Protein AF-A0A836EXY9-F1 (afdb_monomer_lite)

Sequence (499 aa):
MGTTDIKQSLKMKQRQDRSKSLQIPEETEPGALLTLGLREMRFGDVNVAVNCINKALELNPNDKNALIARSKCYLLLGNPQKALDDAEAALRLNPKNSSKSKAVYCKAEALYHLGDFEMSLVYYYRGMRIRPEFGEFRLGVQKAKNAIQNVLLEAAGGKALPCIVDVRDEKQVIDAVENAVAKFGGIDVVVNNASAISLTGTLATEMKRYDLMNNINARGTFLVSRVCIPYLKKSTNPHIINISPPLNMKPIWFQNHVAYTMAKYGMSMCVLGMAEEFKPDGIAVNAVWPKTAIYTAAMDMLLSSDSSNVSRKPEIMADAVYALLCKDSKSITGQFLIDEEILKNEGITDFTDYACNPANKDNLMLDFFLDGAHTNVHSADKTNNEETGQLVHLFNVINANLSSELVDKTGAIYQFNVKGKESGVWFLDLKNGKGATGKGEPSQPADATLTMDSENFFAMFSGKLKPVSAFMTGKLNISGNMQKAMKLEKLMTSLKSKL

Radius of gyration: 29.13 Å; chains: 1; bounding box: 73×57×79 Å

Secondary structure (DSSP, 8-state):
--THHHHHHHHHHHHHHHHHH----TT--HHHHHHHHHHHHHHT-HHHHHHHHHHHHHH-TT-HHHHHHHHHHHHHTT-HHHHHHHHHHHHHT---HHHHHHHHHHHHHHHHHTT-HHHHHHHHHHHHHH-TT-HHHHHHHHHHHHHHHHHHHHHHS---------TT-HHHHHHHHHHHHHHHS---EEEE---------GGG--HHHHHHHHHHTHHHHHHHHHHHHHHHTT-SS-EEEE--------THHHHTTHHHHHHHHHHHHHHHHHHHHTTTTT-EEEEEE-SB-B--HHHHHHH-TTGGGG-B-THHHHHHHHHHHTS-TTT--S-EEEHHHHHHHTT----GGGBSSGGGTTSPPBPTTSTT----S-------SS---HHHHHHHHHHHT--HHHHHHH-EEEEEEEESTT-EEEEEEESSTT-EEEES--SS--SEEEEEEHHHHHHHHTTSS-HHHHHHTTSEEEEE-HHHHHHHHHHHHHHTTT-

pLDDT: mean 87.32, std 14.91, range [26.88, 98.94]

InterPro domains:
  IPR002347 Short-chain dehydrogenase/reductase SDR [PF13561] (153-337)
  IPR003033 SCP2 sterol-binding domain [PF02036] (402-492)
  IPR011990 Tetratricopeptide-like helical domain superfamily [G3DSA:1.25.40.10] (26-132)
  IPR011990 Tetratricopeptide-like helical domain superfamily [SSF48452] (30-147)
  IPR019734 Tetratricopeptide repeat [PS50005] (30-63)
  IPR019734 Tetratricopeptide repeat [PS50005] (64-97)
  IPR019734 Tetratricopeptide repeat [SM00028] (30-63)
  IPR019734 Tetratricopeptide repeat [SM00028] (64-97)
  IPR019734 Tetratricopeptide repeat [SM00028] (101-134)
  IPR036291 NAD(P)-binding domain superfamily [SSF51735] (149-337)
  IPR036527 SCP2 sterol-binding domain superfamily [G3DSA:3.30.1050.10] (392-496)
  IPR036527 SCP2 sterol-binding domain superfamily [SSF55718] (394-494)
  IPR051935 Hydroxysteroid dehydrogenase-like protein 2 [PTHR42808] (153-498)

Organism: NCBI:txid621737

Foldseek 3Di:
DDDVVVVVVVLVVVVVVVVVVDDDDPPDALVRLQVVLVVCVVSVVLVSSLVSLVVSCVVPVQPLSSLLSNLVSCLVVLNLVSSLVSLVSSVVSVDDLVSVLSSLQSNLSSCVSVLVLLVSLVSLVVSCVSPVPPVVSVVSNVSSQVSVQVCCCPPPVDGDDDADDDLLDLVSLLVVLVVCCVVPVFDQEAELPWADDDQADDVPQDVVSLCRGQSNQQVSLVSNCVSRVVRNLVHQAHEYEYQAAPPQPPCVQCGGRVSNSVSRVSNLVCQQVVLVVCLVSLYAYEYEYEQFAEDDPVQCVQPPPPLLLQHFYCVLVVVLVVLVSPDRSNVHGSYRYYSVRSVVVVVDDDCLNRRSHSVNPVRHQGDPPDPPRDPPSDDDDDDDDDDDDPVNVVQVLVAVPFALVQLVVQQFKEWEQEDDPDGFIKIWHSNDDSTDIDTDDDPDDGQKYKYAYPVQVVCCLLVVDPPVNCCVVVRIDMDHDVVSVNVVSVVSVVVVVVD

Structure (mmCIF, N/CA/C/O backbone):
data_AF-A0A836EXY9-F1
#
_entry.id   AF-A0A836EXY9-F1
#
loop_
_atom_site.group_PDB
_atom_site.id
_atom_site.type_symbol
_atom_site.label_atom_id
_atom_site.label_alt_id
_atom_site.label_comp_id
_atom_site.label_asym_id
_atom_site.label_entity_id
_atom_site.label_seq_id
_atom_site.pdbx_PDB_ins_code
_atom_site.Cartn_x
_atom_site.Cartn_y
_atom_site.Cartn_z
_atom_site.occupancy
_atom_site.B_iso_or_equiv
_atom_site.auth_seq_id
_atom_site.auth_comp_id
_atom_site.auth_asym_id
_atom_site.auth_atom_id
_atom_site.pdbx_PDB_model_num
ATOM 1 N N . MET A 1 1 ? -20.049 -4.640 -52.889 1.00 48.56 1 MET A N 1
ATOM 2 C CA . MET A 1 1 ? -18.740 -5.223 -52.519 1.00 48.56 1 MET A CA 1
ATOM 3 C C . MET A 1 1 ? -17.662 -4.341 -53.134 1.00 48.56 1 MET A C 1
ATOM 5 O O . MET A 1 1 ? -17.325 -4.513 -54.294 1.00 48.56 1 MET A O 1
ATOM 9 N N . GLY A 1 2 ? -17.282 -3.261 -52.447 1.00 47.94 2 GLY A N 1
ATOM 10 C CA . GLY A 1 2 ? -16.564 -2.128 -53.046 1.00 47.94 2 GLY A CA 1
ATOM 11 C C . GLY A 1 2 ? -15.229 -1.865 -52.359 1.00 47.94 2 GLY A C 1
ATOM 12 O O . GLY A 1 2 ? -15.164 -1.994 -51.144 1.00 47.94 2 GLY A O 1
ATOM 13 N N . THR A 1 3 ? -14.207 -1.540 -53.166 1.00 49.84 3 THR A N 1
ATOM 14 C CA . THR A 1 3 ? -12.915 -0.833 -52.932 1.00 49.84 3 THR A CA 1
ATOM 15 C C . THR A 1 3 ? -12.143 -0.991 -51.607 1.00 49.84 3 THR A C 1
ATOM 17 O O . THR A 1 3 ? -10.913 -1.063 -51.636 1.00 49.84 3 THR A O 1
ATOM 20 N N . THR A 1 4 ? -12.801 -1.061 -50.456 1.00 53.06 4 THR A N 1
ATOM 21 C CA . THR A 1 4 ? -12.236 -1.315 -49.122 1.00 53.06 4 THR A CA 1
ATOM 22 C C . THR A 1 4 ? -11.590 -2.702 -49.029 1.00 53.06 4 THR A C 1
ATOM 24 O O . THR A 1 4 ? -10.494 -2.835 -48.484 1.00 53.06 4 THR A O 1
ATOM 27 N N . ASP A 1 5 ? -12.212 -3.701 -49.658 1.00 59.41 5 ASP A N 1
ATOM 28 C CA . ASP A 1 5 ? -11.780 -5.109 -49.654 1.00 59.41 5 ASP A CA 1
ATOM 29 C C . ASP A 1 5 ? -10.497 -5.331 -50.488 1.00 59.41 5 ASP A C 1
ATOM 31 O O . ASP A 1 5 ? -9.556 -6.028 -50.104 1.00 59.41 5 ASP A O 1
ATOM 35 N N . ILE A 1 6 ? -10.381 -4.602 -51.604 1.00 67.38 6 ILE A N 1
ATOM 36 C CA . ILE A 1 6 ? -9.201 -4.614 -52.485 1.00 67.38 6 ILE A CA 1
ATOM 37 C C . ILE A 1 6 ? -8.002 -3.929 -51.803 1.00 67.38 6 ILE A C 1
ATOM 39 O O . ILE A 1 6 ? -6.868 -4.396 -51.891 1.00 67.38 6 ILE A O 1
ATOM 43 N N . LYS A 1 7 ? -8.232 -2.835 -51.062 1.00 64.38 7 LYS A N 1
ATOM 44 C CA . LYS A 1 7 ? -7.166 -2.161 -50.297 1.00 64.38 7 LYS A CA 1
ATOM 45 C C . LYS A 1 7 ? -6.663 -3.008 -49.125 1.00 64.38 7 LYS A C 1
ATOM 47 O O . LYS A 1 7 ? -5.467 -2.977 -48.836 1.00 64.38 7 LYS A O 1
ATOM 52 N N . GLN A 1 8 ? -7.543 -3.741 -48.441 1.00 63.66 8 GLN A N 1
ATOM 53 C CA . GLN A 1 8 ? -7.147 -4.645 -47.356 1.00 63.66 8 GLN A CA 1
ATOM 54 C C . GLN A 1 8 ? -6.366 -5.852 -47.876 1.00 63.66 8 GLN A C 1
ATOM 56 O O . GLN A 1 8 ? -5.299 -6.155 -47.341 1.00 63.66 8 GLN A O 1
ATOM 61 N N . SER A 1 9 ? -6.830 -6.482 -48.953 1.00 68.00 9 SER A N 1
ATOM 62 C CA . SER A 1 9 ? -6.137 -7.613 -49.583 1.00 68.00 9 SER A CA 1
ATOM 63 C C . SER A 1 9 ? -4.766 -7.227 -50.158 1.00 68.00 9 SER A C 1
ATOM 65 O O . SER A 1 9 ? -3.794 -7.949 -49.937 1.00 68.00 9 SER A O 1
ATOM 67 N N . LEU A 1 10 ? -4.626 -6.049 -50.782 1.00 66.31 10 LEU A N 1
ATOM 68 C CA . LEU A 1 10 ? -3.324 -5.514 -51.213 1.00 66.31 10 LEU A CA 1
ATOM 69 C C . LEU A 1 10 ? -2.372 -5.256 -50.037 1.00 66.31 10 LEU A C 1
ATOM 71 O O . LEU A 1 10 ? -1.195 -5.604 -50.121 1.00 66.31 10 LEU A O 1
ATOM 75 N N . LYS A 1 11 ? -2.868 -4.696 -48.923 1.00 65.75 11 LYS A N 1
ATOM 76 C CA . LYS A 1 11 ? -2.068 -4.512 -47.699 1.00 65.75 11 LYS A CA 1
ATOM 77 C C . LYS A 1 11 ? -1.623 -5.846 -47.098 1.00 65.75 11 LYS A C 1
ATOM 79 O O . LYS A 1 11 ? -0.485 -5.952 -46.654 1.00 65.75 11 LYS A O 1
ATOM 84 N N . MET A 1 12 ? -2.490 -6.860 -47.098 1.00 64.62 12 MET A N 1
ATOM 85 C CA . MET A 1 12 ? -2.155 -8.203 -46.609 1.00 64.62 12 MET A CA 1
ATOM 86 C C . MET A 1 12 ? -1.102 -8.885 -47.486 1.00 64.62 12 MET A C 1
ATOM 88 O O . MET A 1 12 ? -0.146 -9.449 -46.958 1.00 64.62 12 MET A O 1
ATOM 92 N N . LYS A 1 13 ? -1.224 -8.767 -48.812 1.00 65.75 13 LYS A N 1
ATOM 93 C CA . LYS A 1 13 ? -0.244 -9.303 -49.762 1.00 65.75 13 LYS A CA 1
ATOM 94 C C . LYS A 1 13 ? 1.113 -8.601 -49.639 1.00 65.75 13 LYS A C 1
ATOM 96 O O . LYS A 1 13 ? 2.130 -9.269 -49.514 1.00 65.75 13 LYS A O 1
ATOM 101 N N . GLN A 1 14 ? 1.127 -7.267 -49.547 1.00 63.81 14 GLN A N 1
ATOM 102 C CA . GLN A 1 14 ? 2.355 -6.497 -49.301 1.00 63.81 14 GLN A CA 1
ATOM 103 C C . GLN A 1 14 ? 3.022 -6.856 -47.964 1.00 63.81 14 GLN A C 1
ATOM 105 O O . GLN A 1 14 ? 4.247 -6.911 -47.904 1.00 63.81 14 GLN A O 1
ATOM 110 N N . ARG A 1 15 ? 2.247 -7.133 -46.904 1.00 62.69 15 ARG A N 1
ATOM 111 C CA . ARG A 1 15 ? 2.780 -7.637 -45.625 1.00 62.69 15 ARG A CA 1
ATOM 112 C C . ARG A 1 15 ? 3.402 -9.026 -45.767 1.00 62.69 15 ARG A C 1
ATOM 114 O O . ARG A 1 15 ? 4.512 -9.244 -45.292 1.00 62.69 15 ARG A O 1
ATOM 121 N N . GLN A 1 16 ? 2.722 -9.951 -46.445 1.00 59.06 16 GLN A N 1
ATOM 122 C CA . GLN A 1 16 ? 3.222 -11.315 -46.654 1.00 59.06 16 GLN A CA 1
ATOM 123 C C . GLN A 1 16 ? 4.491 -11.355 -47.511 1.00 59.06 16 GLN A C 1
ATOM 125 O O . GLN A 1 16 ? 5.449 -12.034 -47.142 1.00 59.06 16 GLN A O 1
ATOM 130 N N . ASP A 1 17 ? 4.530 -10.608 -48.614 1.00 59.12 17 ASP A N 1
ATOM 131 C CA . ASP A 1 17 ? 5.694 -10.561 -49.504 1.00 59.12 17 ASP A CA 1
ATOM 132 C C . ASP A 1 17 ? 6.898 -9.913 -48.802 1.00 59.12 17 ASP A C 1
ATOM 134 O O . ASP A 1 17 ? 8.030 -10.382 -48.926 1.00 59.12 17 ASP A O 1
ATOM 138 N N . ARG A 1 18 ? 6.650 -8.899 -47.964 1.00 62.03 18 ARG A N 1
ATOM 139 C CA . ARG A 1 18 ? 7.688 -8.204 -47.197 1.00 62.03 18 ARG A CA 1
ATOM 140 C C . ARG A 1 18 ? 8.219 -9.011 -46.013 1.00 62.03 18 ARG A C 1
ATOM 142 O O . ARG A 1 18 ? 9.417 -8.982 -45.748 1.00 62.03 18 ARG A O 1
ATOM 149 N N . SER A 1 19 ? 7.353 -9.758 -45.327 1.00 56.03 19 SER A N 1
ATOM 150 C CA . SER A 1 19 ? 7.763 -10.692 -44.271 1.00 56.03 19 SER A CA 1
ATOM 151 C C . SER A 1 19 ? 8.634 -11.823 -44.822 1.00 56.03 19 SER A C 1
ATOM 153 O O . SER A 1 19 ? 9.500 -12.311 -44.103 1.00 56.03 19 SER A O 1
ATOM 155 N N . LYS A 1 20 ? 8.422 -12.234 -46.080 1.00 55.16 20 LYS A N 1
ATOM 156 C CA . LYS A 1 20 ? 9.258 -13.230 -46.769 1.00 55.16 20 LYS A CA 1
ATOM 157 C C . LYS A 1 20 ? 10.592 -12.657 -47.256 1.00 55.16 20 LYS A C 1
ATOM 159 O O . LYS A 1 20 ? 11.564 -13.399 -47.335 1.00 55.16 20 LYS A O 1
ATOM 164 N N . SER A 1 21 ? 10.658 -11.359 -47.563 1.00 52.75 21 SER A N 1
ATOM 165 C CA . SER A 1 21 ? 11.867 -10.699 -48.079 1.00 52.75 21 SER A CA 1
ATOM 166 C C . SER A 1 21 ? 12.787 -10.115 -47.000 1.00 52.75 21 SER A C 1
ATOM 168 O O . SER A 1 21 ? 13.837 -9.569 -47.333 1.00 52.75 21 SER A O 1
ATOM 170 N N . LEU A 1 22 ? 12.397 -10.147 -45.721 1.00 58.00 22 LEU A N 1
ATOM 171 C CA . LEU A 1 22 ? 13.162 -9.523 -44.641 1.00 58.00 22 LEU A CA 1
ATOM 172 C C . LEU A 1 22 ? 14.343 -10.413 -44.213 1.00 58.00 22 LEU A C 1
ATOM 174 O O . LEU A 1 22 ? 14.312 -11.078 -43.180 1.00 58.00 22 LEU A O 1
ATOM 178 N N . GLN A 1 23 ? 15.404 -10.429 -45.018 1.00 57.06 23 GLN A N 1
ATOM 179 C CA . GLN A 1 23 ? 16.703 -10.935 -44.582 1.00 57.06 23 GLN A CA 1
ATOM 180 C C . GLN A 1 23 ? 17.343 -9.876 -43.683 1.00 57.06 23 GLN A C 1
ATOM 182 O O . GLN A 1 23 ? 17.628 -8.767 -44.127 1.00 57.06 23 GLN A O 1
ATOM 187 N N . ILE A 1 24 ? 17.501 -10.191 -42.398 1.00 57.19 24 ILE A N 1
ATOM 188 C CA . ILE A 1 24 ? 18.227 -9.346 -41.445 1.00 57.19 24 ILE A CA 1
ATOM 189 C C . ILE A 1 24 ? 19.722 -9.604 -41.691 1.00 57.19 24 ILE A C 1
ATOM 191 O O . ILE A 1 24 ? 20.143 -10.732 -41.432 1.00 57.19 24 ILE A O 1
ATOM 195 N N . PRO A 1 25 ? 20.512 -8.634 -42.192 1.00 56.66 25 PRO A N 1
ATOM 196 C CA . PRO A 1 25 ? 21.941 -8.840 -42.429 1.00 56.66 25 PRO A CA 1
ATOM 197 C C . PRO A 1 25 ? 22.663 -9.207 -41.123 1.00 56.66 25 PRO A C 1
ATOM 199 O O . PRO A 1 25 ? 22.396 -8.591 -40.088 1.00 56.66 25 PRO A O 1
ATOM 202 N N . GLU A 1 26 ? 23.568 -10.188 -41.154 1.00 55.22 26 GLU A N 1
ATOM 203 C CA . GLU A 1 26 ? 24.288 -10.680 -39.962 1.00 55.22 26 GLU A CA 1
ATOM 204 C C . GLU A 1 26 ? 25.157 -9.606 -39.280 1.00 55.22 26 GLU A C 1
ATOM 206 O O . GLU A 1 26 ? 25.339 -9.654 -38.068 1.00 55.22 26 GLU A O 1
ATOM 211 N N . GLU A 1 27 ? 25.600 -8.580 -40.013 1.00 57.06 27 GLU A N 1
ATOM 212 C CA . GLU A 1 27 ? 26.455 -7.488 -39.512 1.00 57.06 27 GLU A CA 1
ATOM 213 C C . GLU A 1 27 ? 25.677 -6.212 -39.125 1.00 57.06 27 GLU A C 1
ATOM 215 O O . GLU A 1 27 ? 26.200 -5.099 -39.163 1.00 57.06 27 GLU A O 1
ATOM 220 N N . THR A 1 28 ? 24.391 -6.328 -38.785 1.00 68.38 28 THR A N 1
ATOM 221 C CA . THR A 1 28 ? 23.571 -5.141 -38.493 1.00 68.38 28 THR A CA 1
ATOM 222 C C . THR A 1 28 ? 23.830 -4.613 -37.080 1.00 68.38 28 THR A C 1
ATOM 224 O O . THR A 1 28 ? 23.570 -5.304 -36.095 1.00 68.38 28 THR A O 1
ATOM 227 N N . GLU A 1 29 ? 24.258 -3.351 -36.963 1.00 82.69 29 GLU A N 1
ATOM 228 C CA . GLU A 1 29 ? 24.418 -2.681 -35.667 1.00 82.69 29 GLU A CA 1
ATOM 229 C C . GLU A 1 29 ? 23.121 -2.718 -34.821 1.00 82.69 29 GLU A C 1
ATOM 231 O O . GLU A 1 29 ? 22.016 -2.576 -35.368 1.00 82.69 29 GLU A O 1
ATOM 236 N N . PRO A 1 30 ? 23.209 -2.802 -33.476 1.00 83.06 30 PRO A N 1
ATOM 237 C CA . PRO A 1 30 ? 22.036 -2.892 -32.595 1.00 83.06 30 PRO A CA 1
ATOM 238 C C . PRO A 1 30 ? 21.004 -1.771 -32.813 1.00 83.06 30 PRO A C 1
ATOM 240 O O . PRO A 1 30 ? 19.794 -2.002 -32.775 1.00 83.06 30 PRO A O 1
ATOM 243 N N . GLY A 1 31 ? 21.471 -0.551 -33.105 1.00 85.12 31 GLY A N 1
ATOM 244 C CA . GLY A 1 31 ? 20.605 0.598 -33.383 1.00 85.12 31 GLY A CA 1
ATOM 245 C C . GLY A 1 31 ? 19.815 0.474 -34.692 1.00 85.12 31 GLY A C 1
ATOM 246 O O . GLY A 1 31 ? 18.659 0.908 -34.765 1.00 85.12 31 GLY A O 1
ATOM 247 N N . ALA A 1 32 ? 20.392 -0.158 -35.716 1.00 86.44 32 ALA A N 1
ATOM 248 C CA . ALA A 1 32 ? 19.716 -0.412 -36.984 1.00 86.44 32 ALA A CA 1
ATOM 249 C C . ALA A 1 32 ? 18.650 -1.512 -36.834 1.00 86.44 32 ALA A C 1
ATOM 251 O O . ALA A 1 32 ? 17.533 -1.346 -37.332 1.00 86.44 32 ALA A O 1
ATOM 252 N N . LEU A 1 33 ? 18.931 -2.561 -36.049 1.00 88.31 33 LEU A N 1
ATOM 253 C CA . LEU A 1 33 ? 17.948 -3.589 -35.682 1.00 88.31 33 LEU A CA 1
ATOM 254 C C . LEU A 1 33 ? 16.758 -3.002 -34.912 1.00 88.31 33 LEU A C 1
ATOM 256 O O . LEU A 1 33 ? 15.604 -3.290 -35.236 1.00 88.31 33 LEU A O 1
ATOM 260 N N . LEU A 1 34 ? 17.016 -2.122 -33.939 1.00 89.88 34 LEU A N 1
ATOM 261 C CA . LEU A 1 34 ? 15.959 -1.423 -33.208 1.00 89.88 34 LEU A CA 1
ATOM 262 C C . LEU A 1 34 ? 15.122 -0.530 -34.136 1.00 89.88 34 LEU A C 1
ATOM 264 O O . LEU A 1 34 ? 13.893 -0.523 -34.058 1.00 89.88 34 LEU A O 1
ATOM 268 N N . THR A 1 35 ? 15.770 0.207 -35.040 1.00 90.50 35 THR A N 1
ATOM 269 C CA . THR A 1 35 ? 15.082 1.079 -36.005 1.00 90.50 35 THR A CA 1
ATOM 270 C C . THR A 1 35 ? 14.186 0.275 -36.946 1.00 90.50 35 THR A C 1
ATOM 272 O O . THR A 1 35 ? 13.046 0.679 -37.204 1.00 90.50 35 THR A O 1
ATOM 275 N N . LEU A 1 36 ? 14.662 -0.883 -37.410 1.00 88.19 36 LEU A N 1
ATOM 276 C CA . LEU A 1 36 ? 13.879 -1.831 -38.197 1.00 88.19 36 LEU A CA 1
ATOM 277 C C . LEU A 1 36 ? 12.689 -2.361 -37.390 1.00 88.19 36 LEU A C 1
ATOM 279 O O . LEU A 1 36 ? 11.557 -2.278 -37.859 1.00 88.19 36 LEU A O 1
ATOM 283 N N . GLY A 1 37 ? 12.903 -2.788 -36.144 1.00 90.12 37 GLY A N 1
ATOM 284 C CA . GLY A 1 37 ? 11.823 -3.253 -35.273 1.00 90.12 37 GLY A CA 1
ATOM 285 C C . GLY A 1 37 ? 10.737 -2.193 -35.050 1.00 90.12 37 GLY A C 1
ATOM 286 O O . GLY A 1 37 ? 9.547 -2.456 -35.220 1.00 90.12 37 GLY A O 1
ATOM 287 N N . LEU A 1 38 ? 11.126 -0.946 -34.772 1.00 90.38 38 LEU A N 1
ATOM 288 C CA . LEU A 1 38 ? 10.194 0.181 -34.631 1.00 90.38 38 LEU A CA 1
ATOM 289 C C . LEU A 1 38 ? 9.455 0.520 -35.935 1.00 90.38 38 LEU A C 1
ATOM 291 O O . LEU A 1 38 ? 8.340 1.051 -35.903 1.00 90.38 38 LEU A O 1
ATOM 295 N N . ARG A 1 39 ? 10.075 0.274 -37.092 1.00 89.88 39 ARG A N 1
ATOM 296 C CA . ARG A 1 39 ? 9.439 0.417 -38.404 1.00 89.88 39 ARG A CA 1
ATOM 297 C C . ARG A 1 39 ? 8.383 -0.669 -38.603 1.00 89.88 39 ARG A C 1
ATOM 299 O O . ARG A 1 39 ? 7.244 -0.319 -38.891 1.00 89.88 39 ARG A O 1
ATOM 306 N N . GLU A 1 40 ? 8.722 -1.937 -38.395 1.00 87.94 40 GLU A N 1
ATOM 307 C CA . GLU A 1 40 ? 7.783 -3.057 -38.560 1.00 87.94 40 GLU A CA 1
ATOM 308 C C . GLU A 1 40 ? 6.604 -2.971 -37.581 1.00 87.94 40 GLU A C 1
ATOM 310 O O . GLU A 1 40 ? 5.452 -3.142 -37.979 1.00 87.94 40 GLU A O 1
ATOM 315 N N . MET A 1 41 ? 6.847 -2.536 -36.340 1.00 90.19 41 MET A N 1
ATOM 316 C CA . MET A 1 41 ? 5.778 -2.266 -35.373 1.00 90.19 41 MET A CA 1
ATOM 317 C C . MET A 1 41 ? 4.786 -1.205 -35.888 1.00 90.19 41 MET A C 1
ATOM 319 O O . MET A 1 41 ? 3.582 -1.343 -35.686 1.00 90.19 41 MET A O 1
ATOM 323 N N . ARG A 1 42 ? 5.256 -0.162 -36.593 1.00 88.50 42 ARG A N 1
ATOM 324 C CA . ARG A 1 42 ? 4.383 0.856 -37.219 1.00 88.50 42 ARG A CA 1
ATOM 325 C C . ARG A 1 42 ? 3.589 0.313 -38.407 1.00 88.50 42 ARG A C 1
ATOM 327 O O . ARG A 1 42 ? 2.492 0.799 -38.663 1.00 88.50 42 ARG A O 1
ATOM 334 N N . PHE A 1 43 ? 4.120 -0.680 -39.119 1.00 86.88 43 PHE A N 1
ATOM 335 C CA . PHE A 1 43 ? 3.406 -1.363 -40.203 1.00 86.88 43 PHE A CA 1
ATOM 336 C C . PHE A 1 43 ? 2.419 -2.426 -39.706 1.00 86.88 43 PHE A C 1
ATOM 338 O O . PHE A 1 43 ? 1.564 -2.870 -40.478 1.00 86.88 43 PHE A O 1
ATOM 345 N N . GLY A 1 44 ? 2.461 -2.756 -38.413 1.00 86.06 44 GLY A N 1
ATOM 346 C CA . GLY A 1 44 ? 1.586 -3.725 -37.758 1.00 86.06 44 GLY A CA 1
ATOM 347 C C . GLY A 1 44 ? 2.145 -5.148 -37.729 1.00 86.06 44 GLY A C 1
ATOM 348 O O . GLY A 1 44 ? 1.449 -6.049 -37.273 1.00 86.06 44 GLY A O 1
ATOM 349 N N . ASP A 1 45 ? 3.388 -5.354 -38.167 1.00 89.88 45 ASP A N 1
ATOM 350 C CA . ASP A 1 45 ? 4.049 -6.661 -38.191 1.00 89.88 45 ASP A CA 1
ATOM 351 C C . ASP A 1 45 ? 4.794 -6.896 -36.863 1.00 89.88 45 ASP A C 1
ATOM 353 O O . ASP A 1 45 ? 6.023 -6.928 -36.781 1.00 89.88 45 ASP A O 1
ATOM 357 N N . VAL A 1 46 ? 4.022 -7.015 -35.776 1.00 91.56 46 VAL A N 1
ATOM 358 C CA . VAL A 1 46 ? 4.538 -7.008 -34.391 1.00 91.56 46 VAL A CA 1
ATOM 359 C C . VAL A 1 46 ? 5.471 -8.190 -34.095 1.00 91.56 46 VAL A C 1
ATOM 361 O O . VAL A 1 46 ? 6.461 -8.022 -33.388 1.00 91.56 46 VAL A O 1
ATOM 364 N N . ASN A 1 47 ? 5.218 -9.367 -34.676 1.00 90.12 47 ASN A N 1
ATOM 365 C CA . ASN A 1 47 ? 6.093 -10.537 -34.515 1.00 90.12 47 ASN A CA 1
ATOM 366 C C . ASN A 1 47 ? 7.489 -10.298 -35.110 1.00 90.12 47 ASN A C 1
ATOM 368 O O . ASN A 1 47 ? 8.502 -10.620 -34.494 1.00 90.12 47 ASN A O 1
ATOM 372 N N . VAL A 1 48 ? 7.550 -9.677 -36.290 1.00 89.00 48 VAL A N 1
ATOM 373 C CA . VAL A 1 48 ? 8.821 -9.315 -36.929 1.00 89.00 48 VAL A CA 1
ATOM 374 C C . VAL A 1 48 ? 9.532 -8.249 -36.099 1.00 89.00 48 VAL A C 1
ATOM 376 O O . VAL A 1 48 ? 10.729 -8.365 -35.839 1.00 89.00 48 VAL A O 1
ATOM 379 N N . ALA A 1 49 ? 8.783 -7.258 -35.608 1.00 92.19 49 ALA A N 1
ATOM 380 C CA . ALA A 1 49 ? 9.319 -6.221 -34.739 1.00 92.19 49 ALA A CA 1
ATOM 381 C C . ALA A 1 49 ? 9.978 -6.797 -33.479 1.00 92.19 49 ALA A C 1
ATOM 383 O O . ALA A 1 49 ? 11.117 -6.440 -33.175 1.00 92.19 49 ALA A O 1
ATOM 384 N N . VAL A 1 50 ? 9.301 -7.713 -32.777 1.00 93.06 50 VAL A N 1
ATOM 385 C CA . VAL A 1 50 ? 9.835 -8.323 -31.551 1.00 93.06 50 VAL A CA 1
ATOM 386 C C . VAL A 1 50 ? 11.098 -9.136 -31.835 1.00 93.06 50 VAL A C 1
ATOM 388 O O . VAL A 1 50 ? 12.047 -9.055 -31.062 1.00 93.06 50 VAL A O 1
ATOM 391 N N . ASN A 1 51 ? 11.163 -9.837 -32.972 1.00 91.50 51 ASN A N 1
ATOM 392 C CA . ASN A 1 51 ? 12.347 -10.597 -33.376 1.00 91.50 51 ASN A CA 1
ATOM 393 C C . ASN A 1 51 ? 13.546 -9.682 -33.656 1.00 91.50 51 ASN A C 1
ATOM 395 O O . ASN A 1 51 ? 14.650 -9.956 -33.186 1.00 91.50 51 ASN A O 1
ATOM 399 N N . CYS A 1 52 ? 13.340 -8.571 -34.371 1.00 91.19 52 CYS A N 1
ATOM 400 C CA . CYS A 1 52 ? 14.391 -7.575 -34.592 1.00 91.19 52 CYS A CA 1
ATOM 401 C C . CYS A 1 52 ? 14.885 -6.968 -33.271 1.00 91.19 52 CYS A C 1
ATOM 403 O O . CYS A 1 52 ? 16.087 -6.798 -33.081 1.00 91.19 52 CYS A O 1
ATOM 405 N N . ILE A 1 53 ? 13.969 -6.663 -32.348 1.00 93.94 53 ILE A N 1
ATOM 406 C CA . ILE A 1 53 ? 14.315 -6.067 -31.053 1.00 93.94 53 ILE A CA 1
ATOM 407 C C . ILE A 1 53 ? 15.012 -7.084 -30.136 1.00 93.94 53 ILE A C 1
ATOM 409 O O . ILE A 1 53 ? 15.940 -6.709 -29.427 1.00 93.94 53 ILE A O 1
ATOM 413 N N . ASN A 1 54 ? 14.628 -8.364 -30.172 1.00 94.00 54 ASN A N 1
ATOM 414 C CA . ASN A 1 54 ? 15.327 -9.428 -29.447 1.00 94.00 54 ASN A CA 1
ATOM 415 C C . ASN A 1 54 ? 16.782 -9.536 -29.897 1.00 94.00 54 ASN A C 1
ATOM 417 O O . ASN A 1 54 ? 17.663 -9.464 -29.050 1.00 94.00 54 ASN A O 1
ATOM 421 N N . LYS A 1 55 ? 17.038 -9.571 -31.211 1.00 91.50 55 LYS A N 1
ATOM 422 C CA . LYS A 1 55 ? 18.408 -9.539 -31.745 1.00 91.50 55 LYS A CA 1
ATOM 423 C C . LYS A 1 55 ? 19.171 -8.283 -31.307 1.00 91.50 55 LYS A C 1
ATOM 425 O O . LYS A 1 55 ? 20.338 -8.361 -30.943 1.00 91.50 55 LYS A O 1
ATOM 430 N N . ALA A 1 56 ? 18.515 -7.118 -31.285 1.00 92.19 56 ALA A N 1
ATOM 431 C CA . ALA A 1 56 ? 19.136 -5.890 -30.782 1.00 92.19 56 ALA A CA 1
ATOM 432 C C . ALA A 1 56 ? 19.530 -6.001 -29.295 1.00 92.19 56 ALA A C 1
ATOM 434 O O . ALA A 1 56 ? 20.598 -5.532 -28.907 1.00 92.19 56 ALA A O 1
ATOM 435 N N . LEU A 1 57 ? 18.690 -6.639 -28.473 1.00 93.69 57 LEU A N 1
ATOM 436 C CA . LEU A 1 57 ? 18.936 -6.862 -27.045 1.00 93.69 57 LEU A CA 1
ATOM 437 C C . LEU A 1 57 ? 19.932 -7.995 -26.770 1.00 93.69 57 LEU A C 1
ATOM 439 O O . LEU A 1 57 ? 20.611 -7.946 -25.753 1.00 93.69 57 LEU A O 1
ATOM 443 N N . GLU A 1 58 ? 20.069 -8.980 -27.656 1.00 93.62 58 GLU A N 1
ATOM 444 C CA . GLU A 1 58 ? 21.148 -9.978 -27.588 1.00 93.62 58 GLU A CA 1
ATOM 445 C C . GLU A 1 58 ? 22.520 -9.307 -27.736 1.00 93.62 58 GLU A C 1
ATOM 447 O O . GLU A 1 58 ? 23.450 -9.623 -26.997 1.00 93.62 58 GLU A O 1
ATOM 452 N N . LEU A 1 59 ? 22.627 -8.328 -28.641 1.00 91.94 59 LEU A N 1
ATOM 453 C CA . LEU A 1 59 ? 23.855 -7.561 -28.857 1.00 91.94 59 LEU A CA 1
ATOM 454 C C . LEU A 1 59 ? 24.071 -6.461 -27.804 1.00 91.94 59 LEU A C 1
ATOM 456 O O . LEU A 1 59 ? 25.209 -6.151 -27.455 1.00 91.94 59 LEU A O 1
ATOM 460 N N . ASN A 1 60 ? 22.996 -5.848 -27.298 1.00 93.00 60 ASN A N 1
ATOM 461 C CA . ASN A 1 60 ? 23.052 -4.832 -26.247 1.00 93.00 60 ASN A CA 1
ATOM 462 C C . ASN A 1 60 ? 21.914 -5.007 -25.218 1.00 93.00 60 ASN A C 1
ATOM 464 O O . ASN A 1 60 ? 20.884 -4.330 -25.312 1.00 93.00 60 ASN A O 1
ATOM 468 N N . PRO A 1 61 ? 22.108 -5.853 -24.187 1.00 92.81 61 PRO A N 1
ATOM 469 C CA . PRO A 1 61 ? 21.060 -6.187 -23.214 1.00 92.81 61 PRO A CA 1
ATOM 470 C C . PRO A 1 61 ? 20.535 -5.004 -22.394 1.00 92.81 61 PRO A C 1
ATOM 472 O O . PRO A 1 61 ? 19.418 -5.044 -21.883 1.00 92.81 61 PRO A O 1
ATOM 475 N N . ASN A 1 62 ? 21.329 -3.937 -22.273 1.00 92.38 62 ASN A N 1
ATOM 476 C CA . ASN A 1 62 ? 21.014 -2.761 -21.462 1.00 92.38 62 ASN A CA 1
ATOM 477 C C . ASN A 1 62 ? 20.527 -1.568 -22.304 1.00 92.38 62 ASN A C 1
ATOM 479 O O . ASN A 1 62 ? 20.554 -0.420 -21.844 1.00 92.38 62 ASN A O 1
ATOM 483 N N . ASP A 1 63 ? 20.065 -1.795 -23.537 1.00 93.75 63 ASP A N 1
ATOM 484 C CA . ASP A 1 63 ? 19.401 -0.745 -24.305 1.00 93.75 63 ASP A CA 1
ATOM 485 C C . ASP A 1 63 ? 17.965 -0.521 -23.803 1.00 93.75 63 ASP A C 1
ATOM 487 O O . ASP A 1 63 ? 17.006 -1.191 -24.188 1.00 93.75 63 ASP A O 1
ATOM 491 N N . LYS A 1 64 ? 17.800 0.507 -22.967 1.00 94.38 64 LYS A N 1
ATOM 492 C CA . LYS A 1 64 ? 16.492 0.940 -22.452 1.00 94.38 64 LYS A CA 1
ATOM 493 C C . LYS A 1 64 ? 15.461 1.253 -23.539 1.00 94.38 64 LYS A C 1
ATOM 495 O O . LYS A 1 64 ? 14.276 1.051 -23.302 1.00 94.38 64 LYS A O 1
ATOM 500 N N . ASN A 1 65 ? 15.860 1.762 -24.708 1.00 94.88 65 ASN A N 1
ATOM 501 C CA . ASN A 1 65 ? 14.907 2.049 -25.782 1.00 94.88 65 ASN A CA 1
ATOM 502 C C . ASN A 1 65 ? 14.443 0.758 -26.462 1.00 94.88 65 ASN A C 1
ATOM 504 O O . ASN A 1 65 ? 13.268 0.663 -26.817 1.00 94.88 65 ASN A O 1
ATOM 508 N N . ALA A 1 66 ? 15.331 -0.230 -26.592 1.00 95.88 66 ALA A N 1
ATOM 509 C CA . ALA A 1 66 ? 14.975 -1.557 -27.073 1.00 95.88 66 ALA A CA 1
ATOM 510 C C . ALA A 1 66 ? 14.057 -2.291 -26.081 1.00 95.88 66 ALA A C 1
ATOM 512 O O . ALA A 1 66 ? 13.023 -2.804 -26.499 1.00 95.88 66 ALA A O 1
ATOM 513 N N . LEU A 1 67 ? 14.335 -2.228 -24.772 1.00 97.69 67 LEU A N 1
ATOM 514 C CA . LEU A 1 67 ? 13.442 -2.760 -23.729 1.00 97.69 67 LEU A CA 1
ATOM 515 C C . LEU A 1 67 ? 12.046 -2.111 -23.775 1.00 97.69 67 LEU A C 1
ATOM 517 O O . LEU A 1 67 ? 11.037 -2.808 -23.786 1.00 97.69 67 LEU A O 1
ATOM 521 N N . ILE A 1 68 ? 11.961 -0.779 -23.892 1.00 97.31 68 ILE A N 1
ATOM 522 C CA . ILE A 1 68 ? 10.674 -0.068 -24.040 1.00 97.31 68 ILE A CA 1
ATOM 523 C C . ILE A 1 68 ? 9.937 -0.508 -25.315 1.00 97.31 68 ILE A C 1
ATOM 525 O O . ILE A 1 68 ? 8.723 -0.711 -25.297 1.00 97.31 68 ILE A O 1
ATOM 529 N N . ALA A 1 69 ? 10.651 -0.638 -26.436 1.00 96.56 69 ALA A N 1
ATOM 530 C CA . ALA A 1 69 ? 10.061 -1.063 -27.702 1.00 96.56 69 ALA A CA 1
ATOM 531 C C . ALA A 1 69 ? 9.541 -2.506 -27.630 1.00 96.56 69 ALA A C 1
ATOM 533 O O . ALA A 1 69 ? 8.446 -2.785 -28.126 1.00 96.56 69 ALA A O 1
ATOM 534 N N . ARG A 1 70 ? 10.287 -3.404 -26.976 1.00 97.69 70 ARG A N 1
ATOM 535 C CA . ARG A 1 70 ? 9.883 -4.796 -26.772 1.00 97.69 70 ARG A CA 1
ATOM 536 C C . ARG A 1 70 ? 8.698 -4.911 -25.822 1.00 97.69 70 ARG A C 1
ATOM 538 O O . ARG A 1 70 ? 7.738 -5.592 -26.165 1.00 97.69 70 ARG A O 1
ATOM 545 N N . SER A 1 71 ? 8.697 -4.150 -24.727 1.00 97.88 71 SER A N 1
ATOM 546 C CA . SER A 1 71 ? 7.552 -4.028 -23.819 1.00 97.88 71 SER A CA 1
ATOM 547 C C . SER A 1 71 ? 6.276 -3.643 -24.578 1.00 97.88 71 SER A C 1
ATOM 549 O O . SER A 1 71 ? 5.251 -4.316 -24.471 1.00 97.88 71 SER A O 1
ATOM 551 N N . LYS A 1 72 ? 6.357 -2.638 -25.460 1.00 96.88 72 LYS A N 1
ATOM 552 C CA . LYS A 1 72 ? 5.231 -2.246 -26.320 1.00 96.88 72 LYS A CA 1
ATOM 553 C C . LYS A 1 72 ? 4.793 -3.356 -27.283 1.00 96.88 72 LYS A C 1
ATOM 555 O O . LYS A 1 72 ? 3.595 -3.530 -27.494 1.00 96.88 72 LYS A O 1
ATOM 560 N N . CYS A 1 73 ? 5.728 -4.111 -27.861 1.00 96.94 73 CYS A N 1
ATOM 561 C CA . CYS A 1 73 ? 5.389 -5.266 -28.696 1.00 96.94 73 CYS A CA 1
ATOM 562 C C . CYS A 1 73 ? 4.677 -6.352 -27.882 1.00 96.94 73 CYS A C 1
ATOM 564 O O . CYS A 1 73 ? 3.671 -6.882 -28.338 1.00 96.94 73 CYS A O 1
ATOM 566 N N . TYR A 1 74 ? 5.142 -6.646 -26.666 1.00 98.06 74 TYR A N 1
ATOM 567 C CA . TYR A 1 74 ? 4.497 -7.621 -25.791 1.00 98.06 74 TYR A CA 1
ATOM 568 C C . TYR A 1 74 ? 3.073 -7.220 -25.401 1.00 98.06 74 TYR A C 1
ATOM 570 O O . TYR A 1 74 ? 2.202 -8.085 -25.424 1.00 98.06 74 TYR A O 1
ATOM 578 N N . LEU A 1 75 ? 2.799 -5.933 -25.158 1.00 96.88 75 LEU A N 1
ATOM 579 C CA . LEU A 1 75 ? 1.426 -5.439 -24.968 1.00 96.88 75 LEU A CA 1
ATOM 580 C C . LEU A 1 75 ? 0.542 -5.725 -26.190 1.00 96.88 75 LEU A C 1
ATOM 582 O O . LEU A 1 75 ? -0.548 -6.271 -26.051 1.00 96.88 75 LEU A O 1
ATOM 586 N N . LEU A 1 76 ? 1.033 -5.417 -27.395 1.00 95.00 76 LEU A N 1
ATOM 587 C CA . LEU A 1 76 ? 0.304 -5.666 -28.647 1.00 95.00 76 LEU A CA 1
ATOM 588 C C . LEU A 1 76 ? 0.097 -7.161 -28.940 1.00 95.00 76 LEU A C 1
ATOM 590 O O . LEU A 1 76 ? -0.856 -7.520 -29.625 1.00 95.00 76 LEU A O 1
ATOM 594 N N . LEU A 1 77 ? 0.980 -8.022 -28.430 1.00 95.06 77 LEU A N 1
ATOM 595 C CA . LEU A 1 77 ? 0.890 -9.480 -28.541 1.00 95.06 77 LEU A CA 1
ATOM 596 C C . LEU A 1 77 ? 0.078 -10.127 -27.406 1.00 95.06 77 LEU A C 1
ATOM 598 O O . LEU A 1 77 ? 0.008 -11.351 -27.356 1.00 95.06 77 LEU A O 1
ATOM 602 N N . GLY A 1 78 ? -0.491 -9.349 -26.478 1.00 95.31 78 GLY A N 1
ATOM 603 C CA . GLY A 1 78 ? -1.264 -9.884 -25.352 1.00 95.31 78 GLY A CA 1
ATOM 604 C C . GLY A 1 78 ? -0.420 -10.570 -24.271 1.00 95.31 78 GLY A C 1
ATOM 605 O O . GLY A 1 78 ? -0.918 -11.438 -23.565 1.00 95.31 78 GLY A O 1
ATOM 606 N N . ASN A 1 79 ? 0.854 -10.192 -24.126 1.00 97.19 79 ASN A N 1
ATOM 607 C CA . ASN A 1 79 ? 1.785 -10.730 -23.127 1.00 97.19 79 ASN A CA 1
ATOM 608 C C . ASN A 1 79 ? 2.134 -9.673 -22.057 1.00 97.19 79 ASN A C 1
ATOM 610 O O . ASN A 1 79 ? 3.272 -9.193 -22.015 1.00 97.19 79 ASN A O 1
ATOM 614 N N . PRO A 1 80 ? 1.190 -9.271 -21.188 1.00 97.38 80 PRO A N 1
ATOM 615 C CA . PRO A 1 80 ? 1.384 -8.119 -20.312 1.00 97.38 80 PRO A CA 1
ATOM 616 C C . PRO A 1 80 ? 2.437 -8.346 -19.216 1.00 97.38 80 PRO A C 1
ATOM 618 O O . PRO A 1 80 ? 3.144 -7.403 -18.878 1.00 97.38 80 PRO A O 1
ATOM 621 N N . GLN A 1 81 ? 2.644 -9.581 -18.736 1.00 97.62 81 GLN A N 1
ATOM 622 C CA . GLN A 1 81 ? 3.705 -9.871 -17.758 1.00 97.62 81 GLN A CA 1
ATOM 623 C C . GLN A 1 81 ? 5.102 -9.584 -18.328 1.00 97.62 81 GLN A C 1
ATOM 625 O O . GLN A 1 81 ? 5.863 -8.812 -17.758 1.00 97.62 81 GLN A O 1
ATOM 630 N N . LYS A 1 82 ? 5.410 -10.106 -19.524 1.00 97.56 82 LYS A N 1
ATOM 631 C CA . LYS A 1 82 ? 6.691 -9.827 -20.197 1.00 97.56 82 LYS A CA 1
ATOM 632 C C . LYS A 1 82 ? 6.860 -8.336 -20.500 1.00 97.56 82 LYS A C 1
ATOM 634 O O . LYS A 1 82 ? 7.970 -7.808 -20.459 1.00 97.56 82 LYS A O 1
ATOM 639 N N . ALA A 1 83 ? 5.758 -7.650 -20.813 1.00 98.12 83 ALA A N 1
ATOM 640 C CA . ALA A 1 83 ? 5.776 -6.207 -21.007 1.00 98.12 83 ALA A CA 1
ATOM 641 C C . ALA A 1 83 ? 6.135 -5.454 -19.720 1.00 98.12 83 ALA A C 1
ATOM 643 O O . ALA A 1 83 ? 6.917 -4.500 -19.783 1.00 98.12 83 ALA A O 1
ATOM 644 N N . LEU A 1 84 ? 5.585 -5.878 -18.579 1.00 97.69 84 LEU A N 1
ATOM 645 C CA . LEU A 1 84 ? 5.895 -5.326 -17.265 1.00 97.69 84 LEU A CA 1
ATOM 646 C C . LEU A 1 84 ? 7.380 -5.514 -16.937 1.00 97.69 84 LEU A C 1
ATOM 648 O O . LEU A 1 84 ? 8.050 -4.528 -16.630 1.00 97.69 84 LEU A O 1
ATOM 652 N N . ASP A 1 85 ? 7.904 -6.730 -17.105 1.00 96.62 85 ASP A N 1
ATOM 653 C CA . ASP A 1 85 ? 9.303 -7.067 -16.815 1.00 96.62 85 ASP A CA 1
ATOM 654 C C . ASP A 1 85 ? 10.282 -6.166 -17.594 1.00 96.62 85 ASP A C 1
ATOM 656 O O . ASP A 1 85 ? 11.213 -5.586 -17.023 1.00 96.62 85 ASP A O 1
ATOM 660 N N . ASP A 1 86 ? 10.035 -5.975 -18.896 1.00 97.81 86 ASP A N 1
ATOM 661 C CA . ASP A 1 86 ? 10.843 -5.102 -19.755 1.00 97.81 86 ASP A CA 1
ATOM 662 C C . ASP A 1 86 ? 10.709 -3.618 -19.380 1.00 97.81 86 ASP A C 1
ATOM 664 O O . ASP A 1 86 ? 11.696 -2.874 -19.397 1.00 97.81 86 ASP A O 1
ATOM 668 N N . ALA A 1 87 ? 9.502 -3.160 -19.032 1.00 97.50 87 ALA A N 1
ATOM 669 C CA . ALA A 1 87 ? 9.281 -1.779 -18.611 1.00 97.50 87 ALA A CA 1
ATOM 670 C C . ALA A 1 87 ? 10.009 -1.476 -17.292 1.00 97.50 87 ALA A C 1
ATOM 672 O O . ALA A 1 87 ? 10.610 -0.409 -17.136 1.00 97.50 87 ALA A O 1
ATOM 673 N N . GLU A 1 88 ? 10.011 -2.421 -16.353 1.00 96.00 88 GLU A N 1
ATOM 674 C CA . GLU A 1 88 ? 10.758 -2.321 -15.102 1.00 96.00 88 GLU A CA 1
ATOM 675 C C . GLU A 1 88 ? 12.267 -2.377 -15.317 1.00 96.00 88 GLU A C 1
ATOM 677 O O . GLU A 1 88 ? 12.994 -1.551 -14.759 1.00 96.00 88 GLU A O 1
ATOM 682 N N . ALA A 1 89 ? 12.743 -3.287 -16.169 1.00 95.69 89 ALA A N 1
ATOM 683 C CA . ALA A 1 89 ? 14.142 -3.335 -16.576 1.00 95.69 89 ALA A CA 1
ATOM 684 C C . ALA A 1 89 ? 14.588 -1.996 -17.183 1.00 95.69 89 ALA A C 1
ATOM 686 O O . ALA A 1 89 ? 15.604 -1.439 -16.765 1.00 95.69 89 ALA A O 1
ATOM 687 N N . ALA A 1 90 ? 13.789 -1.407 -18.077 1.00 96.56 90 ALA A N 1
ATOM 688 C CA . ALA A 1 90 ? 14.085 -0.104 -18.663 1.00 96.56 90 ALA A CA 1
ATOM 689 C C . ALA A 1 90 ? 14.138 1.023 -17.618 1.00 96.56 90 ALA A C 1
ATOM 691 O O . ALA A 1 90 ? 14.987 1.910 -17.721 1.00 96.56 90 ALA A O 1
ATOM 692 N N . LEU A 1 91 ? 13.257 1.006 -16.610 1.00 95.38 91 LEU A N 1
ATOM 693 C CA . LEU A 1 91 ? 13.245 1.998 -15.527 1.00 95.38 91 LEU A CA 1
ATOM 694 C C . LEU A 1 91 ? 14.448 1.860 -14.584 1.00 95.38 91 LEU A C 1
ATOM 696 O O . LEU A 1 91 ? 14.972 2.886 -14.145 1.00 95.38 91 LEU A O 1
ATOM 700 N N . ARG A 1 92 ? 14.924 0.631 -14.326 1.00 95.06 92 ARG A N 1
ATOM 701 C CA . ARG A 1 92 ? 16.140 0.364 -13.530 1.00 95.06 92 ARG A CA 1
ATOM 702 C C . ARG A 1 92 ? 17.399 0.981 -14.146 1.00 95.06 92 ARG A C 1
ATOM 704 O O . ARG A 1 92 ? 18.318 1.348 -13.423 1.00 95.06 92 ARG A O 1
ATOM 711 N N . LEU A 1 93 ? 17.415 1.183 -15.464 1.00 93.06 93 LEU A N 1
ATOM 712 C CA . LEU A 1 93 ? 18.524 1.804 -16.200 1.00 93.06 93 LEU A CA 1
ATOM 713 C C . LEU A 1 93 ? 18.525 3.346 -16.156 1.00 93.06 93 LEU A C 1
ATOM 715 O O . LEU A 1 93 ? 19.214 3.986 -16.954 1.00 93.06 93 LEU A O 1
ATOM 719 N N . ASN A 1 94 ? 17.742 3.960 -15.259 1.00 89.81 94 ASN A N 1
ATOM 720 C CA . ASN A 1 94 ? 17.658 5.411 -15.045 1.00 89.81 94 ASN A CA 1
ATOM 721 C C . ASN A 1 94 ? 17.517 6.227 -16.353 1.00 89.81 94 ASN A C 1
ATOM 723 O O . ASN A 1 94 ? 18.374 7.050 -16.698 1.00 89.81 94 ASN A O 1
ATOM 727 N N . PRO A 1 95 ? 16.442 6.008 -17.135 1.00 90.50 95 PRO A N 1
ATOM 728 C CA . PRO A 1 95 ? 16.236 6.699 -18.401 1.00 90.50 95 PRO A CA 1
ATOM 729 C C . PRO A 1 95 ? 16.038 8.212 -18.213 1.00 90.50 95 PRO A C 1
ATOM 731 O O . PRO A 1 95 ? 15.449 8.669 -17.233 1.00 90.50 95 PRO A O 1
ATOM 734 N N . LYS A 1 96 ? 16.460 9.000 -19.215 1.00 91.75 96 LYS A N 1
ATOM 735 C CA . LYS A 1 96 ? 16.119 10.433 -19.319 1.00 91.75 96 LYS A CA 1
ATOM 736 C C . LYS A 1 96 ? 14.599 10.608 -19.430 1.00 91.75 96 LYS A C 1
ATOM 738 O O . LYS A 1 96 ? 13.927 9.707 -19.925 1.00 91.75 96 LYS A O 1
ATOM 743 N N . ASN A 1 97 ? 14.072 11.784 -19.075 1.00 87.44 97 ASN A N 1
ATOM 744 C CA . ASN A 1 97 ? 12.626 12.061 -18.990 1.00 87.44 97 ASN A CA 1
ATOM 745 C C . ASN A 1 97 ? 11.797 11.556 -20.186 1.00 87.44 97 ASN A C 1
ATOM 747 O O . ASN A 1 97 ? 10.759 10.935 -19.975 1.00 87.44 97 ASN A O 1
ATOM 751 N N . SER A 1 98 ? 12.272 11.732 -21.426 1.00 88.06 98 SER A N 1
ATOM 752 C CA . SER A 1 98 ? 11.570 11.233 -22.621 1.00 88.06 98 SER A CA 1
ATOM 753 C C . SER A 1 98 ? 11.408 9.705 -22.612 1.00 88.06 98 SER A C 1
ATOM 755 O O . SER A 1 98 ? 10.281 9.208 -22.615 1.00 88.06 98 SER A O 1
ATOM 757 N N . SER A 1 99 ? 12.498 8.937 -22.509 1.00 91.25 99 SER A N 1
ATOM 758 C CA . SER A 1 99 ? 12.428 7.469 -22.419 1.00 91.25 99 SER A CA 1
ATOM 759 C C . SER A 1 99 ? 11.769 7.000 -21.116 1.00 91.25 99 SER A C 1
ATOM 761 O O . SER A 1 99 ? 11.036 6.019 -21.126 1.00 91.25 99 SER A O 1
ATOM 763 N N . LYS A 1 100 ? 11.951 7.732 -20.009 1.00 94.25 100 LYS A N 1
ATOM 764 C CA . LYS A 1 100 ? 11.315 7.442 -18.718 1.00 94.25 100 LYS A CA 1
ATOM 765 C C . LYS A 1 100 ? 9.799 7.519 -18.823 1.00 94.25 100 LYS A C 1
ATOM 767 O O . LYS A 1 100 ? 9.128 6.607 -18.362 1.00 94.25 100 LYS A O 1
ATOM 772 N N . SER A 1 101 ? 9.265 8.557 -19.471 1.00 94.56 101 SER A N 1
ATOM 773 C CA . SER A 1 101 ? 7.822 8.693 -19.694 1.00 94.56 101 SER A CA 1
ATOM 774 C C . SER A 1 101 ? 7.265 7.512 -20.495 1.00 94.56 101 SER A C 1
ATOM 776 O O . SER A 1 101 ? 6.261 6.931 -20.102 1.00 94.56 101 SER A O 1
ATOM 778 N N . LYS A 1 102 ? 7.967 7.066 -21.545 1.00 95.00 102 LYS A N 1
ATOM 779 C CA . LYS A 1 102 ? 7.560 5.900 -22.344 1.00 95.00 102 LYS A CA 1
ATOM 780 C C . LYS A 1 102 ? 7.609 4.594 -21.548 1.00 95.00 102 LYS A C 1
ATOM 782 O O . LYS A 1 102 ? 6.687 3.796 -21.659 1.00 95.00 102 LYS A O 1
ATOM 787 N N . ALA A 1 103 ? 8.647 4.387 -20.735 1.00 96.50 103 ALA A N 1
ATOM 788 C CA . ALA A 1 103 ? 8.756 3.211 -19.873 1.00 96.50 103 ALA A CA 1
ATOM 789 C C . ALA A 1 103 ? 7.663 3.191 -18.791 1.00 96.50 103 ALA A C 1
ATOM 791 O O . ALA A 1 103 ? 7.019 2.168 -18.591 1.00 96.50 103 ALA A O 1
ATOM 792 N N . VAL A 1 104 ? 7.395 4.338 -18.150 1.00 96.94 104 VAL A N 1
ATOM 793 C CA . VAL A 1 104 ? 6.291 4.497 -17.186 1.00 96.94 104 VAL A CA 1
ATOM 794 C C . VAL A 1 104 ? 4.943 4.215 -17.846 1.00 96.94 104 VAL A C 1
ATOM 796 O O . VAL A 1 104 ? 4.114 3.538 -17.249 1.00 96.94 104 VAL A O 1
ATOM 799 N N . TYR A 1 105 ? 4.737 4.689 -19.075 1.00 97.12 105 TYR A N 1
ATOM 800 C CA . TYR A 1 105 ? 3.521 4.405 -19.830 1.00 97.12 105 TYR A CA 1
ATOM 801 C C . TYR A 1 105 ? 3.360 2.908 -20.122 1.00 97.12 105 TYR A C 1
ATOM 803 O O . TYR A 1 105 ? 2.312 2.347 -19.825 1.00 97.12 105 TYR A O 1
ATOM 811 N N . CYS A 1 106 ? 4.405 2.238 -20.622 1.00 97.31 106 CYS A N 1
ATOM 812 C CA . CYS A 1 106 ? 4.341 0.796 -20.888 1.00 97.31 106 CYS A CA 1
ATOM 813 C C . CYS A 1 106 ? 4.092 -0.006 -19.604 1.00 97.31 106 CYS A C 1
ATOM 815 O O . CYS A 1 106 ? 3.306 -0.946 -19.622 1.00 97.31 106 CYS A O 1
ATOM 817 N N . LYS A 1 107 ? 4.692 0.405 -18.479 1.00 98.12 107 LYS A N 1
ATOM 818 C CA . LYS A 1 107 ? 4.414 -0.181 -17.164 1.00 98.12 107 LYS A CA 1
ATOM 819 C C . LYS A 1 107 ? 2.949 -0.000 -16.753 1.00 98.12 107 LYS A C 1
ATOM 821 O O . LYS A 1 107 ? 2.334 -0.958 -16.302 1.00 98.12 107 LYS A O 1
ATOM 826 N N . ALA A 1 108 ? 2.390 1.200 -16.918 1.00 97.56 108 ALA A N 1
ATOM 827 C CA . ALA A 1 108 ? 0.993 1.480 -16.582 1.00 97.56 108 ALA A CA 1
ATOM 828 C C . ALA A 1 108 ? 0.015 0.641 -17.423 1.00 97.56 108 ALA A C 1
ATOM 830 O O . ALA A 1 108 ? -0.918 0.064 -16.870 1.00 97.56 108 ALA A O 1
ATOM 831 N N . GLU A 1 109 ? 0.254 0.526 -18.733 1.00 98.06 109 GLU A N 1
ATOM 832 C CA . GLU A 1 109 ? -0.550 -0.318 -19.629 1.00 98.06 109 GLU A CA 1
ATOM 833 C C . GLU A 1 109 ? -0.399 -1.808 -19.292 1.00 98.06 109 GLU A C 1
ATOM 835 O O . GLU A 1 109 ? -1.386 -2.535 -19.272 1.00 98.06 109 GLU A O 1
ATOM 840 N N . ALA A 1 110 ? 0.815 -2.276 -18.982 1.00 98.00 110 ALA A N 1
ATOM 841 C CA . ALA A 1 110 ? 1.040 -3.667 -18.592 1.00 98.00 110 ALA A CA 1
ATOM 842 C C . ALA A 1 110 ? 0.260 -4.029 -17.324 1.00 98.00 110 ALA A C 1
ATOM 844 O O . ALA A 1 110 ? -0.454 -5.026 -17.318 1.00 98.00 110 ALA A O 1
ATOM 845 N N . LEU A 1 111 ? 0.323 -3.177 -16.295 1.00 97.50 111 LEU A N 1
ATOM 846 C CA . LEU A 1 111 ? -0.454 -3.342 -15.064 1.00 97.50 111 LEU A CA 1
ATOM 847 C C . LEU A 1 111 ? -1.963 -3.306 -15.334 1.00 97.50 111 LEU A C 1
ATOM 849 O O . LEU A 1 111 ? -2.690 -4.146 -14.817 1.00 97.50 111 LEU A O 1
ATOM 853 N N . TYR A 1 112 ? -2.425 -2.408 -16.213 1.00 97.00 112 TYR A N 1
ATOM 854 C CA . TYR A 1 112 ? -3.832 -2.353 -16.621 1.00 97.00 112 TYR A CA 1
ATOM 855 C C . TYR A 1 112 ? -4.294 -3.683 -17.230 1.00 97.00 112 TYR A C 1
ATOM 857 O O . TYR A 1 112 ? -5.343 -4.207 -16.870 1.00 97.00 112 TYR A O 1
ATOM 865 N N . HIS A 1 113 ? -3.500 -4.251 -18.139 1.00 96.38 113 HIS A N 1
ATOM 866 C CA . HIS A 1 113 ? -3.812 -5.524 -18.788 1.00 96.38 113 HIS A CA 1
ATOM 867 C C . HIS A 1 113 ? -3.651 -6.746 -17.871 1.00 96.38 113 HIS A C 1
ATOM 869 O O . HIS A 1 113 ? -4.234 -7.786 -18.164 1.00 96.38 113 HIS A O 1
ATOM 875 N N . LEU A 1 114 ? -2.897 -6.627 -16.774 1.00 95.62 114 LEU A N 1
ATOM 876 C CA . LEU A 1 114 ? -2.837 -7.627 -15.701 1.00 95.62 114 LEU A CA 1
ATOM 877 C C . LEU A 1 114 ? -4.016 -7.519 -14.719 1.00 95.62 114 LEU A C 1
ATOM 879 O O . LEU A 1 114 ? -4.154 -8.378 -13.858 1.00 95.62 114 LEU A O 1
ATOM 883 N N . GLY A 1 115 ? -4.859 -6.487 -14.839 1.00 93.50 115 GLY A N 1
ATOM 884 C CA . GLY A 1 115 ? -5.969 -6.227 -13.918 1.00 93.50 115 GLY A CA 1
ATOM 885 C C . GLY A 1 115 ? -5.579 -5.446 -12.658 1.00 93.50 115 GLY A C 1
ATOM 886 O O . GLY A 1 115 ? -6.444 -5.141 -11.843 1.00 93.50 115 GLY A O 1
ATOM 887 N N . ASP A 1 116 ? -4.309 -5.055 -12.510 1.00 93.62 116 ASP A N 1
ATOM 888 C CA . ASP A 1 116 ? -3.841 -4.189 -11.422 1.00 93.62 116 ASP A CA 1
ATOM 889 C C . ASP A 1 116 ? -4.137 -2.717 -11.761 1.00 93.62 116 ASP A C 1
ATOM 891 O O . ASP A 1 116 ? -3.268 -1.906 -12.116 1.00 93.62 116 ASP A O 1
ATOM 895 N N . PHE A 1 117 ? -5.429 -2.384 -11.736 1.00 94.38 117 PHE A N 1
ATOM 896 C CA . PHE A 1 117 ? -5.931 -1.070 -12.130 1.00 94.38 117 PHE A CA 1
ATOM 897 C C . PHE A 1 117 ? -5.476 0.043 -11.179 1.00 94.38 117 PHE A C 1
ATOM 899 O O . PHE A 1 117 ? -5.272 1.177 -11.620 1.00 94.38 117 PHE A O 1
ATOM 906 N N . GLU A 1 118 ? -5.274 -0.268 -9.898 1.00 91.56 118 GLU A N 1
ATOM 907 C CA . GLU A 1 118 ? -4.819 0.685 -8.885 1.00 91.56 118 GLU A CA 1
ATOM 908 C C . GLU A 1 118 ? -3.380 1.126 -9.150 1.00 91.56 118 GLU A C 1
ATOM 910 O O . GLU A 1 118 ? -3.106 2.325 -9.295 1.00 91.56 118 GLU A O 1
ATOM 915 N N . MET A 1 119 ? -2.451 0.176 -9.307 1.00 92.81 119 MET A N 1
ATOM 916 C CA . MET A 1 119 ? -1.069 0.526 -9.621 1.00 92.81 119 MET A CA 1
ATOM 917 C C . MET A 1 119 ? -0.949 1.110 -11.023 1.00 92.81 119 MET A C 1
ATOM 919 O O . MET A 1 119 ? -0.167 2.044 -11.230 1.00 92.81 119 MET A O 1
ATOM 923 N N . SER A 1 120 ? -1.750 0.634 -11.979 1.00 96.38 120 SER A N 1
ATOM 924 C CA . SER A 1 120 ? -1.847 1.249 -13.302 1.00 96.38 120 SER A CA 1
ATOM 925 C C . SER A 1 120 ? -2.186 2.743 -13.207 1.00 96.38 120 SER A C 1
ATOM 927 O O . SER A 1 120 ? -1.453 3.584 -13.744 1.00 96.38 120 SER A O 1
ATOM 929 N N . LEU A 1 121 ? -3.220 3.098 -12.433 1.00 95.56 121 LEU A N 1
ATOM 930 C CA . LEU A 1 121 ? -3.621 4.481 -12.185 1.00 95.56 121 LEU A CA 1
ATOM 931 C C . LEU A 1 121 ? -2.462 5.304 -11.601 1.00 95.56 121 LEU A C 1
ATOM 933 O O . LEU A 1 121 ? -2.155 6.389 -12.108 1.00 95.56 121 LEU A O 1
ATOM 937 N N . VAL A 1 122 ? -1.763 4.774 -10.592 1.00 93.81 122 VAL A N 1
ATOM 938 C CA . VAL A 1 122 ? -0.589 5.425 -9.988 1.00 93.81 122 VAL A CA 1
ATOM 939 C C . VAL A 1 122 ? 0.484 5.729 -11.038 1.00 93.81 122 VAL A C 1
ATOM 941 O O . VAL A 1 122 ? 1.019 6.845 -11.075 1.00 93.81 122 VAL A O 1
ATOM 944 N N . TYR A 1 123 ? 0.817 4.773 -11.910 1.00 95.56 123 TYR A N 1
ATOM 945 C CA . TYR A 1 123 ? 1.845 4.981 -12.931 1.00 95.56 123 TYR A CA 1
ATOM 946 C C . TYR A 1 123 ? 1.400 5.938 -14.040 1.00 95.56 123 TYR A C 1
ATOM 948 O O . TYR A 1 123 ? 2.229 6.741 -14.479 1.00 95.56 123 TYR A O 1
ATOM 956 N N . TYR A 1 124 ? 0.121 5.964 -14.428 1.00 96.50 124 TYR A N 1
ATOM 957 C CA . TYR A 1 124 ? -0.370 6.990 -15.351 1.00 96.50 124 TYR A CA 1
ATOM 958 C C . TYR A 1 124 ? -0.198 8.402 -14.769 1.00 96.50 124 TYR A C 1
ATOM 960 O O . TYR A 1 124 ? 0.334 9.283 -15.447 1.00 96.50 124 TYR A O 1
ATOM 968 N N . TYR A 1 125 ? -0.534 8.617 -13.492 1.00 93.31 125 TYR A N 1
ATOM 969 C CA . TYR A 1 125 ? -0.331 9.912 -12.829 1.00 93.31 125 TYR A CA 1
ATOM 970 C C . TYR A 1 125 ? 1.146 10.287 -12.671 1.00 93.31 125 TYR A C 1
ATOM 972 O O . TYR A 1 125 ? 1.525 11.440 -12.898 1.00 93.31 125 TYR A O 1
ATOM 980 N N . ARG A 1 126 ? 2.016 9.326 -12.332 1.00 93.25 126 ARG A N 1
ATOM 981 C CA . ARG A 1 126 ? 3.475 9.548 -12.336 1.00 93.25 126 ARG A CA 1
ATOM 982 C C . ARG A 1 126 ? 3.961 9.969 -13.721 1.00 93.25 126 ARG A C 1
ATOM 984 O O . ARG A 1 126 ? 4.793 10.865 -13.829 1.00 93.25 126 ARG A O 1
ATOM 991 N N . GLY A 1 127 ? 3.412 9.360 -14.767 1.00 93.31 127 GLY A N 1
ATOM 992 C CA . GLY A 1 127 ? 3.644 9.732 -16.154 1.00 93.31 127 GLY A CA 1
ATOM 993 C C . GLY A 1 127 ? 3.228 11.167 -16.472 1.00 93.31 127 GLY A C 1
ATOM 994 O O . GLY A 1 127 ? 4.041 11.920 -17.009 1.00 93.31 127 GLY A O 1
ATOM 995 N N . MET A 1 128 ? 2.027 11.585 -16.052 1.00 92.44 128 MET A N 1
ATOM 996 C CA . MET A 1 128 ? 1.542 12.965 -16.219 1.00 92.44 128 MET A CA 1
ATOM 997 C C . MET A 1 128 ? 2.457 13.997 -15.559 1.00 92.44 128 MET A C 1
ATOM 999 O O . MET A 1 128 ? 2.635 15.075 -16.109 1.00 92.44 128 MET A O 1
ATOM 1003 N N . ARG A 1 129 ? 3.068 13.677 -14.410 1.00 90.50 129 ARG A N 1
ATOM 1004 C CA . ARG A 1 129 ? 4.040 14.568 -13.747 1.00 90.50 129 ARG A CA 1
ATOM 1005 C C . ARG A 1 129 ? 5.353 14.701 -14.525 1.00 90.50 129 ARG A C 1
ATOM 1007 O O . ARG A 1 129 ? 6.011 15.729 -14.429 1.00 90.50 129 ARG A O 1
ATOM 1014 N N . ILE A 1 130 ? 5.749 13.666 -15.269 1.00 90.75 130 ILE A N 1
ATOM 1015 C CA . ILE A 1 130 ? 6.962 13.686 -16.102 1.00 90.75 130 ILE A CA 1
ATOM 1016 C C . ILE A 1 130 ? 6.691 14.399 -17.430 1.00 90.75 130 ILE A C 1
ATOM 1018 O O . ILE A 1 130 ? 7.563 15.112 -17.924 1.00 90.75 130 ILE A O 1
ATOM 1022 N N . ARG A 1 131 ? 5.516 14.162 -18.029 1.00 91.12 131 ARG A N 1
ATOM 1023 C CA . ARG A 1 131 ? 5.163 14.633 -19.371 1.00 91.12 131 ARG A CA 1
ATOM 1024 C C . ARG A 1 131 ? 3.658 14.962 -19.497 1.00 91.12 131 ARG A C 1
ATOM 1026 O O . ARG A 1 131 ? 2.904 14.142 -20.029 1.00 91.12 131 ARG A O 1
ATOM 1033 N N . PRO A 1 132 ? 3.199 16.130 -19.007 1.00 88.38 132 PRO A N 1
ATOM 1034 C CA . PRO A 1 132 ? 1.774 16.498 -18.957 1.00 88.38 132 PRO A CA 1
ATOM 1035 C C . PRO A 1 132 ? 1.087 16.631 -20.328 1.00 88.38 132 PRO A C 1
ATOM 1037 O O . PRO A 1 132 ? -0.138 16.498 -20.450 1.00 88.38 132 PRO A O 1
ATOM 1040 N N . GLU A 1 133 ? 1.867 16.919 -21.371 1.00 88.88 133 GLU A N 1
ATOM 1041 C CA . GLU A 1 133 ? 1.397 17.081 -22.746 1.00 88.88 133 GLU A CA 1
ATOM 1042 C C . GLU A 1 133 ? 1.138 15.745 -23.458 1.00 88.88 133 GLU A C 1
ATOM 1044 O O . GLU A 1 133 ? 0.501 15.722 -24.509 1.00 88.88 133 GLU A O 1
ATOM 1049 N N . PHE A 1 134 ? 1.595 14.623 -22.890 1.00 86.12 134 PHE A N 1
ATOM 1050 C CA . PHE A 1 134 ? 1.368 13.295 -23.456 1.00 86.12 134 PHE A CA 1
ATOM 1051 C C . PHE A 1 134 ? -0.054 12.815 -23.140 1.00 86.12 134 PHE A C 1
ATOM 1053 O O . PHE A 1 134 ? -0.353 12.355 -22.034 1.00 86.12 134 PHE A O 1
ATOM 1060 N N . GLY A 1 135 ? -0.945 12.974 -24.122 1.00 87.88 135 GLY A N 1
ATOM 1061 C CA . GLY A 1 135 ? -2.382 12.739 -23.981 1.00 87.88 135 GLY A CA 1
ATOM 1062 C C . GLY A 1 135 ? -2.753 11.316 -23.559 1.00 87.88 135 GLY A C 1
ATOM 1063 O O . GLY A 1 135 ? -3.743 11.153 -22.843 1.00 87.88 135 GLY A O 1
ATOM 1064 N N . GLU A 1 136 ? -1.952 10.301 -23.915 1.00 92.12 136 GLU A N 1
ATOM 1065 C CA . GLU A 1 136 ? -2.240 8.913 -23.537 1.00 92.12 136 GLU A CA 1
ATOM 1066 C C . GLU A 1 136 ? -2.311 8.708 -22.019 1.00 92.12 136 GLU A C 1
ATOM 1068 O O . GLU A 1 136 ? -3.101 7.883 -21.565 1.00 92.12 136 GLU A O 1
ATOM 1073 N N . PHE A 1 137 ? -1.573 9.484 -21.212 1.00 94.69 137 PHE A N 1
ATOM 1074 C CA . PHE A 1 137 ? -1.671 9.365 -19.756 1.00 94.69 137 PHE A CA 1
ATOM 1075 C C . PHE A 1 137 ? -3.052 9.758 -19.229 1.00 94.69 137 PHE A C 1
ATOM 1077 O O . PHE A 1 137 ? -3.586 9.069 -18.367 1.00 94.69 137 PHE A O 1
ATOM 1084 N N . ARG A 1 138 ? -3.661 10.830 -19.754 1.00 93.25 138 ARG A N 1
ATOM 1085 C CA . ARG A 1 138 ? -5.002 11.265 -19.319 1.00 93.25 138 ARG A CA 1
ATOM 1086 C C . ARG A 1 138 ? -6.059 10.232 -19.684 1.00 93.25 138 ARG A C 1
ATOM 1088 O O . ARG A 1 138 ? -6.938 9.938 -18.879 1.00 93.25 138 ARG A O 1
ATOM 1095 N N . LEU A 1 139 ? -5.943 9.661 -20.882 1.00 94.25 139 LEU A N 1
ATOM 1096 C CA . LEU A 1 139 ? -6.817 8.577 -21.313 1.00 94.25 139 LEU A CA 1
ATOM 1097 C C . LEU A 1 139 ? -6.635 7.341 -20.419 1.00 94.25 139 LEU A C 1
ATOM 1099 O O . LEU A 1 139 ? -7.624 6.754 -19.994 1.00 94.25 139 LEU A O 1
ATOM 1103 N N . GLY A 1 140 ? -5.389 6.978 -20.105 1.00 95.06 140 GLY A N 1
ATOM 1104 C CA . GLY A 1 140 ? -5.056 5.889 -19.187 1.00 95.06 140 GLY A CA 1
ATOM 1105 C C . GLY A 1 140 ? -5.641 6.089 -17.790 1.00 95.06 140 GLY A C 1
ATOM 1106 O O . GLY A 1 140 ? -6.275 5.183 -17.259 1.00 95.06 140 GLY A O 1
ATOM 1107 N N . VAL A 1 141 ? -5.539 7.304 -17.237 1.00 94.69 141 VAL A N 1
ATOM 1108 C CA . VAL A 1 141 ? -6.189 7.672 -15.969 1.00 94.69 141 VAL A CA 1
ATOM 1109 C C . VAL A 1 141 ? -7.693 7.423 -16.031 1.00 94.69 141 VAL A C 1
ATOM 1111 O O . VAL A 1 141 ? -8.232 6.778 -15.137 1.00 94.69 141 VAL A O 1
ATOM 1114 N N . GLN A 1 142 ? -8.376 7.896 -17.077 1.00 94.31 142 GLN A N 1
ATOM 1115 C CA . GLN A 1 142 ? -9.821 7.699 -17.195 1.00 94.31 142 GLN A CA 1
ATOM 1116 C C . GLN A 1 142 ? -10.187 6.214 -17.294 1.00 94.31 142 GLN A C 1
ATOM 1118 O O . GLN A 1 142 ? -11.118 5.767 -16.628 1.00 94.31 142 GLN A O 1
ATOM 1123 N N . LYS A 1 143 ? -9.437 5.444 -18.092 1.00 95.12 143 LYS A N 1
ATOM 1124 C CA . LYS A 1 143 ? -9.632 3.996 -18.237 1.00 95.12 143 LYS A CA 1
ATOM 1125 C C . LYS A 1 143 ? -9.465 3.274 -16.904 1.00 95.12 143 LYS A C 1
ATOM 1127 O O . LYS A 1 143 ? -10.357 2.533 -16.511 1.00 95.12 143 LYS A O 1
ATOM 1132 N N . ALA A 1 144 ? -8.363 3.521 -16.197 1.00 95.62 144 ALA A N 1
ATOM 1133 C CA . ALA A 1 144 ? -8.082 2.881 -14.917 1.00 95.62 144 ALA A CA 1
ATOM 1134 C C . ALA A 1 144 ? -9.120 3.262 -13.850 1.00 95.62 144 ALA A C 1
ATOM 1136 O O . ALA A 1 144 ? -9.603 2.388 -13.139 1.00 95.62 144 ALA A O 1
ATOM 1137 N N . LYS A 1 145 ? -9.555 4.531 -13.791 1.00 94.56 145 LYS A N 1
ATOM 1138 C CA . LYS A 1 145 ? -10.642 4.948 -12.888 1.00 94.56 145 LYS A CA 1
ATOM 1139 C C . LYS A 1 145 ? -11.956 4.223 -13.180 1.00 94.56 145 LYS A C 1
ATOM 1141 O O . LYS A 1 145 ? -12.578 3.723 -12.248 1.00 94.56 145 LYS A O 1
ATOM 1146 N N . ASN A 1 146 ? -12.352 4.142 -14.451 1.00 93.38 146 ASN A N 1
ATOM 1147 C CA . ASN A 1 146 ? -13.565 3.429 -14.850 1.00 93.38 146 ASN A CA 1
ATOM 1148 C C . ASN A 1 146 ? -13.464 1.930 -14.525 1.00 93.38 146 ASN A C 1
ATOM 1150 O O . ASN A 1 146 ? -14.427 1.348 -14.039 1.00 93.38 146 ASN A O 1
ATOM 1154 N N . ALA A 1 147 ? -12.299 1.314 -14.750 1.00 93.00 147 ALA A N 1
ATOM 1155 C CA . ALA A 1 147 ? -12.071 -0.093 -14.432 1.00 93.00 147 ALA A CA 1
ATOM 1156 C C . ALA A 1 147 ? -12.205 -0.366 -12.925 1.00 93.00 147 ALA A C 1
ATOM 1158 O O . ALA A 1 147 ? -12.958 -1.255 -12.545 1.00 93.00 147 ALA A O 1
ATOM 1159 N N . ILE A 1 148 ? -11.574 0.450 -12.068 1.00 91.06 148 ILE A N 1
ATOM 1160 C CA . ILE A 1 148 ? -11.710 0.350 -10.601 1.00 91.06 148 ILE A CA 1
ATOM 1161 C C . ILE A 1 148 ? -13.181 0.455 -10.179 1.00 91.06 148 ILE A C 1
ATOM 1163 O O . ILE A 1 148 ? -13.653 -0.311 -9.341 1.00 91.06 148 ILE A O 1
ATOM 1167 N N . GLN A 1 149 ? -13.924 1.393 -10.771 1.00 89.75 149 GLN A N 1
ATOM 1168 C CA . GLN A 1 149 ? -15.343 1.575 -10.469 1.00 89.75 149 GLN A CA 1
ATOM 1169 C C . GLN A 1 149 ? -16.189 0.368 -10.877 1.00 89.75 149 GLN A C 1
ATOM 1171 O O . GLN A 1 149 ? -17.040 -0.057 -10.099 1.00 89.75 149 GLN A O 1
ATOM 1176 N N . ASN A 1 150 ? -15.944 -0.193 -12.060 1.00 87.25 150 ASN A N 1
ATOM 1177 C CA . ASN A 1 150 ? -16.702 -1.333 -12.567 1.00 87.25 150 ASN A CA 1
ATOM 1178 C C . ASN A 1 150 ? -16.411 -2.615 -11.780 1.00 87.25 150 ASN A C 1
ATOM 1180 O O . ASN A 1 150 ? -17.349 -3.317 -11.420 1.00 87.25 150 ASN A O 1
ATOM 1184 N N . VAL A 1 151 ? -15.144 -2.883 -11.443 1.00 84.38 151 VAL A N 1
ATOM 1185 C CA . VAL A 1 151 ? -14.762 -4.080 -10.671 1.00 84.38 151 VAL A CA 1
ATOM 1186 C C . VAL A 1 151 ? -15.481 -4.124 -9.325 1.00 84.38 151 VAL A C 1
ATOM 1188 O O . VAL A 1 151 ? -16.011 -5.163 -8.950 1.00 84.38 151 VAL A O 1
ATOM 1191 N N . LEU A 1 152 ? -15.553 -3.000 -8.606 1.00 77.25 152 LEU A N 1
ATOM 1192 C CA . LEU A 1 152 ? -16.212 -2.956 -7.296 1.00 77.25 152 LEU A CA 1
ATOM 1193 C C . LEU A 1 152 ? -17.741 -3.054 -7.388 1.00 77.25 152 LEU A C 1
ATOM 1195 O O . LEU A 1 152 ? -18.364 -3.666 -6.517 1.00 77.25 152 LEU A O 1
ATOM 1199 N N . LEU A 1 153 ? -18.331 -2.505 -8.455 1.00 77.62 153 LEU A N 1
ATOM 1200 C CA . LEU A 1 153 ? -19.755 -2.670 -8.749 1.00 77.62 153 LEU A CA 1
ATOM 1201 C C . LEU A 1 153 ? -20.100 -4.140 -9.018 1.00 77.62 153 LEU A C 1
ATOM 1203 O O . LEU A 1 153 ? -21.077 -4.642 -8.468 1.00 77.62 153 LEU A O 1
ATOM 1207 N N . GLU A 1 154 ? -19.300 -4.822 -9.837 1.00 72.25 154 GLU A N 1
ATOM 1208 C CA . GLU A 1 154 ? -19.550 -6.203 -10.263 1.00 72.25 154 GLU A CA 1
ATOM 1209 C C . GLU A 1 154 ? -19.220 -7.236 -9.175 1.00 72.25 154 GLU A C 1
ATOM 1211 O O . GLU A 1 154 ?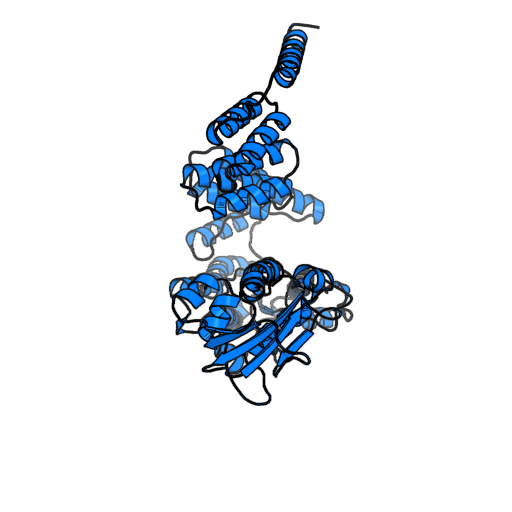 -19.969 -8.194 -9.004 1.00 72.25 154 GLU A O 1
ATOM 1216 N N . ALA A 1 155 ? -18.127 -7.049 -8.426 1.00 70.31 155 ALA A N 1
ATOM 1217 C CA . ALA A 1 155 ? -17.634 -8.051 -7.478 1.00 70.31 155 ALA A CA 1
ATOM 1218 C C . ALA A 1 155 ? -18.318 -8.007 -6.102 1.00 70.31 155 ALA A C 1
ATOM 1220 O O . ALA A 1 155 ? -18.467 -9.047 -5.467 1.00 70.31 155 ALA A O 1
ATOM 1221 N N . ALA A 1 156 ? -18.710 -6.822 -5.621 1.00 68.62 156 ALA A N 1
ATOM 1222 C CA . ALA A 1 156 ? -19.170 -6.641 -4.237 1.00 68.62 156 ALA A CA 1
ATOM 1223 C C . ALA A 1 156 ? -20.390 -5.713 -4.092 1.00 68.62 156 ALA A C 1
ATOM 1225 O O . ALA A 1 156 ? -20.812 -5.424 -2.974 1.00 68.62 156 ALA A O 1
ATOM 1226 N N . GLY A 1 157 ? -20.941 -5.192 -5.199 1.00 84.19 157 GLY A N 1
ATOM 1227 C CA . GLY A 1 157 ? -22.022 -4.196 -5.168 1.00 84.19 157 GLY A CA 1
ATOM 1228 C C . GLY A 1 157 ? -21.605 -2.837 -4.584 1.00 84.19 157 GLY A C 1
ATOM 1229 O O . GLY A 1 157 ? -22.457 -1.991 -4.304 1.00 84.19 157 GLY A O 1
ATOM 1230 N N . GLY A 1 158 ? -20.301 -2.618 -4.392 1.00 87.31 158 GLY A N 1
ATOM 1231 C CA . GLY A 1 158 ? -19.740 -1.401 -3.819 1.00 87.31 158 GLY A CA 1
ATOM 1232 C C . GLY A 1 158 ? -19.674 -0.250 -4.824 1.00 87.31 158 GLY A C 1
ATOM 1233 O O . GLY A 1 158 ? -19.678 -0.442 -6.039 1.00 87.31 158 GLY A O 1
ATOM 1234 N N . LYS A 1 159 ? -19.577 0.985 -4.318 1.00 90.62 159 LYS A N 1
ATOM 1235 C CA . LYS A 1 159 ? -19.312 2.184 -5.130 1.00 90.62 159 LYS A CA 1
ATOM 1236 C C . LYS A 1 159 ? -17.920 2.714 -4.815 1.00 90.62 159 LYS A C 1
ATOM 1238 O O . LYS A 1 159 ? -17.551 2.815 -3.652 1.00 90.62 159 LYS A O 1
ATOM 1243 N N . ALA A 1 160 ? -17.180 3.117 -5.846 1.00 91.75 160 ALA A N 1
ATOM 1244 C CA . ALA A 1 160 ? -15.797 3.562 -5.704 1.00 91.75 160 ALA A CA 1
ATOM 1245 C C . ALA A 1 160 ? -15.575 4.995 -6.202 1.00 91.75 160 ALA A C 1
ATOM 1247 O O . ALA A 1 160 ? -16.113 5.413 -7.236 1.00 91.75 160 ALA A O 1
ATOM 1248 N N . LEU A 1 161 ? -14.710 5.729 -5.503 1.00 93.00 161 LEU A N 1
ATOM 1249 C CA . LEU A 1 161 ? -14.166 7.007 -5.953 1.00 93.00 161 LEU A CA 1
ATOM 1250 C C . LEU A 1 161 ? -12.630 6.967 -5.875 1.00 93.00 161 LEU A C 1
ATOM 1252 O O . LEU A 1 161 ? -12.063 7.253 -4.823 1.00 93.00 161 LEU A O 1
ATOM 1256 N N . PRO A 1 162 ? -11.937 6.608 -6.970 1.00 93.19 162 PRO A N 1
ATOM 1257 C CA . PRO A 1 162 ? -10.478 6.578 -6.986 1.00 93.19 162 PRO A CA 1
ATOM 1258 C C . PRO A 1 162 ? -9.882 7.997 -6.972 1.00 93.19 162 PRO A C 1
ATOM 1260 O O . PRO A 1 162 ? -9.974 8.746 -7.957 1.00 93.19 162 PRO A O 1
ATOM 1263 N N . CYS A 1 163 ? -9.217 8.336 -5.867 1.00 92.75 163 CYS A N 1
ATOM 1264 C CA . CYS A 1 163 ? -8.526 9.606 -5.639 1.00 92.75 163 CYS A CA 1
ATOM 1265 C C . CYS A 1 163 ? -7.005 9.403 -5.617 1.00 92.75 163 CYS A C 1
ATOM 1267 O O . CYS A 1 163 ? -6.504 8.451 -5.027 1.00 92.75 163 CYS A O 1
ATOM 1269 N N . ILE A 1 164 ? -6.252 10.320 -6.232 1.00 91.12 164 ILE A N 1
ATOM 1270 C CA . ILE A 1 164 ? -4.791 10.348 -6.089 1.00 91.12 164 ILE A CA 1
ATOM 1271 C C . ILE A 1 164 ? -4.444 11.252 -4.931 1.00 91.12 164 ILE A C 1
ATOM 1273 O O . ILE A 1 164 ? -4.658 12.459 -5.017 1.00 91.12 164 ILE A O 1
ATOM 1277 N N . VAL A 1 165 ? -3.887 10.657 -3.886 1.00 95.31 165 VAL A N 1
ATOM 1278 C CA . VAL A 1 165 ? -3.587 11.363 -2.648 1.00 95.31 165 VAL A CA 1
ATOM 1279 C C . VAL A 1 165 ? -2.194 10.985 -2.181 1.00 95.31 165 VAL A C 1
ATOM 1281 O O . VAL A 1 165 ? -1.892 9.818 -1.943 1.00 95.31 165 VAL A O 1
ATOM 1284 N N . ASP A 1 166 ? -1.339 11.989 -2.041 1.00 95.88 166 ASP A N 1
ATOM 1285 C CA . ASP A 1 166 ? -0.168 11.919 -1.178 1.00 95.88 166 ASP A CA 1
ATOM 1286 C C . ASP A 1 166 ? -0.552 12.506 0.181 1.00 95.88 166 ASP A C 1
ATOM 1288 O O . ASP A 1 166 ? -0.738 13.714 0.289 1.00 95.88 166 ASP A O 1
ATOM 1292 N N . VAL A 1 167 ? -0.666 11.675 1.222 1.00 97.94 167 VAL A N 1
ATOM 1293 C CA . VAL A 1 167 ? -1.117 12.103 2.567 1.00 97.94 167 VAL A CA 1
ATOM 1294 C C . VAL A 1 167 ? -0.194 13.127 3.239 1.00 97.94 167 VAL A C 1
ATOM 1296 O O . VAL A 1 167 ? -0.517 13.677 4.288 1.00 97.94 167 VAL A O 1
ATOM 1299 N N . ARG A 1 168 ? 0.970 13.408 2.644 1.00 98.00 168 ARG A N 1
ATOM 1300 C CA . ARG A 1 168 ? 1.865 14.483 3.083 1.00 98.00 168 ARG A CA 1
ATOM 1301 C C . ARG A 1 168 ? 1.395 15.858 2.602 1.00 98.00 168 ARG A C 1
ATOM 1303 O O . ARG A 1 168 ? 1.720 16.860 3.238 1.00 98.00 168 ARG A O 1
ATOM 1310 N N . ASP A 1 169 ? 0.646 15.907 1.506 1.00 98.19 169 ASP A N 1
ATOM 1311 C CA . ASP A 1 169 ? 0.105 17.119 0.899 1.00 98.19 169 ASP A CA 1
ATOM 1312 C C . ASP A 1 169 ? -1.320 17.374 1.414 1.00 98.19 169 ASP A C 1
ATOM 1314 O O . ASP A 1 169 ? -2.272 16.690 1.042 1.00 98.19 169 ASP A O 1
ATOM 1318 N N . GLU A 1 170 ? -1.460 18.380 2.278 1.00 98.31 170 GLU A N 1
ATOM 1319 C CA . GLU A 1 170 ? -2.740 18.764 2.887 1.00 98.31 170 GLU A CA 1
ATOM 1320 C C . GLU A 1 170 ? -3.807 19.113 1.855 1.00 98.31 170 GLU A C 1
ATOM 1322 O O . GLU A 1 170 ? -4.958 18.715 2.022 1.00 98.31 170 GLU A O 1
ATOM 1327 N N . LYS A 1 171 ? -3.433 19.766 0.751 1.00 98.25 171 LYS A N 1
ATOM 1328 C CA . LYS A 1 171 ? -4.400 20.110 -0.287 1.00 98.25 171 LYS A CA 1
ATOM 1329 C C . LYS A 1 171 ? -4.956 18.854 -0.954 1.00 98.25 171 LYS A C 1
ATOM 1331 O O . LYS A 1 171 ? -6.161 18.754 -1.136 1.00 98.25 171 LYS A O 1
ATOM 1336 N N . GLN A 1 172 ? -4.105 17.876 -1.269 1.00 97.75 172 GLN A N 1
ATOM 1337 C CA . GLN A 1 172 ? -4.568 16.620 -1.874 1.00 97.75 172 GLN A CA 1
ATOM 1338 C C . GLN A 1 172 ? -5.493 15.831 -0.939 1.00 97.75 172 GLN A C 1
ATOM 1340 O O . GLN A 1 172 ? -6.429 15.191 -1.416 1.00 97.75 172 GLN A O 1
ATOM 1345 N N . VAL A 1 173 ? -5.248 15.876 0.376 1.00 98.75 173 VAL A N 1
ATOM 1346 C CA . VAL A 1 173 ? -6.138 15.258 1.372 1.00 98.75 173 VAL A CA 1
ATOM 1347 C C . VAL A 1 173 ? -7.491 15.971 1.406 1.00 98.75 173 VAL A C 1
ATOM 1349 O O . VAL A 1 173 ? -8.519 15.304 1.314 1.00 98.75 173 VAL A O 1
ATOM 1352 N N . ILE A 1 174 ? -7.497 17.306 1.480 1.00 98.75 174 ILE A N 1
ATOM 1353 C CA . ILE A 1 174 ? -8.726 18.116 1.476 1.00 98.75 174 ILE A CA 1
ATOM 1354 C C . ILE A 1 174 ? -9.532 17.865 0.201 1.00 98.75 174 ILE A C 1
ATOM 1356 O O . ILE A 1 174 ? -10.690 17.465 0.290 1.00 98.75 174 ILE A O 1
ATOM 1360 N N . ASP A 1 175 ? -8.902 17.997 -0.968 1.00 98.44 175 ASP A N 1
ATOM 1361 C CA . ASP A 1 175 ? -9.557 17.796 -2.261 1.00 98.44 175 ASP A CA 1
ATOM 1362 C C . ASP A 1 175 ? -10.189 16.390 -2.341 1.00 98.44 175 ASP A C 1
ATOM 1364 O O . ASP A 1 175 ? -11.295 16.219 -2.853 1.00 98.44 175 ASP A O 1
ATOM 1368 N N . ALA A 1 176 ? -9.517 15.350 -1.835 1.00 98.38 176 ALA A N 1
ATOM 1369 C CA . ALA A 1 176 ? -10.051 13.987 -1.848 1.00 98.38 176 ALA A CA 1
ATOM 1370 C C . ALA A 1 176 ? -11.249 13.799 -0.909 1.00 98.38 176 ALA A C 1
ATOM 1372 O O . ALA A 1 176 ? -12.222 13.150 -1.298 1.00 98.38 176 ALA A O 1
ATOM 1373 N N . VAL A 1 177 ? -11.195 14.380 0.292 1.00 98.62 177 VAL A N 1
ATOM 1374 C CA . VAL A 1 177 ? -12.299 14.354 1.261 1.00 98.62 177 VAL A CA 1
ATOM 1375 C C . VAL A 1 177 ? -13.511 15.107 0.718 1.00 98.62 177 VAL A C 1
ATOM 1377 O O . VAL A 1 177 ? -14.618 14.574 0.730 1.00 98.62 177 VAL A O 1
ATOM 1380 N N . GLU A 1 178 ? -13.313 16.303 0.166 1.00 98.44 178 GLU A N 1
ATOM 1381 C CA . GLU A 1 178 ? -14.387 17.094 -0.439 1.00 98.44 178 GLU A CA 1
ATOM 1382 C C . GLU A 1 178 ? -15.026 16.368 -1.626 1.00 98.44 178 GLU A C 1
ATOM 1384 O O . GLU A 1 178 ? -16.251 16.312 -1.730 1.00 98.44 178 GLU A O 1
ATOM 1389 N N . ASN A 1 179 ? -14.220 15.735 -2.485 1.00 97.94 179 ASN A N 1
ATOM 1390 C CA . ASN A 1 179 ? -14.734 14.921 -3.586 1.00 97.94 179 ASN A CA 1
ATOM 1391 C C . ASN A 1 179 ? -15.545 13.713 -3.086 1.00 97.94 179 ASN A C 1
ATOM 1393 O O . ASN A 1 179 ? -16.577 13.388 -3.678 1.00 97.94 179 ASN A O 1
ATOM 1397 N N . ALA A 1 180 ? -15.112 13.052 -2.006 1.00 97.94 180 ALA A N 1
ATOM 1398 C CA . ALA A 1 180 ? -15.847 11.940 -1.405 1.00 97.94 180 ALA A CA 1
ATOM 1399 C C . ALA A 1 180 ? -17.196 12.400 -0.840 1.00 97.94 180 ALA A C 1
ATOM 1401 O O . ALA A 1 180 ? -18.226 11.804 -1.155 1.00 97.94 180 ALA A O 1
ATOM 1402 N N . VAL A 1 181 ? -17.215 13.507 -0.096 1.00 98.19 181 VAL A N 1
ATOM 1403 C CA . VAL A 1 181 ? -18.444 14.088 0.461 1.00 98.19 181 VAL A CA 1
ATOM 1404 C C . VAL A 1 181 ? -19.385 14.553 -0.649 1.00 98.19 181 VAL A C 1
ATOM 1406 O O . VAL A 1 181 ? -20.573 14.249 -0.605 1.00 98.19 181 VAL A O 1
ATOM 1409 N N . ALA A 1 182 ? -18.874 15.217 -1.689 1.00 98.31 182 ALA A N 1
ATOM 1410 C CA . ALA A 1 182 ? -19.681 15.629 -2.836 1.00 98.31 182 ALA A CA 1
ATOM 1411 C C . ALA A 1 182 ? -20.292 14.431 -3.581 1.00 98.31 182 ALA A C 1
ATOM 1413 O O . ALA A 1 182 ? -21.394 14.524 -4.121 1.00 98.31 182 ALA A O 1
ATOM 1414 N N . LYS A 1 183 ? -19.583 13.295 -3.620 1.00 96.62 183 LYS A N 1
ATOM 1415 C CA . LYS A 1 183 ? -20.025 12.089 -4.325 1.00 96.62 183 LYS A CA 1
ATOM 1416 C C . LYS A 1 183 ? -20.991 11.227 -3.512 1.00 96.62 183 LYS A C 1
ATOM 1418 O O . LYS A 1 183 ? -21.915 10.663 -4.098 1.00 96.62 183 LYS A O 1
ATOM 1423 N N . PHE A 1 184 ? -20.744 11.076 -2.213 1.00 97.06 184 PHE A N 1
ATOM 1424 C CA . PHE A 1 184 ? -21.416 10.097 -1.352 1.00 97.06 184 PHE A CA 1
ATOM 1425 C C . PHE A 1 184 ? -22.278 10.722 -0.249 1.00 97.06 184 PHE A C 1
ATOM 1427 O O . PHE A 1 184 ? -23.061 10.014 0.372 1.00 97.06 184 PHE A O 1
ATOM 1434 N N . GLY A 1 185 ? -22.186 12.034 -0.033 1.00 97.56 185 GLY A N 1
ATOM 1435 C CA . GLY A 1 185 ? -22.983 12.782 0.943 1.00 97.56 185 GLY A CA 1
ATOM 1436 C C . GLY A 1 185 ? -22.357 12.896 2.336 1.00 97.56 185 GLY A C 1
ATOM 1437 O O . GLY A 1 185 ? -22.810 13.715 3.133 1.00 97.56 185 GLY A O 1
ATOM 1438 N N . GLY A 1 186 ? -21.301 12.137 2.635 1.00 98.00 186 GLY A N 1
ATOM 1439 C CA . GLY A 1 186 ? -20.652 12.144 3.943 1.00 98.00 186 GLY A CA 1
ATOM 1440 C C . GLY A 1 186 ? -19.470 11.183 4.031 1.00 98.00 186 GLY A C 1
ATOM 1441 O O . GLY A 1 186 ? -19.040 10.619 3.024 1.00 98.00 186 GLY A O 1
ATOM 1442 N N . ILE A 1 187 ? -18.943 11.037 5.248 1.00 98.75 187 ILE A N 1
ATOM 1443 C CA . ILE A 1 187 ? -17.892 10.080 5.609 1.00 98.75 187 ILE A CA 1
ATOM 1444 C C . ILE A 1 187 ? -18.292 9.446 6.938 1.00 98.75 187 ILE A C 1
ATOM 1446 O O . ILE A 1 187 ? -18.436 10.158 7.930 1.00 98.75 187 ILE A O 1
ATOM 1450 N N . ASP A 1 188 ? -18.438 8.123 6.944 1.00 98.75 188 ASP A N 1
ATOM 1451 C CA . ASP A 1 188 ? -18.759 7.337 8.142 1.00 98.75 188 ASP A CA 1
ATOM 1452 C C . ASP A 1 188 ? -17.521 6.667 8.747 1.00 98.75 188 ASP A C 1
ATOM 1454 O O . ASP A 1 188 ? -17.439 6.461 9.954 1.00 98.75 188 ASP A O 1
ATOM 1458 N N . VAL A 1 189 ? -16.529 6.345 7.914 1.00 98.81 189 VAL A N 1
ATOM 1459 C CA . VAL A 1 189 ? -15.340 5.602 8.333 1.00 98.81 189 VAL A CA 1
ATOM 1460 C C . VAL A 1 189 ? -14.085 6.214 7.728 1.00 98.81 189 VAL A C 1
ATOM 1462 O O . VAL A 1 189 ? -14.037 6.527 6.538 1.00 98.81 189 VAL A O 1
ATOM 1465 N N . VAL A 1 190 ? -13.041 6.331 8.545 1.00 98.81 190 VAL A N 1
ATOM 1466 C CA . VAL A 1 190 ? -11.677 6.650 8.115 1.00 98.81 190 VAL A CA 1
ATOM 1467 C C . VAL A 1 190 ? -10.764 5.495 8.495 1.00 98.81 190 VAL A C 1
ATOM 1469 O O . VAL A 1 190 ? -10.694 5.129 9.662 1.00 98.81 190 VAL A O 1
ATOM 1472 N N . VAL A 1 191 ? -10.021 4.952 7.528 1.00 98.88 191 VAL A N 1
ATOM 1473 C CA . VAL A 1 191 ? -8.978 3.949 7.789 1.00 98.88 191 VAL A CA 1
ATOM 1474 C C . VAL A 1 191 ? -7.611 4.543 7.458 1.00 98.88 191 VAL A C 1
ATOM 1476 O O . VAL A 1 191 ? -7.232 4.678 6.293 1.00 98.88 191 VAL A O 1
ATOM 1479 N N . ASN A 1 192 ? -6.845 4.890 8.489 1.00 98.88 192 ASN A N 1
ATOM 1480 C CA . ASN A 1 192 ? -5.472 5.366 8.360 1.00 98.88 192 ASN A CA 1
ATOM 1481 C C . ASN A 1 192 ? -4.521 4.173 8.175 1.00 98.88 192 ASN A C 1
ATOM 1483 O O . ASN A 1 192 ? -3.884 3.696 9.117 1.00 98.88 192 ASN A O 1
ATOM 1487 N N . ASN A 1 193 ? -4.458 3.678 6.937 1.00 98.19 193 ASN A N 1
ATOM 1488 C CA . ASN A 1 193 ? -3.630 2.537 6.533 1.00 98.19 193 ASN A CA 1
ATOM 1489 C C . ASN A 1 193 ? -2.253 2.941 5.969 1.00 98.19 193 ASN A C 1
ATOM 1491 O O . ASN A 1 193 ? -1.272 2.220 6.135 1.00 98.19 193 ASN A O 1
ATOM 1495 N N . ALA A 1 194 ? -2.163 4.090 5.289 1.00 95.62 194 ALA A N 1
ATOM 1496 C CA . ALA A 1 194 ? -0.939 4.508 4.605 1.00 95.62 194 ALA A CA 1
ATOM 1497 C C . ALA A 1 194 ? 0.263 4.541 5.565 1.00 95.62 194 ALA A C 1
ATOM 1499 O O . ALA A 1 194 ? 0.197 5.113 6.651 1.00 95.62 194 ALA A O 1
ATOM 1500 N N . SER A 1 195 ? 1.371 3.912 5.171 1.00 94.31 195 SER A N 1
ATOM 1501 C CA . SER A 1 195 ? 2.582 3.846 5.988 1.00 94.31 195 SER A CA 1
ATOM 1502 C C . SER A 1 195 ? 3.845 3.767 5.132 1.00 94.31 195 SER A C 1
ATOM 1504 O O . SER A 1 195 ? 3.832 3.286 3.999 1.00 94.31 195 SER A O 1
ATOM 1506 N N . ALA A 1 196 ? 4.956 4.228 5.696 1.00 92.69 196 ALA A N 1
ATOM 1507 C CA . ALA A 1 196 ? 6.308 4.009 5.212 1.00 92.69 196 ALA A CA 1
ATOM 1508 C C . ALA A 1 196 ? 7.162 3.373 6.317 1.00 92.69 196 ALA A C 1
ATOM 1510 O O . ALA A 1 196 ? 6.977 3.652 7.505 1.00 92.69 196 ALA A O 1
ATOM 1511 N N . ILE A 1 197 ? 8.111 2.535 5.900 1.00 89.88 197 ILE A N 1
ATOM 1512 C CA . ILE A 1 197 ? 8.972 1.745 6.780 1.00 89.88 197 ILE A CA 1
ATOM 1513 C C . ILE A 1 197 ? 10.444 1.876 6.372 1.00 89.88 197 ILE A C 1
ATOM 1515 O O . ILE A 1 197 ? 10.780 1.927 5.187 1.00 89.88 197 ILE A O 1
ATOM 1519 N N . SER A 1 198 ? 11.318 1.953 7.374 1.00 89.06 198 SER A N 1
ATOM 1520 C CA . SER A 1 198 ? 12.775 1.861 7.259 1.00 89.06 198 SER A CA 1
ATOM 1521 C C . SER A 1 198 ? 13.315 1.312 8.574 1.00 89.06 198 SER A C 1
ATOM 1523 O O . SER A 1 198 ? 13.240 1.984 9.602 1.00 89.06 198 SER A O 1
ATOM 1525 N N . LEU A 1 199 ? 13.849 0.092 8.549 1.00 88.94 199 LEU A N 1
ATOM 1526 C CA . LEU A 1 199 ? 14.363 -0.596 9.736 1.00 88.94 199 LEU A CA 1
ATOM 1527 C C . LEU A 1 199 ? 15.855 -0.307 9.917 1.00 88.94 199 LEU A C 1
ATOM 1529 O O . LEU A 1 199 ? 16.709 -1.173 9.759 1.00 88.94 199 LEU A O 1
ATOM 1533 N N . THR A 1 200 ? 16.168 0.958 10.181 1.00 89.62 200 THR A N 1
ATOM 1534 C CA . THR A 1 200 ? 17.539 1.450 10.335 1.00 89.62 200 THR A CA 1
ATOM 1535 C C . THR A 1 200 ? 17.747 2.054 11.717 1.00 89.62 200 THR A C 1
ATOM 1537 O O . THR A 1 200 ? 16.885 2.772 12.226 1.00 89.62 200 THR A O 1
ATOM 1540 N N . GLY A 1 201 ? 18.926 1.825 12.298 1.00 92.44 201 GLY A N 1
ATOM 1541 C CA . GLY A 1 201 ? 19.355 2.520 13.511 1.00 92.44 201 GLY A CA 1
ATOM 1542 C C . GLY A 1 201 ? 19.566 4.022 13.275 1.00 92.44 201 GLY A C 1
ATOM 1543 O O . GLY A 1 201 ? 19.590 4.495 12.134 1.00 92.44 201 GLY A O 1
ATOM 1544 N N . THR A 1 202 ? 19.757 4.786 14.352 1.00 95.94 202 THR A N 1
ATOM 1545 C CA . THR A 1 202 ? 19.798 6.261 14.317 1.00 95.94 202 THR A CA 1
ATOM 1546 C C . THR A 1 202 ? 20.812 6.820 13.317 1.00 95.94 202 THR A C 1
ATOM 1548 O O . THR A 1 202 ? 20.439 7.615 12.462 1.00 95.94 202 THR A O 1
ATOM 1551 N N . LEU A 1 203 ? 22.073 6.371 13.358 1.00 96.38 203 LEU A N 1
ATOM 1552 C CA . LEU A 1 203 ? 23.129 6.884 12.468 1.00 96.38 203 LEU A CA 1
ATOM 1553 C C . LEU A 1 203 ? 22.937 6.495 10.993 1.00 96.38 203 LEU A C 1
ATOM 1555 O O . LEU A 1 203 ? 23.454 7.170 10.109 1.00 96.38 203 LEU A O 1
ATOM 1559 N N . ALA A 1 204 ? 22.208 5.409 10.726 1.00 94.00 204 ALA A N 1
ATOM 1560 C CA . ALA A 1 204 ? 21.934 4.929 9.372 1.00 94.00 204 ALA A CA 1
ATOM 1561 C C . ALA A 1 204 ? 20.660 5.544 8.770 1.00 94.00 204 ALA A C 1
ATOM 1563 O O . ALA A 1 204 ? 20.421 5.431 7.568 1.00 94.00 204 ALA A O 1
ATOM 1564 N N . THR A 1 205 ? 19.824 6.180 9.592 1.00 94.94 205 THR A N 1
ATOM 1565 C CA . THR A 1 205 ? 18.567 6.766 9.133 1.00 94.94 205 THR A CA 1
ATOM 1566 C C . THR A 1 205 ? 18.824 8.153 8.562 1.00 94.94 205 THR A C 1
ATOM 1568 O O . THR A 1 205 ? 18.970 9.128 9.293 1.00 94.94 205 THR A O 1
ATOM 1571 N N . GLU A 1 206 ? 18.836 8.263 7.235 1.00 97.44 206 GLU A N 1
ATOM 1572 C CA . GLU A 1 206 ? 18.855 9.568 6.574 1.00 97.44 206 GLU A CA 1
ATOM 1573 C C . GLU A 1 206 ? 17.627 10.400 6.972 1.00 97.44 206 GLU A C 1
ATOM 1575 O O . GLU A 1 206 ? 16.503 9.889 6.996 1.00 97.44 206 GLU A O 1
ATOM 1580 N N . MET A 1 207 ? 17.800 11.711 7.171 1.00 98.25 207 MET A N 1
ATOM 1581 C CA . MET A 1 207 ? 16.685 12.584 7.564 1.00 98.25 207 MET A CA 1
ATOM 1582 C C . MET A 1 207 ? 15.535 12.574 6.557 1.00 98.25 207 MET A C 1
ATOM 1584 O O . MET A 1 207 ? 14.377 12.565 6.947 1.00 98.25 207 MET A O 1
ATOM 1588 N N . LYS A 1 208 ? 15.816 12.418 5.259 1.00 96.88 208 LYS A N 1
ATOM 1589 C CA . LYS A 1 208 ? 14.760 12.256 4.251 1.00 96.88 208 LYS A CA 1
ATOM 1590 C C . LYS A 1 208 ? 13.903 11.000 4.475 1.00 96.88 208 LYS A C 1
ATOM 1592 O O . LYS A 1 208 ? 12.721 11.004 4.139 1.00 96.88 208 LYS A O 1
ATOM 1597 N N . ARG A 1 209 ? 14.482 9.915 5.006 1.00 95.44 209 ARG A N 1
ATOM 1598 C CA . ARG A 1 209 ? 13.760 8.680 5.364 1.00 95.44 209 ARG A CA 1
ATOM 1599 C C . ARG A 1 209 ? 13.001 8.848 6.674 1.00 95.44 209 ARG A C 1
ATOM 1601 O O . ARG A 1 209 ? 11.845 8.438 6.738 1.00 95.44 209 ARG A O 1
ATOM 1608 N N . TYR A 1 210 ? 13.615 9.494 7.663 1.00 98.38 210 TYR A N 1
ATOM 1609 C CA . TYR A 1 210 ? 12.946 9.878 8.906 1.00 98.38 210 TYR A CA 1
ATOM 1610 C C . TYR A 1 210 ? 11.694 10.722 8.628 1.00 98.38 210 TYR A C 1
ATOM 1612 O O . TYR A 1 210 ? 10.594 10.372 9.061 1.00 98.38 210 TYR A O 1
ATOM 1620 N N . ASP A 1 211 ? 11.850 11.784 7.836 1.00 98.56 211 ASP A N 1
ATOM 1621 C CA . ASP A 1 211 ? 10.774 12.683 7.429 1.00 98.56 211 ASP A CA 1
ATOM 1622 C C . ASP A 1 211 ? 9.716 11.935 6.631 1.00 98.56 211 ASP A C 1
ATOM 1624 O O . ASP A 1 211 ? 8.530 12.167 6.820 1.00 98.56 211 ASP A O 1
ATOM 1628 N N . LEU A 1 212 ? 10.109 11.021 5.739 1.00 97.62 212 LEU A N 1
ATOM 1629 C CA . LEU A 1 212 ? 9.157 10.219 4.975 1.00 97.62 212 LEU A CA 1
ATOM 1630 C C . LEU A 1 212 ? 8.255 9.386 5.894 1.00 97.62 212 LEU A C 1
ATOM 1632 O O . LEU A 1 212 ? 7.039 9.424 5.721 1.00 97.62 212 LEU A O 1
ATOM 1636 N N . MET A 1 213 ? 8.834 8.667 6.863 1.00 98.19 213 MET A N 1
ATOM 1637 C CA . MET A 1 213 ? 8.068 7.851 7.811 1.00 98.19 213 MET A CA 1
ATOM 1638 C C . MET A 1 213 ? 7.154 8.714 8.677 1.00 98.19 213 MET A C 1
ATOM 1640 O O . MET A 1 213 ? 5.960 8.451 8.749 1.00 98.19 213 MET A O 1
ATOM 1644 N N . ASN A 1 214 ? 7.675 9.778 9.288 1.00 98.50 214 ASN A N 1
ATOM 1645 C CA . ASN A 1 214 ? 6.871 10.622 10.173 1.00 98.50 214 ASN A CA 1
ATOM 1646 C C . ASN A 1 214 ? 5.799 11.421 9.417 1.00 98.50 214 ASN A C 1
ATOM 1648 O O . ASN A 1 214 ? 4.687 11.576 9.921 1.00 98.50 214 ASN A O 1
ATOM 1652 N N . ASN A 1 215 ? 6.093 11.883 8.197 1.00 98.56 215 ASN A N 1
ATOM 1653 C CA . ASN A 1 215 ? 5.130 12.636 7.395 1.00 98.56 215 ASN A CA 1
ATOM 1654 C C . ASN A 1 215 ? 3.997 11.762 6.842 1.00 98.56 215 ASN A C 1
ATOM 1656 O O . ASN A 1 215 ? 2.892 12.271 6.679 1.00 98.56 215 ASN A O 1
ATOM 1660 N N . ILE A 1 216 ? 4.255 10.484 6.538 1.00 98.44 216 ILE A N 1
ATOM 1661 C CA . ILE A 1 216 ? 3.220 9.553 6.059 1.00 98.44 216 ILE A CA 1
ATOM 1662 C C . ILE A 1 216 ? 2.457 8.942 7.234 1.00 98.44 216 ILE A C 1
ATOM 1664 O O . ILE A 1 216 ? 1.232 8.983 7.232 1.00 98.44 216 ILE A O 1
ATOM 1668 N N . ASN A 1 217 ? 3.165 8.415 8.234 1.00 98.69 217 ASN A N 1
ATOM 1669 C CA . ASN A 1 217 ? 2.564 7.635 9.313 1.00 98.69 217 ASN A CA 1
ATOM 1670 C C . ASN A 1 217 ? 1.846 8.575 10.292 1.00 98.69 217 ASN A C 1
ATOM 1672 O O . ASN A 1 217 ? 0.631 8.736 10.223 1.00 98.69 217 ASN A O 1
ATOM 1676 N N . ALA A 1 218 ? 2.592 9.244 11.177 1.00 98.38 218 ALA A N 1
ATOM 1677 C CA . ALA A 1 218 ? 2.023 10.055 12.252 1.00 98.38 218 ALA A CA 1
ATOM 1678 C C . ALA A 1 218 ? 1.320 11.320 11.731 1.00 98.38 218 ALA A C 1
ATOM 1680 O O . ALA A 1 218 ? 0.129 11.512 11.976 1.00 98.38 218 ALA A O 1
ATOM 1681 N N . ARG A 1 219 ? 2.023 12.170 10.967 1.00 98.81 219 ARG A N 1
ATOM 1682 C CA . ARG A 1 219 ? 1.449 13.424 10.448 1.00 98.81 219 ARG A CA 1
ATOM 1683 C C . ARG A 1 219 ? 0.297 13.161 9.481 1.00 98.81 219 ARG A C 1
ATOM 1685 O O . ARG A 1 219 ? -0.712 13.853 9.560 1.00 98.81 219 ARG A O 1
ATOM 1692 N N . GLY A 1 220 ? 0.450 12.192 8.577 1.00 98.75 220 GLY A N 1
ATOM 1693 C CA . GLY A 1 220 ? -0.585 11.823 7.611 1.00 98.75 220 GLY A CA 1
ATOM 1694 C C . GLY A 1 220 ? -1.857 11.341 8.305 1.00 98.75 220 GLY A C 1
ATOM 1695 O O . GLY A 1 220 ? -2.928 11.863 8.015 1.00 98.75 220 GLY A O 1
ATOM 1696 N N . THR A 1 221 ? -1.728 10.445 9.289 1.00 98.88 221 THR A N 1
ATOM 1697 C CA . THR A 1 221 ? -2.847 9.992 10.139 1.00 98.88 221 THR A CA 1
ATOM 1698 C C . THR A 1 221 ? -3.544 11.163 10.821 1.00 98.88 221 THR A C 1
ATOM 1700 O O . THR A 1 221 ? -4.761 11.298 10.729 1.00 98.88 221 THR A O 1
ATOM 1703 N N . PHE A 1 222 ? -2.780 12.055 11.459 1.00 98.88 222 PHE A N 1
ATOM 1704 C CA . PHE A 1 222 ? -3.348 13.222 12.129 1.00 98.88 222 PHE A CA 1
ATOM 1705 C C . PHE A 1 222 ? -4.113 14.129 11.154 1.00 98.88 222 PHE A C 1
ATOM 1707 O O . PHE A 1 222 ? -5.241 14.536 11.428 1.00 98.88 222 PHE A O 1
ATOM 1714 N N . LEU A 1 223 ? -3.507 14.432 10.005 1.00 98.88 223 LEU A N 1
ATOM 1715 C CA . LEU A 1 223 ? -4.075 15.303 8.982 1.00 98.88 223 LEU A CA 1
ATOM 1716 C C . LEU A 1 223 ? -5.358 14.720 8.375 1.00 98.88 223 LEU A C 1
ATOM 1718 O O . LEU A 1 223 ? -6.359 15.427 8.295 1.00 98.88 223 LEU A O 1
ATOM 1722 N N . VAL A 1 224 ? -5.341 13.449 7.964 1.00 98.88 224 VAL A N 1
ATOM 1723 C CA . VAL A 1 224 ? -6.513 12.785 7.375 1.00 98.88 224 VAL A CA 1
ATOM 1724 C C . VAL A 1 224 ? -7.658 12.753 8.384 1.00 98.88 224 VAL A C 1
ATOM 1726 O O . VAL A 1 224 ? -8.758 13.200 8.061 1.00 98.88 224 VAL A O 1
ATOM 1729 N N . SER A 1 225 ? -7.395 12.332 9.625 1.00 98.88 225 SER A N 1
ATOM 1730 C CA . SER A 1 225 ? -8.400 12.358 10.692 1.00 98.88 225 SER A CA 1
ATOM 1731 C C . SER A 1 225 ? -8.957 13.767 10.905 1.00 98.88 225 SER A C 1
ATOM 1733 O O . SER A 1 225 ? -10.172 13.948 10.863 1.00 98.88 225 SER A O 1
ATOM 1735 N N . ARG A 1 226 ? -8.093 14.786 11.040 1.00 98.81 226 ARG A N 1
ATOM 1736 C CA . ARG A 1 226 ? -8.498 16.192 11.223 1.00 98.81 226 ARG A CA 1
ATOM 1737 C C . ARG A 1 226 ? -9.474 16.663 10.146 1.00 98.81 226 ARG A C 1
ATOM 1739 O O . ARG A 1 226 ? -10.458 17.322 10.469 1.00 98.81 226 ARG A O 1
ATOM 1746 N N . VAL A 1 227 ? -9.190 16.367 8.879 1.00 98.88 227 VAL A N 1
ATOM 1747 C CA . VAL A 1 227 ? -10.012 16.819 7.745 1.00 98.88 227 VAL A CA 1
ATOM 1748 C C . VAL A 1 227 ? -11.344 16.055 7.679 1.00 98.88 227 VAL A C 1
ATOM 1750 O O . VAL A 1 227 ? -12.360 16.632 7.296 1.00 98.88 227 VAL A O 1
ATOM 1753 N N . CYS A 1 228 ? -11.373 14.787 8.099 1.00 98.88 228 CYS A N 1
ATOM 1754 C CA . CYS A 1 228 ? -12.576 13.951 8.073 1.00 98.88 228 CYS A CA 1
ATOM 1755 C C . CYS A 1 228 ? -13.505 14.132 9.286 1.00 98.88 228 CYS A C 1
ATOM 1757 O O . CYS A 1 228 ? -14.716 13.961 9.143 1.00 98.88 228 CYS A O 1
ATOM 1759 N N . ILE A 1 229 ? -12.980 14.490 10.465 1.00 98.88 229 ILE A N 1
ATOM 1760 C CA . ILE A 1 229 ? -13.752 14.618 11.718 1.00 98.88 229 ILE A CA 1
ATOM 1761 C C . ILE A 1 229 ? -15.031 15.465 11.574 1.00 98.88 229 ILE A C 1
ATOM 1763 O O . ILE A 1 229 ? -16.081 15.005 12.024 1.00 98.88 229 ILE A O 1
ATOM 1767 N N . PRO A 1 230 ? -15.034 16.646 10.918 1.00 98.75 230 PRO A N 1
ATOM 1768 C CA . PRO A 1 230 ? -16.259 17.433 10.738 1.00 98.75 230 PRO A CA 1
ATOM 1769 C C . PRO A 1 230 ? -17.396 16.692 10.015 1.00 98.75 230 PRO A C 1
ATOM 1771 O O . PRO A 1 230 ? -18.567 17.027 10.203 1.00 98.75 230 PRO A O 1
ATOM 1774 N N . TYR A 1 231 ? -17.062 15.706 9.180 1.00 98.75 231 TYR A N 1
ATOM 1775 C CA . TYR A 1 231 ? -18.026 14.864 8.474 1.00 98.75 231 TYR A CA 1
ATOM 1776 C C . TYR A 1 231 ? -18.409 13.635 9.301 1.00 98.75 231 TYR A C 1
ATOM 1778 O O . TYR A 1 231 ? -19.592 13.314 9.367 1.00 98.75 231 TYR A O 1
ATOM 1786 N N . LEU A 1 232 ? -17.450 13.032 10.012 1.00 98.81 232 LEU A N 1
ATOM 1787 C CA . LEU A 1 232 ? -17.703 11.930 10.947 1.00 98.81 232 LEU A CA 1
ATOM 1788 C C . LEU A 1 232 ? -18.685 12.323 12.057 1.00 98.81 232 LEU A C 1
ATOM 1790 O O . LEU A 1 232 ? -19.565 11.539 12.387 1.00 98.81 232 LEU A O 1
ATOM 1794 N N . LYS A 1 233 ? -18.627 13.563 12.564 1.00 98.69 233 LYS A N 1
ATOM 1795 C CA . LYS A 1 233 ? -19.600 14.092 13.545 1.00 98.69 233 LYS A CA 1
ATOM 1796 C C . LYS A 1 233 ? -21.061 14.041 13.073 1.00 98.69 233 LYS A C 1
ATOM 1798 O O . LYS A 1 233 ? -21.970 14.197 13.881 1.00 98.69 233 LYS A O 1
ATOM 1803 N N . LYS A 1 234 ? -21.296 13.886 11.766 1.00 98.50 234 LYS A N 1
ATOM 1804 C CA . LYS A 1 234 ? -22.632 13.789 11.158 1.00 98.50 234 LYS A CA 1
ATOM 1805 C C . LYS A 1 234 ? -23.049 12.342 10.874 1.00 98.50 234 LYS A C 1
ATOM 1807 O O . LYS A 1 234 ? -24.196 12.123 10.492 1.00 98.50 234 LYS A O 1
ATOM 1812 N N . SER A 1 235 ? -22.133 11.384 11.011 1.00 98.31 235 SER A N 1
ATOM 1813 C CA . SER A 1 235 ? -22.399 9.962 10.805 1.00 98.31 235 SER A CA 1
ATOM 1814 C C . SER A 1 235 ? -23.218 9.384 11.959 1.00 98.31 235 SER A C 1
ATOM 1816 O O . SER A 1 235 ? -23.196 9.883 13.083 1.00 98.31 235 SER A O 1
ATOM 1818 N N . THR A 1 236 ? -23.934 8.299 11.677 1.00 97.88 236 THR A N 1
ATOM 1819 C CA . THR A 1 236 ? -24.698 7.550 12.684 1.00 97.88 236 THR A CA 1
ATOM 1820 C C . THR A 1 236 ? -23.856 6.514 13.427 1.00 97.88 236 THR A C 1
ATOM 1822 O O . THR A 1 236 ? -24.216 6.153 14.544 1.00 97.88 236 THR A O 1
ATOM 1825 N N . ASN A 1 237 ? -22.741 6.069 12.839 1.00 98.62 237 ASN A N 1
ATOM 1826 C CA . ASN A 1 237 ? -21.806 5.120 13.444 1.00 98.62 237 ASN A CA 1
ATOM 1827 C C . ASN A 1 237 ? -20.352 5.462 13.046 1.00 98.62 237 ASN A C 1
ATOM 1829 O O . ASN A 1 237 ? -19.747 4.719 12.271 1.00 98.62 237 ASN A O 1
ATOM 1833 N N . PRO A 1 238 ? -19.803 6.614 13.482 1.00 98.81 238 PRO A N 1
ATOM 1834 C CA . PRO A 1 238 ? -18.500 7.084 13.022 1.00 98.81 238 PRO A CA 1
ATOM 1835 C C . PRO A 1 238 ? -17.318 6.304 13.601 1.00 98.81 238 PRO A C 1
ATOM 1837 O O . PRO A 1 238 ? -17.166 6.216 14.820 1.00 98.81 238 PRO A O 1
ATOM 1840 N N . HIS A 1 239 ? -16.410 5.854 12.731 1.00 98.94 239 HIS A N 1
ATOM 1841 C CA . HIS A 1 239 ? -15.174 5.164 13.123 1.00 98.94 239 HIS A CA 1
ATOM 1842 C C . HIS A 1 239 ? -13.921 5.774 12.481 1.00 98.94 239 HIS A C 1
ATOM 1844 O O . HIS A 1 239 ? -13.881 6.066 11.286 1.00 98.94 239 HIS A O 1
ATOM 1850 N N . ILE A 1 240 ? -12.855 5.896 13.267 1.00 98.94 240 ILE A N 1
ATOM 1851 C CA . ILE A 1 240 ? -11.481 6.120 12.817 1.00 98.94 240 ILE A CA 1
ATOM 1852 C C . ILE A 1 240 ? -10.661 4.898 13.226 1.00 98.94 240 ILE A C 1
ATOM 1854 O O . ILE A 1 240 ? -10.480 4.623 14.412 1.00 98.94 240 ILE A O 1
ATOM 1858 N N . ILE A 1 241 ? -10.140 4.183 12.236 1.00 98.94 241 ILE A N 1
ATOM 1859 C CA . ILE A 1 241 ? -9.315 2.995 12.424 1.00 98.94 241 ILE A CA 1
ATOM 1860 C C . ILE A 1 241 ? -7.887 3.308 11.996 1.00 98.94 241 ILE A C 1
ATOM 1862 O O . ILE A 1 241 ? -7.620 3.579 10.825 1.00 98.94 241 ILE A O 1
ATOM 1866 N N . ASN A 1 242 ? -6.951 3.243 12.935 1.00 98.88 242 ASN A N 1
ATOM 1867 C CA . ASN A 1 242 ? -5.530 3.387 12.644 1.00 98.88 242 ASN A CA 1
ATOM 1868 C C . ASN A 1 242 ? -4.899 1.998 12.531 1.00 98.88 242 ASN A C 1
ATOM 1870 O O . ASN A 1 242 ? -4.962 1.211 13.472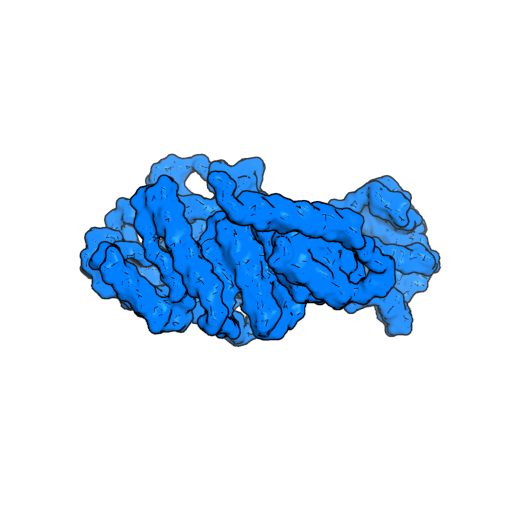 1.00 98.88 242 ASN A O 1
ATOM 1874 N N . ILE A 1 243 ? -4.254 1.690 11.402 1.00 98.75 243 ILE A N 1
ATOM 1875 C CA . ILE A 1 243 ? -3.488 0.443 11.275 1.00 98.75 243 ILE A CA 1
ATOM 1876 C C . ILE A 1 243 ? -2.145 0.651 11.975 1.00 98.75 243 ILE A C 1
ATOM 1878 O O . ILE A 1 243 ? -1.141 1.003 11.349 1.00 98.75 243 ILE A O 1
ATOM 1882 N N . SER A 1 244 ? -2.138 0.553 13.301 1.00 98.62 244 SER A N 1
ATOM 1883 C CA . SER A 1 244 ? -0.991 0.864 14.153 1.00 98.62 244 SER A CA 1
ATOM 1884 C C . SER A 1 244 ? -0.956 -0.019 15.407 1.00 98.62 244 SER A C 1
ATOM 1886 O O . SER A 1 244 ? -1.999 -0.489 15.854 1.00 98.62 244 SER A O 1
ATOM 1888 N N . PRO A 1 245 ? 0.236 -0.277 15.973 1.00 98.44 245 PRO A N 1
ATOM 1889 C CA . PRO A 1 245 ? 0.400 -1.263 17.038 1.00 98.44 245 PRO A CA 1
ATOM 1890 C C . PRO A 1 245 ? -0.058 -0.753 18.411 1.00 98.44 245 PRO A C 1
ATOM 1892 O O . PRO A 1 245 ? -0.133 0.462 18.629 1.00 98.44 245 PRO A O 1
ATOM 1895 N N . PRO A 1 246 ? -0.258 -1.651 19.390 1.00 98.19 246 PRO A N 1
ATOM 1896 C CA . PRO A 1 246 ? -0.261 -1.278 20.801 1.00 98.19 246 PRO A CA 1
ATOM 1897 C C . PRO A 1 246 ? 1.024 -0.533 21.203 1.00 98.19 246 PRO A C 1
ATOM 1899 O O . PRO A 1 246 ? 2.109 -0.796 20.680 1.00 98.19 246 PRO A O 1
ATOM 1902 N N . LEU A 1 247 ? 0.921 0.388 22.165 1.00 97.81 247 LEU A N 1
ATOM 1903 C CA . LEU A 1 247 ? 2.058 1.172 22.668 1.00 97.81 247 LEU A CA 1
ATOM 1904 C C . LEU A 1 247 ? 2.921 0.353 23.644 1.00 97.81 247 LEU A C 1
ATOM 1906 O O . LEU A 1 247 ? 2.901 0.561 24.857 1.00 97.81 247 LEU A O 1
ATOM 1910 N N . ASN A 1 248 ? 3.697 -0.589 23.112 1.00 95.38 248 ASN A N 1
ATOM 1911 C CA . ASN A 1 248 ? 4.614 -1.413 23.895 1.00 95.38 248 ASN A CA 1
ATOM 1912 C C . ASN A 1 248 ? 5.913 -0.647 24.203 1.00 95.38 248 ASN A C 1
ATOM 1914 O O . ASN A 1 248 ? 6.748 -0.438 23.322 1.00 95.38 248 ASN A O 1
ATOM 1918 N N . MET A 1 249 ? 6.101 -0.234 25.459 1.00 96.06 249 MET A N 1
ATOM 1919 C CA . MET A 1 249 ? 7.236 0.602 25.883 1.00 96.06 249 MET A CA 1
ATOM 1920 C C . MET A 1 249 ? 8.517 -0.184 26.218 1.00 96.06 249 MET A C 1
ATOM 1922 O O . MET A 1 249 ? 9.465 0.381 26.765 1.00 96.06 249 MET A O 1
ATOM 1926 N N . LYS A 1 250 ? 8.584 -1.483 25.894 1.00 93.69 250 LYS A N 1
ATOM 1927 C CA . LYS A 1 250 ? 9.796 -2.288 26.103 1.00 93.69 250 LYS A CA 1
ATOM 1928 C C . LYS A 1 250 ? 10.945 -1.794 25.204 1.00 93.69 250 LYS A C 1
ATOM 1930 O O . LYS A 1 250 ? 10.740 -1.666 23.996 1.00 93.69 250 LYS A O 1
ATOM 1935 N N . PRO A 1 251 ? 12.173 -1.603 25.733 1.00 94.00 251 PRO A N 1
ATOM 1936 C CA . PRO A 1 251 ? 13.308 -1.068 24.966 1.00 94.00 251 PRO A CA 1
ATOM 1937 C C . PRO A 1 251 ? 13.661 -1.833 23.684 1.00 94.00 251 PRO A C 1
ATOM 1939 O O . PRO A 1 251 ? 14.133 -1.222 22.725 1.00 94.00 251 PRO A O 1
ATOM 1942 N N . ILE A 1 252 ? 13.379 -3.142 23.636 1.00 89.50 252 ILE A N 1
ATOM 1943 C CA . ILE A 1 252 ? 13.619 -4.003 22.466 1.00 89.50 252 ILE A CA 1
ATOM 1944 C C . ILE A 1 252 ? 12.986 -3.437 21.182 1.00 89.50 252 ILE A C 1
ATOM 1946 O O . ILE A 1 252 ? 13.576 -3.524 20.109 1.00 89.50 252 ILE A O 1
ATOM 1950 N N . TRP A 1 253 ? 11.832 -2.771 21.296 1.00 91.50 253 TRP A N 1
ATOM 1951 C CA . TRP A 1 253 ? 11.114 -2.196 20.157 1.00 91.50 253 TRP A CA 1
ATOM 1952 C C . TRP A 1 253 ? 11.661 -0.855 19.684 1.00 91.50 253 TRP A C 1
ATOM 1954 O O . TRP A 1 253 ? 11.280 -0.375 18.621 1.00 91.50 253 TRP A O 1
ATOM 1964 N N . PHE A 1 254 ? 12.560 -0.241 20.446 1.00 95.00 254 PHE A N 1
ATOM 1965 C CA . PHE A 1 254 ? 13.163 1.047 20.115 1.00 95.00 254 PHE A CA 1
ATOM 1966 C C . PHE A 1 254 ? 14.613 0.884 19.665 1.00 95.00 254 PHE A C 1
ATOM 1968 O O . PHE A 1 254 ? 15.070 1.646 18.817 1.00 95.00 254 PHE A O 1
ATOM 1975 N N . GLN A 1 255 ? 15.324 -0.116 20.192 1.00 89.75 255 GLN A N 1
ATOM 1976 C CA . GLN A 1 255 ? 16.781 -0.217 20.082 1.00 89.75 255 GLN A CA 1
ATOM 1977 C C . GLN A 1 255 ? 17.306 -0.243 18.629 1.00 89.75 255 GLN A C 1
ATOM 1979 O O . GLN A 1 255 ? 18.343 0.351 18.348 1.00 89.75 255 GLN A O 1
ATOM 1984 N N . ASN A 1 256 ? 16.579 -0.873 17.695 1.00 85.31 256 ASN A N 1
ATOM 1985 C CA . ASN A 1 256 ? 17.083 -1.169 16.345 1.00 85.31 256 ASN A CA 1
ATOM 1986 C C . ASN A 1 256 ? 16.533 -0.259 15.239 1.00 85.31 256 ASN A C 1
ATOM 1988 O O . ASN A 1 256 ? 17.134 -0.144 14.172 1.00 85.31 256 ASN A O 1
ATOM 1992 N N . HIS A 1 257 ? 15.385 0.375 15.471 1.00 93.38 257 HIS A N 1
ATOM 1993 C CA . HIS A 1 257 ? 14.647 1.119 14.446 1.00 93.38 257 HIS A CA 1
ATOM 1994 C C . HIS A 1 257 ? 13.781 2.227 15.061 1.00 93.38 257 HIS A C 1
ATOM 1996 O O . HIS A 1 257 ? 12.622 2.415 14.687 1.00 93.38 257 HIS A O 1
ATOM 2002 N N . VAL A 1 258 ? 14.347 2.975 16.017 1.00 97.75 258 VAL A N 1
ATOM 2003 C CA . VAL A 1 258 ? 13.635 3.997 16.807 1.00 97.75 258 VAL A CA 1
ATOM 2004 C C . VAL A 1 258 ? 12.818 4.974 15.954 1.00 97.75 258 VAL A C 1
ATOM 2006 O O . VAL A 1 258 ? 11.691 5.295 16.312 1.00 97.75 258 VAL A O 1
ATOM 2009 N N . ALA A 1 259 ? 13.329 5.390 14.792 1.00 97.88 259 ALA A N 1
ATOM 2010 C CA . ALA A 1 259 ? 12.629 6.304 13.891 1.00 97.88 259 ALA A CA 1
ATOM 2011 C C . ALA A 1 259 ? 11.311 5.719 13.352 1.00 97.88 259 ALA A C 1
ATOM 2013 O O . ALA A 1 259 ? 10.305 6.425 13.275 1.00 97.88 259 ALA A O 1
ATOM 2014 N N . TYR A 1 260 ? 11.304 4.431 12.995 1.00 97.62 260 TYR A N 1
ATOM 2015 C CA . TYR A 1 260 ? 10.097 3.737 12.547 1.00 97.62 260 TYR A CA 1
ATOM 2016 C C . TYR A 1 260 ? 9.126 3.513 13.708 1.00 97.62 260 TYR A C 1
ATOM 2018 O O . TYR A 1 260 ? 7.932 3.783 13.565 1.00 97.62 260 TYR A O 1
ATOM 2026 N N . THR A 1 261 ? 9.643 3.104 14.871 1.00 98.06 261 THR A N 1
ATOM 2027 C CA . THR A 1 261 ? 8.847 2.921 16.093 1.00 98.06 261 THR A CA 1
ATOM 2028 C C . THR A 1 261 ? 8.132 4.212 16.472 1.00 98.06 261 THR A C 1
ATOM 2030 O O . THR A 1 261 ? 6.917 4.200 16.635 1.00 98.06 261 THR A O 1
ATOM 2033 N N . MET A 1 262 ? 8.840 5.348 16.502 1.00 98.62 262 MET A N 1
ATOM 2034 C CA . MET A 1 262 ? 8.247 6.671 16.737 1.00 98.62 262 MET A CA 1
ATOM 2035 C C . MET A 1 262 ? 7.147 6.993 15.721 1.00 98.62 262 MET A C 1
ATOM 2037 O O . MET A 1 262 ? 6.063 7.428 16.104 1.00 98.62 262 MET A O 1
ATOM 2041 N N . ALA A 1 263 ? 7.391 6.743 14.432 1.00 98.56 263 ALA A N 1
ATOM 2042 C CA . ALA A 1 263 ? 6.429 7.044 13.380 1.00 98.56 263 ALA A CA 1
ATOM 2043 C C . ALA A 1 263 ? 5.139 6.206 13.494 1.00 98.56 263 ALA A C 1
ATOM 2045 O O . ALA A 1 263 ? 4.048 6.748 13.313 1.00 98.56 263 ALA A O 1
ATOM 2046 N N . LYS A 1 264 ? 5.234 4.903 13.807 1.00 98.50 264 LYS A N 1
ATOM 2047 C CA . LYS A 1 264 ? 4.058 4.037 14.033 1.00 98.50 264 LYS A CA 1
ATOM 2048 C C . LYS A 1 264 ? 3.370 4.337 15.361 1.00 98.50 264 LYS A C 1
ATOM 2050 O O . LYS A 1 264 ? 2.146 4.408 15.395 1.00 98.50 264 LYS A O 1
ATOM 2055 N N . TYR A 1 265 ? 4.130 4.574 16.429 1.00 98.75 265 TYR A N 1
ATOM 2056 C CA . TYR A 1 265 ? 3.565 4.902 17.738 1.00 98.75 265 TYR A CA 1
ATOM 2057 C C . TYR A 1 265 ? 2.888 6.272 17.722 1.00 98.75 265 TYR A C 1
ATOM 2059 O O . TYR A 1 265 ? 1.894 6.444 18.410 1.00 98.75 265 TYR A O 1
ATOM 2067 N N . GLY A 1 266 ? 3.325 7.213 16.879 1.00 98.81 266 GLY A N 1
ATOM 2068 C CA . GLY A 1 266 ? 2.614 8.475 16.662 1.00 98.81 266 GLY A CA 1
ATOM 2069 C C . GLY A 1 266 ? 1.186 8.284 16.128 1.00 98.81 266 GLY A C 1
ATOM 2070 O O . GLY A 1 266 ? 0.281 9.007 16.538 1.00 98.81 266 GLY A O 1
ATOM 2071 N N . MET A 1 267 ? 0.947 7.271 15.284 1.00 98.88 267 MET A N 1
ATOM 2072 C CA . MET A 1 267 ? -0.413 6.905 14.849 1.00 98.88 267 MET A CA 1
ATOM 2073 C C . MET A 1 267 ? -1.245 6.374 16.025 1.00 98.88 267 MET A C 1
ATOM 2075 O O . MET A 1 267 ? -2.400 6.756 16.202 1.00 98.88 267 MET A O 1
ATOM 2079 N N . SER A 1 268 ? -0.641 5.534 16.864 1.00 98.88 268 SER A N 1
ATOM 2080 C CA . SER A 1 268 ? -1.265 4.980 18.071 1.00 98.88 268 SER A CA 1
ATOM 2081 C C . SER A 1 268 ? -1.517 6.039 19.151 1.00 98.88 268 SER A C 1
ATOM 2083 O O . SER A 1 268 ? -2.530 6.004 19.838 1.00 98.88 268 SER A O 1
ATOM 2085 N N . MET A 1 269 ? -0.656 7.048 19.267 1.00 98.88 269 MET A N 1
ATOM 2086 C CA . MET A 1 269 ? -0.878 8.199 20.145 1.00 98.88 269 MET A CA 1
ATOM 2087 C C . MET A 1 269 ? -2.046 9.069 19.663 1.00 98.88 269 MET A C 1
ATOM 2089 O O . MET A 1 269 ? -2.761 9.622 20.496 1.00 98.88 269 MET A O 1
ATOM 2093 N N . CYS A 1 270 ? -2.301 9.144 18.347 1.00 98.88 270 CYS A N 1
ATOM 2094 C CA . CYS A 1 270 ? -3.525 9.772 17.840 1.00 98.88 270 CYS A CA 1
ATOM 2095 C C . CYS A 1 270 ? -4.775 9.036 18.340 1.00 98.88 270 CYS A C 1
ATOM 2097 O O . CYS A 1 270 ? -5.762 9.695 18.633 1.00 98.88 270 CYS A O 1
ATOM 2099 N N . VAL A 1 271 ? -4.727 7.704 18.490 1.00 98.94 271 VAL A N 1
ATOM 2100 C CA . VAL A 1 271 ? -5.844 6.931 19.061 1.00 98.94 271 VAL A CA 1
ATOM 2101 C C . VAL A 1 271 ? -6.120 7.361 20.495 1.00 98.94 271 VAL A C 1
ATOM 2103 O O . VAL A 1 271 ? -7.248 7.732 20.793 1.00 98.94 271 VAL A O 1
ATOM 2106 N N . LEU A 1 272 ? -5.092 7.402 21.351 1.00 98.69 272 LEU A N 1
ATOM 2107 C CA . LEU A 1 272 ? -5.248 7.844 22.743 1.00 98.69 272 LEU A CA 1
ATOM 2108 C C . LEU A 1 272 ? -5.877 9.239 22.851 1.00 98.69 272 LEU A C 1
ATOM 2110 O O . LEU A 1 272 ? -6.804 9.435 23.629 1.00 98.69 272 LEU A O 1
ATOM 2114 N N . GLY A 1 273 ? -5.361 10.205 22.085 1.00 98.81 273 GLY A N 1
ATOM 2115 C CA . GLY A 1 273 ? -5.838 11.586 22.147 1.00 98.81 273 GLY A CA 1
ATOM 2116 C C . GLY A 1 273 ? -7.244 11.748 21.573 1.00 98.81 273 GLY A C 1
ATOM 2117 O O . GLY A 1 273 ? -8.141 12.244 22.250 1.00 98.81 273 GLY A O 1
ATOM 2118 N N . MET A 1 274 ? -7.448 11.297 20.333 1.00 98.88 274 MET A N 1
ATOM 2119 C CA . MET A 1 274 ? -8.691 11.533 19.597 1.00 98.88 274 MET A CA 1
ATOM 2120 C C . MET A 1 274 ? -9.866 10.716 20.148 1.00 98.88 274 MET A C 1
ATOM 2122 O O . MET A 1 274 ? -10.999 11.184 20.077 1.00 98.88 274 MET A O 1
ATOM 2126 N N . ALA A 1 275 ? -9.624 9.525 20.712 1.00 98.88 275 ALA A N 1
ATOM 2127 C CA . ALA A 1 275 ? -10.687 8.725 21.323 1.00 98.88 275 ALA A CA 1
ATOM 2128 C C . ALA A 1 275 ? -11.361 9.458 22.488 1.00 98.88 275 ALA A C 1
ATOM 2130 O O . ALA A 1 275 ? -12.585 9.443 22.587 1.00 98.88 275 ALA A O 1
ATOM 2131 N N . GLU A 1 276 ? -10.578 10.117 23.347 1.00 98.81 276 GLU A N 1
ATOM 2132 C CA . GLU A 1 276 ? -11.114 10.895 24.467 1.00 98.81 276 GLU A CA 1
ATOM 2133 C C . GLU A 1 276 ? -11.644 12.260 24.008 1.00 98.81 276 GLU A C 1
ATOM 2135 O O . GLU A 1 276 ? -12.717 12.676 24.444 1.00 98.81 276 GLU A O 1
ATOM 2140 N N . GLU A 1 277 ? -10.946 12.930 23.084 1.00 98.81 277 GLU A N 1
ATOM 2141 C CA . GLU A 1 277 ? -11.358 14.234 22.545 1.00 98.81 277 GLU A CA 1
ATOM 2142 C C . GLU A 1 277 ? -12.740 14.179 21.874 1.00 98.81 277 GLU A C 1
ATOM 2144 O O . GLU A 1 277 ? -13.574 15.056 22.106 1.00 98.81 277 GLU A O 1
ATOM 2149 N N . PHE A 1 278 ? -13.011 13.136 21.081 1.00 98.75 278 PHE A N 1
ATOM 2150 C CA . PHE A 1 278 ? -14.244 13.010 20.291 1.00 98.75 278 PHE A CA 1
ATOM 2151 C C . PHE A 1 278 ? -15.252 12.008 20.861 1.00 98.75 278 PHE A C 1
ATOM 2153 O O . PHE A 1 278 ? -16.262 11.701 20.221 1.00 98.75 278 PHE A O 1
ATOM 2160 N N . LYS A 1 279 ? -15.040 11.548 22.098 1.00 98.38 279 LYS A N 1
ATOM 2161 C CA . LYS A 1 279 ? -16.003 10.721 22.834 1.00 98.38 279 LYS A CA 1
ATOM 2162 C C . LYS A 1 279 ? -17.394 11.362 22.939 1.00 98.38 279 LYS A C 1
ATOM 2164 O O . LYS A 1 279 ? -18.370 10.648 22.704 1.00 98.38 279 LYS A O 1
ATOM 2169 N N . PRO A 1 280 ? -17.542 12.678 23.227 1.00 98.31 280 PRO A N 1
ATOM 2170 C CA . PRO A 1 280 ? -18.860 13.321 23.273 1.00 98.31 280 PRO A CA 1
ATOM 2171 C C . PRO A 1 280 ? -19.564 13.352 21.912 1.00 98.31 280 PRO A C 1
ATOM 2173 O O . PRO A 1 280 ? -20.791 13.341 21.856 1.00 98.31 280 PRO A O 1
ATOM 2176 N N . ASP A 1 281 ? -18.792 13.366 20.822 1.00 98.56 281 ASP A N 1
ATOM 2177 C CA . ASP A 1 281 ? -19.307 13.299 19.454 1.00 98.56 281 ASP A CA 1
ATOM 2178 C C . ASP A 1 281 ? -19.662 11.860 19.026 1.00 98.56 281 ASP A C 1
ATOM 2180 O O . ASP A 1 281 ? -20.191 11.652 17.937 1.00 98.56 281 ASP A O 1
ATOM 2184 N N . GLY A 1 282 ? -19.379 10.857 19.866 1.00 98.56 282 GLY A N 1
ATOM 2185 C CA . GLY A 1 282 ? -19.638 9.447 19.576 1.00 98.56 282 GLY A CA 1
ATOM 2186 C C . GLY A 1 282 ? -18.722 8.841 18.511 1.00 98.56 282 GLY A C 1
ATOM 2187 O O . GLY A 1 282 ? -19.076 7.806 17.950 1.00 98.56 282 GLY A O 1
ATOM 2188 N N . ILE A 1 283 ? -17.574 9.464 18.218 1.00 98.88 283 ILE A N 1
ATOM 2189 C CA . ILE A 1 283 ? -16.597 8.952 17.248 1.00 98.88 283 ILE A CA 1
ATOM 2190 C C . ILE A 1 283 ? -15.738 7.877 17.916 1.00 98.88 283 ILE A C 1
ATOM 2192 O O . ILE A 1 283 ? -14.987 8.159 18.852 1.00 98.88 283 ILE A O 1
ATOM 2196 N N . ALA A 1 284 ? -15.819 6.647 17.408 1.00 98.88 284 ALA A N 1
ATOM 2197 C CA . ALA A 1 284 ? -14.900 5.585 17.788 1.00 98.88 284 ALA A CA 1
ATOM 2198 C C . ALA A 1 284 ? -13.537 5.843 17.155 1.00 98.88 284 ALA A C 1
ATOM 2200 O O . ALA A 1 284 ? -13.439 6.001 15.940 1.00 98.88 284 ALA A O 1
ATOM 2201 N N . VAL A 1 285 ? -12.475 5.843 17.955 1.00 98.94 285 VAL A N 1
ATOM 2202 C CA . VAL A 1 285 ? -11.102 5.891 17.452 1.00 98.94 285 VAL A CA 1
ATOM 2203 C C . VAL A 1 285 ? -10.353 4.710 18.039 1.00 98.94 285 VAL A C 1
ATOM 2205 O O . VAL A 1 285 ? -10.170 4.645 19.249 1.00 98.94 285 VAL A O 1
ATOM 2208 N N . ASN A 1 286 ? -9.930 3.769 17.199 1.00 98.94 286 ASN A N 1
ATOM 2209 C CA . ASN A 1 286 ? -9.261 2.541 17.629 1.00 98.94 286 ASN A CA 1
ATOM 2210 C C . ASN A 1 286 ? -8.046 2.245 16.742 1.00 98.94 286 ASN A C 1
ATOM 2212 O O . ASN A 1 286 ? -7.981 2.671 15.586 1.00 98.94 286 ASN A O 1
ATOM 2216 N N . ALA A 1 287 ? -7.091 1.488 17.275 1.00 98.88 287 ALA A N 1
ATOM 2217 C CA . ALA A 1 287 ? -6.016 0.894 16.497 1.00 98.88 287 ALA A CA 1
ATOM 2218 C C . ALA A 1 287 ? -6.315 -0.583 16.216 1.00 98.88 287 ALA A C 1
ATOM 2220 O O . ALA A 1 287 ? -6.823 -1.281 17.095 1.00 98.88 287 ALA A O 1
ATOM 2221 N N . VAL A 1 288 ? -5.957 -1.062 15.025 1.00 98.81 288 VAL A N 1
ATOM 2222 C CA . VAL A 1 288 ? -5.975 -2.491 14.677 1.00 98.81 288 VAL A CA 1
ATOM 2223 C C . VAL A 1 288 ? -4.595 -2.889 14.166 1.00 98.81 288 VAL A C 1
ATOM 2225 O O . VAL A 1 288 ? -4.029 -2.218 13.298 1.00 98.81 288 VAL A O 1
ATOM 2228 N N . TRP A 1 289 ? -4.052 -3.977 14.703 1.00 98.56 289 TRP A N 1
ATOM 2229 C CA . TRP A 1 289 ? -2.730 -4.489 14.354 1.00 98.56 289 TRP A CA 1
ATOM 2230 C C . TRP A 1 289 ? -2.781 -5.996 14.098 1.00 98.56 289 TRP A C 1
ATOM 2232 O O . TRP A 1 289 ? -3.489 -6.701 14.824 1.00 98.56 289 TRP A O 1
ATOM 2242 N N . PRO A 1 290 ? -2.062 -6.517 13.093 1.00 97.75 290 PRO A N 1
ATOM 2243 C CA . PRO A 1 290 ? -2.064 -7.945 12.857 1.00 97.75 290 PRO A CA 1
ATOM 2244 C C . PRO A 1 290 ? -1.189 -8.664 13.886 1.00 97.75 290 PRO A C 1
ATOM 2246 O O . PRO A 1 290 ? -0.138 -8.173 14.298 1.00 97.75 290 PRO A O 1
ATOM 2249 N N . LYS A 1 291 ? -1.605 -9.862 14.298 1.00 96.62 291 LYS A N 1
ATOM 2250 C CA . LYS A 1 291 ? -0.796 -10.719 15.174 1.00 96.62 291 LYS A CA 1
ATOM 2251 C C . LYS A 1 291 ? 0.466 -11.230 14.478 1.00 96.62 291 LYS A C 1
ATOM 2253 O O . LYS A 1 291 ? 1.496 -11.449 15.115 1.00 96.62 291 LYS A O 1
ATOM 2258 N N . THR A 1 292 ? 0.367 -11.461 13.174 1.00 95.00 292 THR A N 1
ATOM 2259 C CA . THR A 1 292 ? 1.419 -12.046 12.340 1.00 95.00 292 THR A CA 1
ATOM 2260 C C . THR A 1 292 ? 1.723 -11.159 11.144 1.00 95.00 292 THR A C 1
ATOM 2262 O O . THR A 1 292 ? 0.897 -10.345 10.745 1.00 95.00 292 THR A O 1
ATOM 2265 N N . ALA A 1 293 ? 2.867 -11.383 10.506 1.00 91.38 293 ALA A N 1
ATOM 2266 C CA . ALA A 1 293 ? 3.181 -10.825 9.201 1.00 91.38 293 ALA A CA 1
ATOM 2267 C C . ALA A 1 293 ? 2.008 -10.975 8.213 1.00 91.38 293 ALA A C 1
ATOM 2269 O O . ALA A 1 293 ? 1.406 -12.048 8.108 1.00 91.38 293 ALA A O 1
ATOM 2270 N N . ILE A 1 294 ? 1.713 -9.905 7.470 1.00 93.69 294 ILE A N 1
A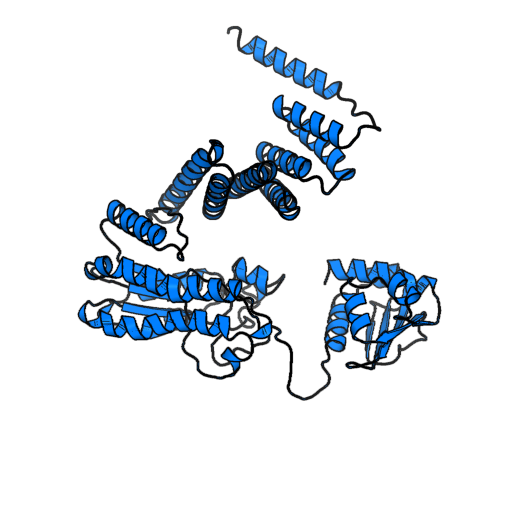TOM 2271 C CA . ILE A 1 294 ? 0.712 -9.903 6.398 1.00 93.69 294 ILE A CA 1
ATOM 2272 C C . ILE A 1 294 ? 1.420 -9.886 5.046 1.00 93.69 294 ILE A C 1
ATOM 2274 O O . ILE A 1 294 ? 2.275 -9.034 4.779 1.00 93.69 294 ILE A O 1
ATOM 2278 N N . TYR A 1 295 ? 1.042 -10.822 4.180 1.00 89.50 295 TYR A N 1
ATOM 2279 C CA . TYR A 1 295 ? 1.614 -10.978 2.854 1.00 89.50 295 TYR A CA 1
ATOM 2280 C C . TYR A 1 295 ? 1.227 -9.794 1.968 1.00 89.50 295 TYR A C 1
ATOM 2282 O O . TYR A 1 295 ? 0.088 -9.652 1.526 1.00 89.50 295 TYR A O 1
ATOM 2290 N N . THR A 1 296 ? 2.200 -8.920 1.729 1.00 82.50 296 THR A N 1
ATOM 2291 C CA . THR A 1 296 ? 2.066 -7.732 0.884 1.00 82.50 296 THR A CA 1
ATOM 2292 C C . THR A 1 296 ? 3.339 -7.546 0.069 1.00 82.50 296 THR A C 1
ATOM 2294 O O . THR A 1 296 ? 4.411 -8.011 0.458 1.00 82.50 296 THR A O 1
ATOM 2297 N N . ALA A 1 297 ? 3.264 -6.776 -1.019 1.00 71.12 297 ALA A N 1
ATOM 2298 C CA . ALA A 1 297 ? 4.447 -6.434 -1.810 1.00 71.12 297 ALA A CA 1
ATOM 2299 C C . ALA A 1 297 ? 5.557 -5.762 -0.974 1.00 71.12 297 ALA A C 1
ATOM 2301 O O . ALA A 1 297 ? 6.738 -5.924 -1.268 1.00 71.12 297 ALA A O 1
ATOM 2302 N N . ALA A 1 298 ? 5.198 -5.016 0.079 1.00 70.44 298 ALA A N 1
ATOM 2303 C CA . ALA A 1 298 ? 6.172 -4.430 0.999 1.00 70.44 298 ALA A CA 1
ATOM 2304 C C . ALA A 1 298 ? 6.868 -5.497 1.859 1.00 70.44 298 ALA A C 1
ATOM 2306 O O . ALA A 1 298 ? 8.062 -5.375 2.122 1.00 70.44 298 ALA A O 1
ATOM 2307 N N . MET A 1 299 ? 6.145 -6.545 2.259 1.00 71.31 299 MET A N 1
ATOM 2308 C CA . MET A 1 299 ? 6.702 -7.646 3.042 1.00 71.31 299 MET A CA 1
ATOM 2309 C C . MET A 1 299 ? 7.657 -8.510 2.213 1.00 71.31 299 MET A C 1
ATOM 2311 O O . MET A 1 299 ? 8.758 -8.810 2.673 1.00 71.31 299 MET A O 1
ATOM 2315 N N . ASP A 1 300 ? 7.313 -8.789 0.953 1.00 68.81 300 ASP A N 1
ATOM 2316 C CA . ASP A 1 300 ? 8.221 -9.447 0.001 1.00 68.81 300 ASP A CA 1
ATOM 2317 C C . ASP A 1 300 ? 9.526 -8.659 -0.200 1.00 68.81 300 ASP A C 1
ATOM 2319 O O . ASP A 1 300 ? 10.607 -9.239 -0.309 1.00 68.81 300 ASP A O 1
ATOM 2323 N N . MET A 1 301 ? 9.454 -7.323 -0.200 1.00 65.12 301 MET A N 1
ATOM 2324 C CA . MET A 1 301 ? 10.647 -6.472 -0.283 1.00 65.12 301 MET A CA 1
ATOM 2325 C C . MET A 1 301 ? 11.512 -6.506 0.984 1.00 65.12 301 MET A C 1
ATOM 2327 O O . MET A 1 301 ? 12.712 -6.253 0.890 1.00 65.12 301 MET A O 1
ATOM 2331 N N . LEU A 1 302 ? 10.923 -6.764 2.155 1.00 65.56 302 LEU A N 1
ATOM 2332 C CA . LEU A 1 302 ? 11.625 -6.764 3.442 1.00 65.56 302 LEU A CA 1
ATOM 2333 C C . LEU A 1 302 ? 12.271 -8.112 3.764 1.00 65.56 302 LEU A C 1
ATOM 2335 O O . LEU A 1 302 ? 13.389 -8.131 4.272 1.00 65.56 302 LEU A O 1
ATOM 2339 N N . LEU A 1 303 ? 11.575 -9.218 3.494 1.00 58.59 303 LEU A N 1
ATOM 2340 C CA . LEU A 1 303 ? 11.985 -10.557 3.929 1.00 58.59 303 LEU A CA 1
ATOM 2341 C C . LEU A 1 303 ? 12.722 -11.382 2.868 1.00 58.59 303 LEU A C 1
ATOM 2343 O O . LEU A 1 303 ? 13.220 -12.455 3.194 1.00 58.59 303 LEU A O 1
ATOM 2347 N N . SER A 1 304 ? 12.851 -10.888 1.630 1.00 53.47 304 SER A N 1
ATOM 2348 C CA . SER A 1 304 ? 13.255 -11.693 0.462 1.00 53.47 304 SER A CA 1
ATOM 2349 C C . SER A 1 304 ? 12.338 -12.917 0.242 1.00 53.47 304 SER A C 1
ATOM 2351 O O . SER A 1 304 ? 11.320 -13.059 0.921 1.00 53.47 304 SER A O 1
ATOM 2353 N N . SER A 1 305 ? 12.592 -13.722 -0.796 1.00 56.00 305 SER A N 1
ATOM 2354 C CA . SER A 1 305 ? 11.690 -14.807 -1.225 1.00 56.00 305 SER A CA 1
ATOM 2355 C C . SER A 1 305 ? 11.291 -15.742 -0.073 1.00 56.00 305 SER A C 1
ATOM 2357 O O . SER A 1 305 ? 12.118 -16.037 0.779 1.00 56.00 305 SER A O 1
ATOM 2359 N N . ASP A 1 306 ? 10.038 -16.215 -0.103 1.00 68.00 306 ASP A N 1
ATOM 2360 C CA . ASP A 1 306 ? 9.335 -17.043 0.903 1.00 68.00 306 ASP A CA 1
ATOM 2361 C C . ASP A 1 306 ? 8.547 -16.302 2.000 1.00 68.00 306 ASP A C 1
ATOM 2363 O O . ASP A 1 306 ? 8.044 -16.936 2.930 1.00 68.00 306 ASP A O 1
ATOM 2367 N N . SER A 1 307 ? 8.314 -14.990 1.869 1.00 77.56 307 SER A N 1
ATOM 2368 C CA . SER A 1 307 ? 7.487 -14.249 2.841 1.00 77.56 307 SER A CA 1
ATOM 2369 C C . SER A 1 307 ? 6.050 -14.793 2.962 1.00 77.56 307 SER A C 1
ATOM 2371 O O . SER A 1 307 ? 5.477 -14.794 4.053 1.00 77.56 307 SER A O 1
ATOM 2373 N N . SER A 1 308 ? 5.484 -15.345 1.881 1.00 84.81 308 SER A N 1
ATOM 2374 C CA . SER A 1 308 ? 4.162 -15.987 1.886 1.00 84.81 308 SER A CA 1
ATOM 2375 C C . SER A 1 308 ? 4.103 -17.234 2.775 1.00 84.81 308 SER A C 1
ATOM 2377 O O . SER A 1 308 ? 3.057 -17.534 3.337 1.00 84.81 308 SER A O 1
ATOM 2379 N N . ASN A 1 309 ? 5.211 -17.951 2.977 1.00 87.12 309 ASN A N 1
ATOM 2380 C CA . ASN A 1 309 ? 5.219 -19.163 3.800 1.00 87.12 309 ASN A CA 1
ATOM 2381 C C . ASN A 1 309 ? 5.093 -18.880 5.300 1.00 87.12 309 ASN A C 1
ATOM 2383 O O . ASN A 1 309 ? 4.749 -19.793 6.046 1.00 87.12 309 ASN A O 1
ATOM 2387 N N . VAL A 1 310 ? 5.374 -17.647 5.722 1.00 86.94 310 VAL A N 1
ATOM 2388 C CA . VAL A 1 310 ? 5.388 -17.217 7.129 1.00 86.94 310 VAL A CA 1
ATOM 2389 C C . VAL A 1 310 ? 4.371 -16.108 7.415 1.00 86.94 310 VAL A C 1
ATOM 2391 O O . VAL A 1 310 ? 4.385 -15.536 8.503 1.00 86.94 310 VAL A O 1
ATOM 2394 N N . SER A 1 311 ? 3.496 -15.796 6.456 1.00 92.19 311 SER A N 1
ATOM 2395 C CA . SER A 1 311 ? 2.541 -14.689 6.544 1.00 92.19 311 SER A CA 1
ATOM 2396 C C . SER A 1 311 ? 1.093 -15.154 6.413 1.00 92.19 311 SER A C 1
ATOM 2398 O O . SER A 1 311 ? 0.785 -16.186 5.806 1.00 92.19 311 SER A O 1
ATOM 2400 N N . ARG A 1 312 ? 0.180 -14.343 6.947 1.00 96.25 312 ARG A N 1
ATOM 2401 C CA . ARG A 1 312 ? -1.249 -14.420 6.642 1.00 96.25 312 ARG A CA 1
ATOM 2402 C C . ARG A 1 312 ? -1.604 -13.546 5.450 1.00 96.25 312 ARG A C 1
ATOM 2404 O O . ARG A 1 312 ? -0.896 -12.597 5.118 1.00 96.25 312 ARG A O 1
ATOM 2411 N N . LYS A 1 313 ? -2.718 -13.867 4.810 1.00 96.31 313 LYS A N 1
ATOM 2412 C CA . LYS A 1 313 ? -3.286 -13.082 3.725 1.00 96.31 313 LYS A CA 1
ATOM 2413 C C . LYS A 1 313 ? -3.934 -11.798 4.283 1.00 96.31 313 LYS A C 1
ATOM 2415 O O . LYS A 1 313 ? -4.376 -11.804 5.435 1.00 96.31 313 LYS A O 1
ATOM 2420 N N . PRO A 1 314 ? -4.007 -10.702 3.506 1.00 96.31 314 PRO A N 1
ATOM 2421 C CA . PRO A 1 314 ? -4.589 -9.429 3.952 1.00 96.31 314 PRO A CA 1
ATOM 2422 C C . PRO A 1 314 ? -6.046 -9.502 4.433 1.00 96.31 314 PRO A C 1
ATOM 2424 O O . PRO A 1 314 ? -6.477 -8.641 5.200 1.00 96.31 314 PRO A O 1
ATOM 2427 N N . GLU A 1 315 ? -6.794 -10.521 4.017 1.00 97.25 315 GLU A N 1
ATOM 2428 C CA . GLU A 1 315 ? -8.202 -10.731 4.350 1.00 97.25 315 GLU A CA 1
ATOM 2429 C C . GLU A 1 315 ? -8.440 -10.809 5.862 1.00 97.25 315 GLU A C 1
ATOM 2431 O O . GLU A 1 315 ? -9.467 -10.325 6.322 1.00 97.25 315 GLU A O 1
ATOM 2436 N N . ILE A 1 316 ? -7.483 -11.302 6.663 1.00 98.31 316 ILE A N 1
ATOM 2437 C CA . ILE A 1 316 ? -7.651 -11.335 8.128 1.00 98.31 316 ILE A CA 1
ATOM 2438 C C . ILE A 1 316 ? -7.792 -9.930 8.724 1.00 98.31 316 ILE A C 1
ATOM 2440 O O . ILE A 1 316 ? -8.617 -9.699 9.606 1.00 98.31 316 ILE A O 1
ATOM 2444 N N . MET A 1 317 ? -7.025 -8.968 8.206 1.00 98.50 317 MET A N 1
ATOM 2445 C CA . MET A 1 317 ? -7.122 -7.572 8.624 1.00 98.50 317 MET A CA 1
ATOM 2446 C C . MET A 1 317 ? -8.403 -6.933 8.095 1.00 98.50 317 MET A C 1
ATOM 2448 O O . MET A 1 317 ? -9.016 -6.137 8.802 1.00 98.50 317 MET A O 1
ATOM 2452 N N . ALA A 1 318 ? -8.819 -7.279 6.872 1.00 97.81 318 ALA A N 1
ATOM 2453 C CA . ALA A 1 318 ? -10.069 -6.791 6.300 1.00 97.81 318 ALA A CA 1
ATOM 2454 C C . ALA A 1 318 ? -11.279 -7.243 7.133 1.00 97.81 318 ALA A C 1
ATOM 2456 O O . ALA A 1 318 ? -12.088 -6.403 7.525 1.00 97.81 318 ALA A O 1
ATOM 2457 N N . ASP A 1 319 ? -11.350 -8.529 7.476 1.00 98.50 319 ASP A N 1
ATOM 2458 C CA . ASP A 1 319 ? -12.438 -9.099 8.271 1.00 98.50 319 ASP A CA 1
ATOM 2459 C C . ASP A 1 319 ? -12.424 -8.564 9.707 1.00 98.50 319 ASP A C 1
ATOM 2461 O O . ASP A 1 319 ? -13.476 -8.222 10.247 1.00 98.50 319 ASP A O 1
ATOM 2465 N N . ALA A 1 320 ? -11.243 -8.411 10.319 1.00 98.69 320 ALA A N 1
ATOM 2466 C CA . ALA A 1 320 ? -11.123 -7.838 11.658 1.00 98.69 320 ALA A CA 1
ATOM 2467 C C . ALA A 1 320 ? -11.590 -6.375 11.702 1.00 98.69 320 ALA A C 1
ATOM 2469 O O . ALA A 1 320 ? -12.344 -5.980 12.594 1.00 98.69 320 ALA A O 1
ATOM 2470 N N . VAL A 1 321 ? -11.183 -5.560 10.723 1.00 98.62 321 VAL A N 1
ATOM 2471 C CA . VAL A 1 321 ? -11.657 -4.175 10.614 1.00 98.62 321 VAL A CA 1
ATOM 2472 C C . VAL A 1 321 ? -13.159 -4.152 10.341 1.00 98.62 321 VAL A C 1
ATOM 2474 O O . VAL A 1 321 ? -13.869 -3.395 10.994 1.00 98.62 321 VAL A O 1
ATOM 2477 N N . TYR A 1 322 ? -13.671 -4.996 9.445 1.00 98.38 322 TYR A N 1
ATOM 2478 C CA . TYR A 1 322 ? -15.103 -5.075 9.157 1.00 98.38 322 TYR A CA 1
ATOM 2479 C C . TYR A 1 322 ? -15.928 -5.419 10.407 1.00 98.38 322 TYR A C 1
ATOM 2481 O O . TYR A 1 322 ? -16.877 -4.703 10.729 1.00 98.38 322 TYR A O 1
ATOM 2489 N N . ALA A 1 323 ? -15.521 -6.441 11.165 1.00 98.44 323 ALA A N 1
ATOM 2490 C CA . ALA A 1 323 ? -16.164 -6.828 12.419 1.00 98.44 323 ALA A CA 1
ATOM 2491 C C . ALA A 1 323 ? -16.212 -5.674 13.434 1.00 98.44 323 ALA A C 1
ATOM 2493 O O . ALA A 1 323 ? -17.236 -5.452 14.084 1.00 98.44 323 ALA A O 1
ATOM 2494 N N . LEU A 1 324 ? -15.126 -4.901 13.538 1.00 98.38 324 LEU A N 1
ATOM 2495 C CA . LEU A 1 324 ? -15.065 -3.721 14.396 1.00 98.38 324 LEU A CA 1
ATOM 2496 C C . LEU A 1 324 ? -16.009 -2.605 13.923 1.00 98.38 324 LEU A C 1
ATOM 2498 O O . LEU A 1 324 ? -16.707 -2.013 14.743 1.00 98.38 324 LEU A O 1
ATOM 2502 N N . LEU A 1 325 ? -16.074 -2.344 12.614 1.00 98.25 325 LEU A N 1
ATOM 2503 C CA . LEU A 1 325 ? -16.970 -1.335 12.034 1.00 98.25 325 LEU A CA 1
ATOM 2504 C C . LEU A 1 325 ? -18.456 -1.680 12.222 1.00 98.25 325 LEU A C 1
ATOM 2506 O O . LEU A 1 325 ? -19.296 -0.781 12.249 1.00 98.25 325 LEU A O 1
ATOM 2510 N N . CYS A 1 326 ? -18.793 -2.962 12.382 1.00 97.81 326 CYS A N 1
ATOM 2511 C CA . CYS A 1 326 ? -20.149 -3.403 12.713 1.00 97.81 326 CYS A CA 1
ATOM 2512 C C . CYS A 1 326 ? -20.546 -3.145 14.177 1.00 97.81 326 CYS A C 1
ATOM 2514 O O . CYS A 1 326 ? -21.722 -3.288 14.516 1.00 97.81 326 CYS A O 1
ATOM 2516 N N . LYS A 1 327 ? -19.607 -2.775 15.058 1.00 97.94 327 LYS A N 1
ATOM 2517 C CA . LYS A 1 327 ? -19.921 -2.385 16.438 1.00 97.94 327 LYS A CA 1
ATOM 2518 C C . LYS A 1 327 ? -20.445 -0.947 16.488 1.00 97.94 327 LYS A C 1
ATOM 2520 O O . LYS A 1 327 ? -20.082 -0.106 15.662 1.00 97.94 327 LYS A O 1
ATOM 2525 N N . ASP A 1 328 ? -21.265 -0.665 17.500 1.00 98.38 328 ASP A N 1
ATOM 2526 C CA . ASP A 1 328 ? -21.665 0.703 17.848 1.00 98.38 328 ASP A CA 1
ATOM 2527 C C . ASP A 1 328 ? -20.416 1.499 18.248 1.00 98.38 328 ASP A C 1
ATOM 2529 O O . ASP A 1 328 ? -19.695 1.107 19.174 1.00 98.38 328 ASP A O 1
ATOM 2533 N N . SER A 1 329 ? -20.165 2.616 17.567 1.00 98.50 329 SER A N 1
ATOM 2534 C CA . SER A 1 329 ? -19.014 3.489 17.789 1.00 98.50 329 SER A CA 1
ATOM 2535 C C . SER A 1 329 ? -18.942 4.024 19.223 1.00 98.50 329 SER A C 1
ATOM 2537 O O . SER A 1 329 ? -17.863 4.321 19.734 1.00 98.50 329 SER A O 1
ATOM 2539 N N . LYS A 1 330 ? -20.072 4.087 19.933 1.00 98.12 330 LYS A N 1
ATOM 2540 C CA . LYS A 1 330 ? -20.119 4.503 21.343 1.00 98.12 330 LYS A CA 1
ATOM 2541 C C . LYS A 1 330 ? -19.731 3.392 22.314 1.00 98.12 330 LYS A C 1
ATOM 2543 O O . LYS A 1 330 ? -19.447 3.681 23.475 1.00 98.12 330 LYS A O 1
ATOM 2548 N N . SER A 1 331 ? -19.718 2.137 21.866 1.00 97.56 331 SER A N 1
ATOM 2549 C CA . SER A 1 331 ? -19.401 0.981 22.711 1.00 97.56 331 SER A CA 1
ATOM 2550 C C . SER A 1 331 ? -17.908 0.652 22.763 1.00 97.56 331 SER A C 1
ATOM 2552 O O . SER A 1 331 ? -17.456 0.042 23.730 1.00 97.56 331 SER A O 1
ATOM 2554 N N . ILE A 1 332 ? -17.136 1.060 21.747 1.00 97.44 332 ILE A N 1
ATOM 2555 C CA . ILE A 1 332 ? -15.729 0.678 21.601 1.00 97.44 332 ILE A CA 1
ATOM 2556 C C . ILE A 1 332 ? -14.888 1.820 21.020 1.00 97.44 332 ILE A C 1
ATOM 2558 O O . ILE A 1 332 ? -14.928 2.128 19.833 1.00 97.44 332 ILE A O 1
ATOM 2562 N N . THR A 1 333 ? -14.091 2.458 21.873 1.00 98.62 333 THR A N 1
ATOM 2563 C CA . THR A 1 333 ? -13.174 3.541 21.491 1.00 98.62 333 THR A CA 1
ATOM 2564 C C . THR A 1 333 ? -11.927 3.510 22.376 1.00 98.62 333 THR A C 1
ATOM 2566 O O . THR A 1 333 ? -11.964 2.979 23.491 1.00 98.62 333 THR A O 1
ATOM 2569 N N . GLY A 1 334 ?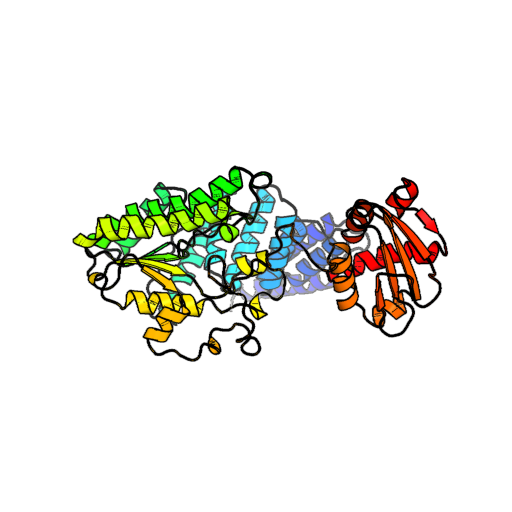 -10.811 4.041 21.883 1.00 98.62 334 GLY A N 1
ATOM 2570 C CA . GLY A 1 334 ? -9.530 4.098 22.588 1.00 98.62 334 GLY A CA 1
ATOM 2571 C C . GLY A 1 334 ? -8.808 2.754 22.711 1.00 98.62 334 GLY A C 1
ATOM 2572 O O . GLY A 1 334 ? -7.918 2.625 23.549 1.00 98.62 334 GLY A O 1
ATOM 2573 N N . GLN A 1 335 ? -9.189 1.746 21.922 1.00 98.69 335 GLN A N 1
ATOM 2574 C CA . GLN A 1 335 ? -8.641 0.392 22.025 1.00 98.69 335 GLN A CA 1
ATOM 2575 C C . GLN A 1 335 ? -7.471 0.152 21.062 1.00 98.69 335 GLN A C 1
ATOM 2577 O O . GLN A 1 335 ? -7.422 0.718 19.969 1.00 98.69 335 GLN A O 1
ATOM 2582 N N . PHE A 1 336 ? -6.558 -0.742 21.455 1.00 98.69 336 PHE A N 1
ATOM 2583 C CA . PHE A 1 336 ? -5.482 -1.277 20.613 1.00 98.69 336 PHE A CA 1
ATOM 2584 C C . PHE A 1 336 ? -5.729 -2.762 20.392 1.00 98.69 336 PHE A C 1
ATOM 2586 O O . PHE A 1 336 ? -5.400 -3.584 21.243 1.00 98.69 336 PHE A O 1
ATOM 2593 N N . LEU A 1 337 ? -6.368 -3.085 19.277 1.00 98.50 337 LEU A N 1
ATOM 2594 C CA . LEU A 1 337 ? -6.943 -4.397 19.034 1.00 98.50 337 LEU A CA 1
ATOM 2595 C C . LEU A 1 337 ? -6.053 -5.227 18.109 1.00 98.50 337 LEU A C 1
ATOM 2597 O O . LEU A 1 337 ? -5.408 -4.693 17.204 1.00 98.50 337 LEU A O 1
ATOM 2601 N N . ILE A 1 338 ? -6.063 -6.541 18.322 1.00 98.44 338 ILE A N 1
ATOM 2602 C CA . ILE A 1 338 ? -5.354 -7.513 17.490 1.00 98.44 338 ILE A CA 1
ATOM 2603 C C . ILE A 1 338 ? -6.356 -8.251 16.601 1.00 98.44 338 ILE A C 1
ATOM 2605 O O . ILE A 1 338 ? -7.400 -8.687 17.084 1.00 98.44 338 ILE A O 1
ATOM 2609 N N . ASP A 1 339 ? -6.036 -8.400 15.315 1.00 98.19 339 ASP A N 1
ATOM 2610 C CA . ASP A 1 339 ? -6.892 -9.032 14.299 1.00 98.19 339 ASP A CA 1
ATOM 2611 C C . ASP A 1 339 ? -7.526 -10.362 14.750 1.00 98.19 339 ASP A C 1
ATOM 2613 O O . ASP A 1 339 ? -8.745 -10.521 14.745 1.00 98.19 339 ASP A O 1
ATOM 2617 N N . GLU A 1 340 ? -6.704 -11.295 15.223 1.00 97.06 340 GLU A N 1
ATOM 2618 C CA . GLU A 1 340 ? -7.126 -12.619 15.672 1.00 97.06 340 GLU A CA 1
ATOM 2619 C C . GLU A 1 340 ? -8.030 -12.548 16.911 1.00 97.06 340 GLU A C 1
ATOM 2621 O O . GLU A 1 340 ? -8.935 -13.363 17.061 1.00 97.06 340 GLU A O 1
ATOM 2626 N N . GLU A 1 341 ? -7.807 -11.583 17.806 1.00 97.31 341 GLU A N 1
ATOM 2627 C CA . GLU A 1 341 ? -8.630 -11.407 19.009 1.00 97.31 341 GLU A CA 1
ATOM 2628 C C . GLU A 1 341 ? -10.003 -10.826 18.671 1.00 97.31 341 GLU A C 1
ATOM 2630 O O . GLU A 1 341 ? -11.007 -11.297 19.205 1.00 97.31 341 GLU A O 1
ATOM 2635 N N . ILE A 1 342 ? -10.064 -9.865 17.742 1.00 98.06 342 ILE A N 1
ATOM 2636 C CA . ILE A 1 342 ? -11.335 -9.342 17.226 1.00 98.06 342 ILE A CA 1
ATOM 2637 C C . ILE A 1 342 ? -12.154 -10.491 16.632 1.00 98.06 342 ILE A C 1
ATOM 2639 O O . ILE A 1 342 ? -13.304 -10.693 17.010 1.00 98.06 342 ILE A O 1
ATOM 2643 N N . LEU A 1 343 ? -11.547 -11.281 15.745 1.00 98.38 343 LEU A N 1
ATOM 2644 C CA . LEU A 1 343 ? -12.242 -12.359 15.043 1.00 98.38 343 LEU A CA 1
ATOM 2645 C C . LEU A 1 343 ? -12.643 -13.518 15.966 1.00 98.38 343 LEU A C 1
ATOM 2647 O O . LEU A 1 343 ? -13.721 -14.088 15.795 1.00 98.38 343 LEU A O 1
ATOM 2651 N N . LYS A 1 344 ? -11.843 -13.826 16.996 1.00 97.94 344 LYS A N 1
ATOM 2652 C CA . LYS A 1 344 ? -12.242 -14.776 18.051 1.00 97.94 344 LYS A CA 1
ATOM 2653 C C . LYS A 1 344 ? -13.501 -14.338 18.782 1.00 97.94 344 LYS A C 1
ATOM 2655 O O . LYS A 1 344 ? -14.346 -15.183 19.073 1.00 97.94 344 LYS A O 1
ATOM 2660 N N . ASN A 1 345 ? -13.654 -13.041 19.041 1.00 96.31 345 ASN A N 1
ATOM 2661 C CA . ASN A 1 345 ? -14.853 -12.507 19.687 1.00 96.31 345 ASN A CA 1
ATOM 2662 C C . ASN A 1 345 ? -16.100 -12.595 18.789 1.00 96.31 345 ASN A C 1
ATOM 2664 O O . ASN A 1 345 ? -17.212 -12.639 19.310 1.00 96.31 345 ASN A O 1
ATOM 2668 N N . GLU A 1 346 ? -15.925 -12.703 17.468 1.00 97.12 346 GLU A N 1
ATOM 2669 C CA . GLU A 1 346 ? -16.999 -13.023 16.513 1.00 97.12 346 GLU A CA 1
ATOM 2670 C C . GLU A 1 346 ? -17.216 -14.539 16.322 1.00 97.12 346 GLU A C 1
ATOM 2672 O O . GLU A 1 346 ? -18.049 -14.956 15.520 1.00 97.12 346 GLU A O 1
ATOM 2677 N N . GLY A 1 347 ? -16.486 -15.385 17.058 1.00 97.12 347 GLY A N 1
ATOM 2678 C CA . GLY A 1 347 ? -16.622 -16.844 17.027 1.00 97.12 347 GLY A CA 1
ATOM 2679 C C . GLY A 1 347 ? -15.693 -17.569 16.048 1.00 97.12 347 GLY A C 1
ATOM 2680 O O . GLY A 1 347 ? -15.775 -18.795 15.934 1.00 97.12 347 GLY A O 1
ATOM 2681 N N . ILE A 1 348 ? -14.781 -16.865 15.369 1.00 97.31 348 ILE A N 1
ATOM 2682 C CA . ILE A 1 348 ? -13.784 -17.495 14.493 1.00 97.31 348 ILE A CA 1
ATOM 2683 C C . ILE A 1 348 ? -12.668 -18.096 15.348 1.00 97.31 348 ILE A C 1
ATOM 2685 O O . ILE A 1 348 ? -11.937 -17.395 16.044 1.00 97.31 348 ILE A O 1
ATOM 2689 N N . THR A 1 349 ? -12.527 -19.417 15.298 1.00 94.12 349 THR A N 1
ATOM 2690 C CA . THR A 1 349 ? -11.539 -20.156 16.104 1.00 94.12 349 THR A CA 1
ATOM 2691 C C . THR A 1 349 ? -10.471 -20.849 15.265 1.00 94.12 349 THR A C 1
ATOM 2693 O O . THR A 1 349 ? -9.363 -21.055 15.760 1.00 94.12 349 THR A O 1
ATOM 2696 N N . ASP A 1 350 ? -10.765 -21.149 13.998 1.00 96.38 350 ASP A N 1
ATOM 2697 C CA . ASP A 1 350 ? -9.802 -21.674 13.033 1.00 96.38 350 ASP A CA 1
ATOM 2698 C C . ASP A 1 350 ? -9.348 -20.563 12.079 1.00 96.38 350 ASP A C 1
ATOM 2700 O O . ASP A 1 350 ? -10.153 -19.954 11.379 1.00 96.38 350 ASP A O 1
ATOM 2704 N N . PHE A 1 351 ? -8.039 -20.312 12.057 1.00 97.00 351 PHE A N 1
ATOM 2705 C CA . PHE A 1 351 ? -7.401 -19.278 11.239 1.00 97.00 351 PHE A CA 1
ATOM 2706 C C . PHE A 1 351 ? -6.590 -19.864 10.076 1.00 97.00 351 PHE A C 1
ATOM 2708 O O . PHE A 1 351 ? -5.821 -19.143 9.438 1.00 97.00 351 PHE A O 1
ATOM 2715 N N . THR A 1 352 ? -6.729 -21.167 9.809 1.00 96.25 352 THR A N 1
ATOM 2716 C CA . THR A 1 352 ? -5.960 -21.884 8.782 1.00 96.25 352 THR A CA 1
ATOM 2717 C C . THR A 1 352 ? -6.099 -21.230 7.405 1.00 96.25 352 THR A C 1
ATOM 2719 O O . THR A 1 352 ? -5.097 -21.038 6.718 1.00 96.25 352 THR A O 1
ATOM 2722 N N . ASP A 1 353 ? -7.309 -20.811 7.027 1.00 95.75 353 ASP A N 1
ATOM 2723 C CA . ASP A 1 353 ? -7.583 -20.243 5.700 1.00 95.75 353 ASP A CA 1
ATOM 2724 C C . ASP A 1 353 ? -6.995 -18.843 5.494 1.00 95.75 353 ASP A C 1
ATOM 2726 O O . ASP A 1 353 ? -6.753 -18.428 4.353 1.00 95.75 353 ASP A O 1
ATOM 2730 N N . TYR A 1 354 ? -6.696 -18.138 6.587 1.00 97.38 354 TYR A N 1
ATOM 2731 C CA . TYR A 1 354 ? -5.973 -16.874 6.535 1.00 97.38 354 TYR A CA 1
ATOM 2732 C C . TYR A 1 354 ? -4.471 -17.066 6.341 1.00 97.38 354 TYR A C 1
ATOM 2734 O O . TYR A 1 354 ? -3.802 -16.106 5.978 1.00 97.38 354 TYR A O 1
ATOM 2742 N N . ALA A 1 355 ? -3.900 -18.256 6.542 1.00 96.50 355 ALA A N 1
ATOM 2743 C CA . ALA A 1 355 ? -2.498 -18.491 6.205 1.00 96.50 355 ALA A CA 1
ATOM 2744 C C . ALA A 1 355 ? -2.315 -18.502 4.678 1.00 96.50 355 ALA A C 1
ATOM 2746 O O . ALA A 1 355 ? -3.082 -19.130 3.945 1.00 96.50 355 ALA A O 1
ATOM 2747 N N . CYS A 1 356 ? -1.275 -17.831 4.176 1.00 93.25 356 CYS A N 1
ATOM 2748 C CA . CYS A 1 356 ? -0.923 -17.910 2.756 1.00 93.25 356 CYS A CA 1
ATOM 2749 C C . CYS A 1 356 ? -0.509 -19.337 2.362 1.00 93.25 356 CYS A C 1
ATOM 2751 O O . CYS A 1 356 ? -0.880 -19.807 1.287 1.00 93.25 356 CYS A O 1
ATOM 2753 N N . ASN A 1 357 ? 0.190 -20.040 3.260 1.00 93.44 357 ASN A N 1
ATOM 2754 C CA . ASN A 1 357 ? 0.433 -21.475 3.178 1.00 93.44 357 ASN A CA 1
ATOM 2755 C C . ASN A 1 357 ? -0.195 -22.188 4.395 1.00 93.44 357 ASN A C 1
ATOM 2757 O O . ASN A 1 357 ? 0.398 -22.170 5.478 1.00 93.44 357 ASN A O 1
ATOM 2761 N N . PRO A 1 358 ? -1.357 -22.851 4.234 1.00 93.44 358 PRO A N 1
ATOM 2762 C CA . PRO A 1 358 ? -2.029 -23.580 5.313 1.00 93.44 358 PRO A CA 1
ATOM 2763 C C . PRO A 1 358 ? -1.167 -24.640 6.012 1.00 93.44 358 PRO A C 1
ATOM 2765 O O . PRO A 1 358 ? -1.371 -24.904 7.195 1.00 93.44 358 PRO A O 1
ATOM 2768 N N . ALA A 1 359 ? -0.181 -25.223 5.319 1.00 93.06 359 ALA A N 1
ATOM 2769 C CA . ALA A 1 359 ? 0.729 -26.204 5.913 1.00 93.06 359 ALA A CA 1
ATOM 2770 C C . ALA A 1 359 ? 1.663 -25.593 6.976 1.00 93.06 359 ALA A C 1
ATOM 2772 O O . ALA A 1 359 ? 2.149 -26.311 7.843 1.00 93.06 359 ALA A O 1
ATOM 2773 N N . ASN A 1 360 ? 1.877 -24.274 6.936 1.00 90.31 360 ASN A N 1
ATOM 2774 C CA . ASN A 1 360 ? 2.737 -23.535 7.863 1.00 90.31 360 ASN A CA 1
ATOM 2775 C C . ASN A 1 360 ? 1.945 -22.686 8.868 1.00 90.31 360 ASN A C 1
ATOM 2777 O O . ASN A 1 360 ? 2.507 -21.786 9.490 1.00 90.31 360 ASN A O 1
ATOM 2781 N N . LYS A 1 361 ? 0.646 -22.947 9.048 1.00 88.31 361 LYS A N 1
ATOM 2782 C CA . LYS A 1 361 ? -0.231 -22.135 9.910 1.00 88.31 361 LYS A CA 1
ATOM 2783 C C . LYS A 1 361 ? 0.257 -21.979 11.360 1.00 88.31 361 LYS A C 1
ATOM 2785 O O . LYS A 1 361 ? -0.039 -20.966 11.986 1.00 88.31 361 LYS A O 1
ATOM 2790 N N . ASP A 1 362 ? 1.016 -22.952 11.864 1.00 87.25 362 ASP A N 1
ATOM 2791 C CA . ASP A 1 362 ? 1.565 -22.965 13.227 1.00 87.25 362 ASP A CA 1
ATOM 2792 C C . ASP A 1 362 ? 2.988 -22.375 13.309 1.00 87.25 362 ASP A C 1
ATOM 2794 O O . ASP A 1 362 ? 3.562 -22.282 14.391 1.00 87.25 362 ASP A O 1
ATOM 2798 N N . ASN A 1 363 ? 3.567 -21.965 12.175 1.00 88.06 363 ASN A N 1
ATOM 2799 C CA . ASN A 1 363 ? 4.921 -21.416 12.069 1.00 88.06 363 ASN A CA 1
ATOM 2800 C C . ASN A 1 363 ? 4.926 -20.071 11.322 1.00 88.06 363 ASN A C 1
ATOM 2802 O O . ASN A 1 363 ? 5.692 -19.844 10.383 1.00 88.06 363 ASN A O 1
ATOM 2806 N N . LEU A 1 364 ? 4.010 -19.189 11.721 1.00 90.38 364 LEU A N 1
ATOM 2807 C CA . LEU A 1 364 ? 3.874 -17.844 11.170 1.00 90.38 364 LEU A CA 1
ATOM 2808 C C . LEU A 1 364 ? 4.767 -16.855 11.925 1.00 90.38 364 LEU A C 1
ATOM 2810 O O . LEU A 1 364 ? 4.949 -16.950 13.140 1.00 90.38 364 LEU A O 1
ATOM 2814 N N . MET A 1 365 ? 5.296 -15.866 11.208 1.00 88.12 365 MET A N 1
ATOM 2815 C CA . MET A 1 365 ? 6.089 -14.796 11.801 1.00 88.12 365 MET A CA 1
ATOM 2816 C C . MET A 1 365 ? 5.176 -13.871 12.605 1.00 88.12 365 MET A C 1
ATOM 2818 O O . MET A 1 365 ? 4.253 -13.284 12.045 1.00 88.12 365 MET A O 1
ATOM 2822 N N . LEU A 1 366 ? 5.443 -13.714 13.902 1.00 89.31 366 LEU A N 1
ATOM 2823 C CA . LEU A 1 366 ? 4.774 -12.702 14.722 1.00 89.31 366 LEU A CA 1
ATOM 2824 C C . LEU A 1 366 ? 5.134 -11.298 14.234 1.00 89.31 366 LEU A C 1
ATOM 2826 O O . LEU A 1 366 ? 6.289 -11.042 13.885 1.00 89.31 366 LEU A O 1
ATOM 2830 N N . ASP A 1 367 ? 4.153 -10.397 14.221 1.00 90.44 367 ASP A N 1
ATOM 2831 C CA . ASP A 1 367 ? 4.405 -9.017 13.814 1.00 90.44 367 ASP A CA 1
ATOM 2832 C C . ASP A 1 367 ? 5.147 -8.233 14.911 1.00 90.44 367 ASP A C 1
ATOM 2834 O O . ASP A 1 367 ? 5.191 -8.607 16.088 1.00 90.44 367 ASP A O 1
ATOM 2838 N N . PHE A 1 368 ? 5.749 -7.117 14.512 1.00 87.69 368 PHE A N 1
ATOM 2839 C CA . PHE A 1 368 ? 6.458 -6.210 15.396 1.00 87.69 368 PHE A CA 1
ATOM 2840 C C . PHE A 1 368 ? 5.564 -5.697 16.533 1.00 87.69 368 PHE A C 1
ATOM 2842 O O . PHE A 1 368 ? 4.348 -5.569 16.394 1.00 87.69 368 PHE A O 1
ATOM 2849 N N . PHE A 1 369 ? 6.208 -5.304 17.637 1.00 91.44 369 PHE A N 1
ATOM 2850 C CA . PHE A 1 369 ? 5.604 -4.616 18.788 1.00 91.44 369 PHE A CA 1
ATOM 2851 C C . PHE A 1 369 ? 4.749 -5.493 19.719 1.00 91.44 369 PHE A C 1
ATOM 2853 O O . PHE A 1 369 ? 4.327 -5.024 20.780 1.00 91.44 369 PHE A O 1
ATOM 2860 N N . LEU A 1 370 ? 4.560 -6.773 19.391 1.00 89.50 370 LEU A N 1
ATOM 2861 C CA . LEU A 1 370 ? 3.828 -7.734 20.216 1.00 89.50 370 LEU A CA 1
ATOM 2862 C C . LEU A 1 370 ? 4.755 -8.517 21.147 1.00 89.50 370 LEU A C 1
ATOM 2864 O O . LEU A 1 370 ? 5.892 -8.839 20.813 1.00 89.50 370 LEU A O 1
ATOM 2868 N N . ASP A 1 371 ? 4.270 -8.855 22.336 1.00 79.62 371 ASP A N 1
ATOM 2869 C CA . ASP A 1 371 ? 5.041 -9.675 23.267 1.00 79.62 371 ASP A CA 1
ATOM 2870 C C . ASP A 1 371 ? 5.242 -11.097 22.718 1.00 79.62 371 ASP A C 1
ATOM 2872 O O . ASP A 1 371 ? 4.322 -11.706 22.181 1.00 79.62 371 ASP A O 1
ATOM 2876 N N . GLY A 1 372 ? 6.466 -11.623 22.833 1.00 68.25 372 GLY A N 1
ATOM 2877 C CA . GLY A 1 372 ? 6.848 -12.915 22.248 1.00 68.25 372 GLY A CA 1
ATOM 2878 C C . GLY A 1 372 ? 7.299 -12.840 20.785 1.00 68.25 372 GLY A C 1
ATOM 2879 O O . GLY A 1 372 ? 7.885 -13.800 20.289 1.00 68.25 372 GLY A O 1
ATOM 2880 N N . ALA A 1 373 ? 7.120 -11.700 20.108 1.00 60.19 373 ALA A N 1
ATOM 2881 C CA . ALA A 1 373 ? 7.753 -11.475 18.817 1.00 60.19 373 ALA A CA 1
ATOM 2882 C C . ALA A 1 373 ? 9.273 -11.346 19.014 1.00 60.19 373 ALA A C 1
ATOM 2884 O O . ALA A 1 373 ? 9.779 -10.359 19.555 1.00 60.19 373 ALA A O 1
ATOM 2885 N N . HIS A 1 374 ? 10.019 -12.370 18.602 1.00 50.16 374 HIS A N 1
ATOM 2886 C CA . HIS A 1 374 ? 11.472 -12.294 18.541 1.00 50.16 374 HIS A CA 1
ATOM 2887 C C . HIS A 1 374 ? 11.856 -11.409 17.357 1.00 50.16 374 HIS A C 1
ATOM 2889 O O . HIS A 1 374 ? 11.532 -11.719 16.212 1.00 50.16 374 HIS A O 1
ATOM 2895 N N . THR A 1 375 ? 12.574 -10.316 17.615 1.00 42.66 375 THR A N 1
ATOM 2896 C CA . THR A 1 375 ? 13.191 -9.485 16.575 1.00 42.66 375 THR A CA 1
ATOM 2897 C C . THR A 1 375 ? 14.356 -10.239 15.922 1.00 42.66 375 THR A C 1
ATOM 2899 O O . THR A 1 375 ? 15.508 -9.839 16.047 1.00 42.66 375 THR A O 1
ATOM 2902 N N . ASN A 1 376 ? 14.069 -11.337 15.223 1.00 34.53 376 ASN A N 1
ATOM 2903 C CA . ASN A 1 376 ? 15.001 -12.000 14.308 1.00 34.53 376 ASN A CA 1
ATOM 2904 C C . ASN A 1 376 ? 14.867 -11.420 12.891 1.00 34.53 376 ASN A C 1
ATOM 2906 O O . ASN A 1 376 ? 15.071 -12.107 11.897 1.00 34.53 376 ASN A O 1
ATOM 2910 N N . VAL A 1 377 ? 14.535 -10.132 12.788 1.00 37.84 377 VAL A N 1
ATOM 2911 C CA . VAL A 1 377 ? 14.794 -9.350 11.581 1.00 37.84 377 VAL A CA 1
ATOM 2912 C C . VAL A 1 377 ? 16.148 -8.701 11.820 1.00 37.84 377 VAL A C 1
ATOM 2914 O O . VAL A 1 377 ? 16.255 -7.784 12.629 1.00 37.84 377 VAL A O 1
ATOM 2917 N N . HIS A 1 378 ? 17.188 -9.262 11.201 1.00 32.94 378 HIS A N 1
ATOM 2918 C CA . HIS A 1 378 ? 18.595 -8.910 11.387 1.00 32.94 378 HIS A CA 1
ATOM 2919 C C . HIS A 1 378 ? 18.851 -7.398 11.516 1.00 32.94 378 HIS A C 1
ATOM 2921 O O . HIS A 1 378 ? 19.037 -6.677 10.538 1.00 32.94 378 HIS A O 1
ATOM 2927 N N . SER A 1 379 ? 18.971 -6.946 12.757 1.00 28.31 379 SER A N 1
ATOM 2928 C CA . SER A 1 379 ? 19.758 -5.790 13.161 1.00 28.31 379 SER A CA 1
ATOM 2929 C C . SER A 1 379 ? 20.982 -6.319 13.894 1.00 28.31 379 SER A C 1
ATOM 2931 O O . SER A 1 379 ? 20.859 -7.127 14.816 1.00 28.31 379 SER A O 1
ATOM 2933 N N . ALA A 1 380 ? 22.155 -5.898 13.446 1.00 29.72 380 ALA A N 1
ATOM 2934 C CA . ALA A 1 380 ? 23.428 -6.320 13.996 1.00 29.72 380 ALA A CA 1
ATOM 2935 C C . ALA A 1 380 ? 23.547 -6.053 15.515 1.00 29.72 380 ALA A C 1
ATOM 2937 O O . ALA A 1 380 ? 23.344 -4.929 15.966 1.00 29.72 380 ALA A O 1
ATOM 2938 N N . ASP A 1 381 ? 24.001 -7.102 16.208 1.00 31.75 381 ASP A N 1
ATOM 2939 C CA . ASP A 1 381 ? 24.806 -7.157 17.439 1.00 31.75 381 ASP A CA 1
ATOM 2940 C C . ASP A 1 381 ? 24.188 -7.269 18.859 1.00 31.75 381 ASP A C 1
ATOM 2942 O O . ASP A 1 381 ? 23.646 -6.320 19.417 1.00 31.75 381 ASP A O 1
ATOM 2946 N N . LYS A 1 382 ? 24.565 -8.423 19.465 1.00 33.31 382 LYS A N 1
ATOM 2947 C CA . LYS A 1 382 ? 24.973 -8.757 20.860 1.00 33.31 382 LYS A CA 1
ATOM 2948 C C . LYS A 1 382 ? 23.857 -8.925 21.907 1.00 33.31 382 LYS A C 1
ATOM 2950 O O . LYS A 1 382 ? 23.133 -7.988 22.192 1.00 33.31 382 LYS A O 1
ATOM 2955 N N . THR A 1 383 ? 23.708 -10.095 22.550 1.00 26.88 383 THR A N 1
ATOM 2956 C CA . THR A 1 383 ? 24.692 -10.708 23.477 1.00 26.88 383 THR A CA 1
ATOM 2957 C C . THR A 1 383 ? 24.587 -12.248 23.639 1.00 26.88 383 THR A C 1
ATOM 2959 O O . THR A 1 383 ? 23.498 -12.776 23.808 1.00 26.88 383 THR A O 1
ATOM 2962 N N . ASN A 1 384 ? 25.764 -12.907 23.652 1.00 26.88 384 ASN A N 1
ATOM 2963 C CA . ASN A 1 384 ? 26.250 -14.113 24.379 1.00 26.88 384 ASN A CA 1
ATOM 2964 C C . ASN A 1 384 ? 25.247 -15.246 24.724 1.00 26.88 384 ASN A C 1
ATOM 2966 O O . ASN A 1 384 ? 24.351 -15.033 25.528 1.00 26.88 384 ASN A O 1
ATOM 2970 N N . ASN A 1 385 ? 25.381 -16.499 24.270 1.00 27.67 385 ASN A N 1
ATOM 2971 C CA . ASN A 1 385 ? 26.567 -17.369 24.197 1.00 27.67 385 ASN A CA 1
ATOM 2972 C C . ASN A 1 385 ? 26.363 -18.502 23.157 1.00 27.67 385 ASN A C 1
ATOM 2974 O O . ASN A 1 385 ? 25.236 -18.932 22.947 1.00 27.67 385 ASN A O 1
ATOM 2978 N N . GLU A 1 386 ? 27.483 -19.008 22.623 1.00 30.86 386 GLU A N 1
ATOM 2979 C CA . GLU A 1 386 ? 27.667 -20.132 21.671 1.00 30.86 386 GLU A CA 1
ATOM 2980 C C . GLU A 1 386 ? 27.668 -19.785 20.159 1.00 30.86 386 GLU A C 1
ATOM 2982 O O . GLU A 1 386 ? 26.687 -19.878 19.436 1.00 30.86 386 GLU A O 1
ATOM 2987 N N . GLU A 1 387 ? 28.861 -19.380 19.698 1.00 38.81 387 GLU A N 1
ATOM 2988 C CA . GLU A 1 387 ? 29.428 -19.521 18.339 1.00 38.81 387 GLU A CA 1
ATOM 2989 C C . GLU A 1 387 ? 28.568 -19.234 17.081 1.00 38.81 387 GLU A C 1
ATOM 2991 O O . GLU A 1 387 ? 28.566 -20.029 16.143 1.00 38.81 387 GLU A O 1
ATOM 2996 N N . THR A 1 388 ? 27.963 -18.050 16.937 1.00 45.12 388 THR A N 1
ATOM 2997 C CA . THR A 1 388 ? 27.391 -17.629 15.634 1.00 45.12 388 THR A CA 1
ATOM 2998 C C . THR A 1 388 ? 27.915 -16.272 15.156 1.00 45.12 388 THR A C 1
ATOM 3000 O O . THR A 1 388 ? 27.259 -15.244 15.317 1.00 45.12 388 THR A O 1
ATOM 3003 N N . GLY A 1 389 ? 29.112 -16.265 14.559 1.00 59.09 389 GLY A N 1
ATOM 3004 C CA . GLY A 1 389 ? 29.627 -15.142 13.757 1.00 59.09 389 GLY A CA 1
ATOM 3005 C C . GLY A 1 389 ? 28.994 -15.083 12.358 1.00 59.09 389 GLY A C 1
ATOM 3006 O O . GLY A 1 389 ? 28.382 -16.055 11.905 1.00 59.09 389 GLY A O 1
ATOM 3007 N N . GLN A 1 390 ? 29.155 -13.967 11.641 1.00 69.38 390 GLN A N 1
ATOM 3008 C CA . GLN A 1 390 ? 28.685 -13.798 10.258 1.00 69.38 390 GLN A CA 1
ATOM 3009 C C . GLN A 1 390 ? 29.248 -14.875 9.310 1.00 69.38 390 GLN A C 1
ATOM 3011 O O . GLN A 1 390 ? 28.568 -15.280 8.367 1.00 69.38 390 GLN A O 1
ATOM 3016 N N . LEU A 1 391 ? 30.453 -15.394 9.574 1.00 73.81 391 LEU A N 1
ATOM 3017 C CA . LEU A 1 391 ? 31.047 -16.524 8.854 1.00 73.81 391 LEU A CA 1
ATOM 3018 C C . LEU A 1 391 ? 30.259 -17.819 9.052 1.00 73.81 391 LEU A C 1
ATOM 3020 O O . LEU A 1 391 ? 30.026 -18.530 8.080 1.00 73.81 391 LEU A O 1
ATOM 3024 N N . VAL A 1 392 ? 29.814 -18.110 10.279 1.00 76.06 392 VAL A N 1
ATOM 3025 C CA . VAL A 1 392 ? 29.014 -19.311 10.587 1.00 76.06 392 VAL A CA 1
ATOM 3026 C C . VAL A 1 392 ? 27.727 -19.282 9.769 1.00 76.06 392 VAL A C 1
ATOM 3028 O O . VAL A 1 392 ? 27.383 -20.255 9.103 1.00 76.06 392 VAL A O 1
ATOM 3031 N N . HIS A 1 393 ? 27.049 -18.133 9.758 1.00 74.94 393 HIS A N 1
ATOM 3032 C CA . HIS A 1 393 ? 25.836 -17.951 8.971 1.00 74.94 393 HIS A CA 1
ATOM 3033 C C . HIS A 1 393 ? 26.099 -18.103 7.466 1.00 74.94 393 HIS A C 1
ATOM 3035 O O . HIS A 1 393 ? 25.397 -18.855 6.794 1.00 74.94 393 HIS A O 1
ATOM 3041 N N . LEU A 1 394 ? 27.146 -17.458 6.943 1.00 77.81 394 LEU A N 1
ATOM 3042 C CA . LEU A 1 394 ? 27.516 -17.555 5.532 1.00 77.81 394 LEU A CA 1
ATOM 3043 C C . LEU A 1 394 ? 27.821 -19.002 5.113 1.00 77.81 394 LEU A C 1
ATOM 3045 O O . LEU A 1 394 ? 27.363 -19.444 4.062 1.00 77.81 394 LEU A O 1
ATOM 3049 N N . PHE A 1 395 ? 28.530 -19.771 5.939 1.00 81.75 395 PHE A N 1
ATOM 3050 C CA . PHE A 1 395 ? 28.806 -21.178 5.655 1.00 81.75 395 PHE A CA 1
ATOM 3051 C C . PHE A 1 395 ? 27.575 -22.083 5.803 1.00 81.75 395 PHE A C 1
ATOM 3053 O O . PHE A 1 395 ? 27.431 -23.011 5.012 1.00 81.75 395 PHE A O 1
ATOM 3060 N N . ASN A 1 396 ? 26.636 -21.784 6.706 1.00 78.44 396 ASN A N 1
ATOM 3061 C CA . ASN A 1 396 ? 25.342 -22.479 6.761 1.00 78.44 396 ASN A CA 1
ATOM 3062 C C . ASN A 1 396 ? 24.520 -22.248 5.485 1.00 78.44 396 ASN A C 1
ATOM 3064 O O . ASN A 1 396 ? 23.930 -23.177 4.935 1.00 78.44 396 ASN A O 1
ATOM 3068 N N . VAL A 1 397 ? 24.532 -21.014 4.985 1.00 74.06 397 VAL A N 1
ATOM 3069 C CA . VAL A 1 397 ? 23.860 -20.616 3.747 1.00 74.06 397 VAL A CA 1
ATOM 3070 C C . VAL A 1 397 ? 24.498 -21.288 2.522 1.00 74.06 397 VAL A C 1
ATOM 3072 O O . VAL A 1 397 ? 23.785 -21.790 1.649 1.00 74.06 397 VAL A O 1
ATOM 3075 N N . ILE A 1 398 ? 25.833 -21.380 2.482 1.00 81.00 398 ILE A N 1
ATOM 3076 C CA . ILE A 1 398 ? 26.554 -22.159 1.465 1.00 81.00 398 ILE A CA 1
ATOM 3077 C C . ILE A 1 398 ? 26.152 -23.634 1.553 1.00 81.00 398 ILE A C 1
ATOM 3079 O O . ILE A 1 398 ? 25.819 -24.214 0.523 1.00 81.00 398 ILE A O 1
ATOM 3083 N N . ASN A 1 399 ? 26.118 -24.216 2.759 1.00 81.94 399 ASN A N 1
ATOM 3084 C CA . ASN A 1 399 ? 25.759 -25.617 2.984 1.00 81.94 399 ASN A CA 1
ATOM 3085 C C . ASN A 1 399 ? 24.364 -25.959 2.440 1.00 81.94 399 ASN A C 1
ATOM 3087 O O . ASN A 1 399 ? 24.199 -26.966 1.757 1.00 81.94 399 ASN A O 1
ATOM 3091 N N . ALA A 1 400 ? 23.376 -25.096 2.697 1.00 77.75 400 ALA A N 1
ATOM 3092 C CA . ALA A 1 400 ? 21.997 -25.274 2.235 1.00 77.75 400 ALA A CA 1
ATOM 3093 C C . ALA A 1 400 ? 21.858 -25.255 0.700 1.00 77.75 400 ALA A C 1
ATOM 3095 O O . ALA A 1 400 ? 20.891 -25.784 0.160 1.00 77.75 400 ALA A O 1
ATOM 3096 N N . ASN A 1 401 ? 22.834 -24.671 0.000 1.00 77.56 401 ASN A N 1
ATOM 3097 C CA . ASN A 1 401 ? 22.846 -24.535 -1.454 1.00 77.56 401 ASN A CA 1
ATOM 3098 C C . ASN A 1 401 ? 23.799 -25.518 -2.156 1.00 77.56 401 ASN A C 1
ATOM 3100 O O . ASN A 1 401 ? 23.960 -25.449 -3.380 1.00 77.56 401 ASN A O 1
ATOM 3104 N N . LEU A 1 402 ? 24.427 -26.440 -1.417 1.00 80.44 402 LEU A N 1
ATOM 3105 C CA . LEU A 1 402 ? 25.254 -27.495 -1.999 1.00 80.44 402 LEU A CA 1
ATOM 3106 C C . LEU A 1 402 ? 24.398 -28.507 -2.769 1.00 80.44 402 LEU A C 1
ATOM 3108 O O . LEU A 1 402 ? 23.280 -28.851 -2.392 1.00 80.44 402 LEU A O 1
ATOM 3112 N N . SER A 1 403 ? 24.934 -28.990 -3.887 1.00 81.12 403 SER A N 1
ATOM 3113 C CA . SER A 1 403 ? 24.287 -29.990 -4.735 1.00 81.12 403 SER A CA 1
ATOM 3114 C C . SER A 1 403 ? 25.341 -30.825 -5.450 1.00 81.12 403 SER A C 1
ATOM 3116 O O . SER A 1 403 ? 26.452 -30.353 -5.697 1.00 81.12 403 SER A O 1
ATOM 3118 N N . SER A 1 404 ? 24.984 -32.049 -5.840 1.00 83.50 404 SER A N 1
ATOM 3119 C CA . SER A 1 404 ? 25.873 -32.924 -6.616 1.00 83.50 404 SER A CA 1
ATOM 3120 C C . SER A 1 404 ? 26.326 -32.277 -7.930 1.00 83.50 404 SER A C 1
ATOM 3122 O O . SER A 1 404 ? 27.486 -32.392 -8.297 1.00 83.50 404 SER A O 1
ATOM 3124 N N . GLU A 1 405 ? 25.466 -31.484 -8.577 1.00 82.44 405 GLU A N 1
ATOM 3125 C CA . GLU A 1 405 ? 25.821 -30.735 -9.788 1.00 82.44 405 GLU A CA 1
ATOM 3126 C C . GLU A 1 405 ? 26.964 -29.724 -9.551 1.00 82.44 405 GLU A C 1
ATOM 3128 O O . GLU A 1 405 ? 27.836 -29.542 -10.404 1.00 82.44 405 GLU A O 1
ATOM 3133 N N . LEU A 1 406 ? 26.978 -29.055 -8.390 1.00 77.56 406 LEU A N 1
ATOM 3134 C CA . LEU A 1 406 ? 28.039 -28.110 -8.015 1.00 77.56 406 LEU A CA 1
ATOM 3135 C C . LEU A 1 406 ? 29.360 -28.824 -7.709 1.00 77.56 406 LEU A C 1
ATOM 3137 O O . LEU A 1 406 ? 30.426 -28.312 -8.071 1.00 77.56 406 LEU A O 1
ATOM 3141 N N . VAL A 1 407 ? 29.286 -29.994 -7.069 1.00 84.06 407 VAL A N 1
ATOM 3142 C CA . VAL A 1 407 ? 30.438 -30.867 -6.801 1.00 84.06 407 VAL A CA 1
ATOM 3143 C C . VAL A 1 407 ? 31.061 -31.326 -8.120 1.00 84.06 407 VAL A C 1
ATOM 3145 O O . VAL A 1 407 ? 32.246 -31.079 -8.349 1.00 84.06 407 VAL A O 1
ATOM 3148 N N . ASP A 1 408 ? 30.253 -31.870 -9.034 1.00 83.31 408 ASP A N 1
ATOM 3149 C CA . ASP A 1 408 ? 30.706 -32.397 -10.329 1.00 83.31 408 ASP A CA 1
ATOM 3150 C C . ASP A 1 408 ? 31.373 -31.321 -11.200 1.00 83.31 408 ASP A C 1
ATOM 3152 O O . ASP A 1 408 ? 32.374 -31.568 -11.876 1.00 83.31 408 ASP A O 1
ATOM 3156 N N . LYS A 1 409 ? 30.855 -30.086 -11.163 1.00 81.94 409 LYS A N 1
ATOM 3157 C CA . LYS A 1 409 ? 31.415 -28.955 -11.920 1.00 81.94 409 LYS A CA 1
ATOM 3158 C C . LYS A 1 409 ? 32.738 -28.433 -11.350 1.00 81.94 409 LYS A C 1
ATOM 3160 O O . LYS A 1 409 ? 33.544 -27.863 -12.097 1.00 81.94 409 LYS A O 1
ATOM 3165 N N . THR A 1 410 ? 32.971 -28.591 -10.047 1.00 83.38 410 THR A N 1
ATOM 3166 C CA . THR A 1 410 ? 34.092 -27.940 -9.351 1.00 83.38 410 THR A CA 1
ATOM 3167 C C . THR A 1 410 ? 35.250 -28.902 -9.094 1.00 83.38 410 THR A C 1
ATOM 3169 O O . THR A 1 410 ? 36.378 -28.605 -9.507 1.00 83.38 410 THR A O 1
ATOM 3172 N N . GLY A 1 411 ? 34.981 -30.054 -8.470 1.00 87.94 411 GLY A N 1
ATOM 3173 C CA . GLY A 1 411 ? 35.953 -31.121 -8.215 1.00 87.94 411 GLY A CA 1
ATOM 3174 C C . GLY A 1 411 ? 37.135 -30.709 -7.326 1.00 87.94 411 GLY A C 1
ATOM 3175 O O . GLY A 1 411 ? 38.287 -31.069 -7.615 1.00 87.94 411 GLY A O 1
ATOM 3176 N N . ALA A 1 412 ? 36.893 -29.901 -6.291 1.00 90.38 412 ALA A N 1
ATOM 3177 C CA . ALA A 1 412 ? 37.951 -29.353 -5.440 1.00 90.38 412 ALA A CA 1
ATOM 3178 C C . ALA A 1 412 ? 37.532 -29.182 -3.974 1.00 90.38 412 ALA A C 1
ATOM 3180 O O . ALA A 1 412 ? 36.378 -28.879 -3.687 1.00 90.38 412 ALA A O 1
ATOM 3181 N N . ILE A 1 413 ? 38.498 -29.328 -3.066 1.00 91.94 413 ILE A N 1
ATOM 3182 C CA . ILE A 1 413 ? 38.355 -28.999 -1.643 1.00 91.94 413 ILE A CA 1
ATOM 3183 C C . ILE A 1 413 ? 39.086 -27.687 -1.367 1.00 91.94 413 ILE A C 1
ATOM 3185 O O . ILE A 1 413 ? 40.275 -27.560 -1.666 1.00 91.94 413 ILE A O 1
ATOM 3189 N N . TYR A 1 414 ? 38.389 -26.716 -0.790 1.00 92.88 414 TYR A N 1
ATOM 3190 C CA . TYR A 1 414 ? 38.941 -25.413 -0.430 1.00 92.88 414 TYR A CA 1
ATOM 3191 C C . TYR A 1 414 ? 39.061 -25.283 1.081 1.00 92.88 414 TYR A C 1
ATOM 3193 O O . TYR A 1 414 ? 38.135 -25.643 1.803 1.00 92.88 414 TYR A O 1
ATOM 3201 N N . GLN A 1 415 ? 40.164 -24.705 1.547 1.00 94.00 415 GLN A N 1
ATOM 3202 C CA . GLN A 1 415 ? 40.318 -24.262 2.929 1.00 94.00 415 GLN A CA 1
ATOM 3203 C C . GLN A 1 415 ? 40.438 -22.740 2.971 1.00 94.00 415 GLN A C 1
ATOM 3205 O O . GLN A 1 415 ? 41.138 -22.132 2.164 1.00 94.00 415 GLN A O 1
ATOM 3210 N N . PHE A 1 416 ? 39.778 -22.115 3.935 1.00 93.12 416 PHE A N 1
ATOM 3211 C CA . PHE A 1 416 ? 39.811 -20.684 4.172 1.00 93.12 416 PHE A CA 1
ATOM 3212 C C . PHE A 1 416 ? 40.399 -20.414 5.548 1.00 93.12 416 PHE A C 1
ATOM 3214 O O . PHE A 1 416 ? 39.812 -20.768 6.566 1.00 93.12 416 PHE A O 1
ATOM 3221 N N . ASN A 1 417 ? 41.553 -19.758 5.572 1.00 92.19 417 ASN A N 1
ATOM 3222 C CA . ASN A 1 417 ? 42.192 -19.290 6.792 1.00 92.19 417 ASN A CA 1
ATOM 3223 C C . ASN A 1 417 ? 41.831 -17.816 6.975 1.00 92.19 417 ASN A C 1
ATOM 3225 O O . ASN A 1 417 ? 42.498 -16.925 6.436 1.00 92.19 417 ASN A O 1
ATOM 3229 N N . VAL A 1 418 ? 40.744 -17.562 7.698 1.00 90.75 418 VAL A N 1
ATOM 3230 C CA . VAL A 1 418 ? 40.229 -16.210 7.908 1.00 90.75 418 VAL A CA 1
ATOM 3231 C C . VAL A 1 418 ? 40.882 -15.590 9.141 1.00 90.75 418 VAL A C 1
ATOM 3233 O O . VAL A 1 418 ? 40.979 -16.217 10.196 1.00 90.75 418 VAL A O 1
ATOM 3236 N N . LYS A 1 419 ? 41.359 -14.352 9.000 1.00 86.94 419 LYS A N 1
ATOM 3237 C CA . LYS A 1 419 ? 42.012 -13.553 10.047 1.00 86.94 419 LYS A CA 1
ATOM 3238 C C . LYS A 1 419 ? 41.120 -12.375 10.483 1.00 86.94 419 LYS A C 1
ATOM 3240 O O . LYS A 1 419 ? 40.140 -12.028 9.820 1.00 86.94 419 LYS A O 1
ATOM 3245 N N . GLY A 1 420 ? 41.438 -11.748 11.613 1.00 78.69 420 GLY A N 1
ATOM 3246 C CA . GLY A 1 420 ? 40.712 -10.575 12.120 1.00 78.69 420 GLY A CA 1
ATOM 3247 C C . GLY A 1 420 ? 39.550 -10.914 13.061 1.00 78.69 420 GLY A C 1
ATOM 3248 O O . GLY A 1 420 ? 39.653 -11.854 13.844 1.00 78.69 420 GLY A O 1
ATOM 3249 N N . LYS A 1 421 ? 38.470 -10.116 13.014 1.00 69.81 421 LYS A N 1
ATOM 3250 C CA . LYS A 1 421 ? 37.361 -10.135 13.997 1.00 69.81 421 LYS A CA 1
ATOM 3251 C C . LYS A 1 421 ? 36.624 -11.473 14.086 1.00 69.81 421 LYS A C 1
ATOM 3253 O O . LYS A 1 421 ? 36.163 -11.828 15.162 1.00 69.81 421 LYS A O 1
ATOM 3258 N N . GLU A 1 422 ? 36.549 -12.202 12.977 1.00 74.38 422 GLU A N 1
ATOM 3259 C CA . GLU A 1 422 ? 36.019 -13.566 12.928 1.00 74.38 422 GLU A CA 1
ATOM 3260 C C . GLU A 1 422 ? 37.105 -14.522 12.428 1.00 74.38 422 GLU A C 1
ATOM 3262 O O . GLU A 1 422 ? 37.045 -15.048 11.318 1.00 74.38 422 GLU A O 1
ATOM 3267 N N . SER A 1 423 ? 38.172 -14.679 13.212 1.00 82.38 423 SER A N 1
ATOM 3268 C CA . SER A 1 423 ? 39.251 -15.589 12.846 1.00 82.38 423 SER A CA 1
ATOM 3269 C C . SER A 1 423 ? 38.804 -17.048 12.942 1.00 82.38 423 SER A C 1
ATOM 3271 O O . SER A 1 423 ? 38.067 -17.451 13.842 1.00 82.38 423 SER A O 1
ATOM 3273 N N . GLY A 1 424 ? 39.248 -17.862 11.991 1.00 87.25 424 GLY A N 1
ATOM 3274 C CA . GLY A 1 424 ? 38.907 -19.276 11.965 1.00 87.25 424 GLY A CA 1
ATOM 3275 C C . GLY A 1 424 ? 39.381 -19.962 10.698 1.00 87.25 424 GLY A C 1
ATOM 3276 O O . GLY A 1 424 ? 39.568 -19.328 9.656 1.00 87.25 424 GLY A O 1
ATOM 3277 N N . VAL A 1 425 ? 39.569 -21.272 10.805 1.00 89.81 425 VAL A N 1
ATOM 3278 C CA . VAL A 1 425 ? 39.765 -22.146 9.651 1.00 89.81 425 VAL A CA 1
ATOM 3279 C C . VAL A 1 425 ? 38.403 -22.690 9.254 1.00 89.81 425 VAL A C 1
ATOM 3281 O O . VAL A 1 425 ? 37.630 -23.104 10.116 1.00 89.81 425 VAL A O 1
ATOM 3284 N N . TRP A 1 426 ? 38.108 -22.657 7.966 1.00 92.50 426 TRP A N 1
ATOM 3285 C CA . TRP A 1 426 ? 36.864 -23.154 7.394 1.00 92.50 426 TRP A CA 1
ATOM 3286 C C . TRP A 1 426 ? 37.167 -23.966 6.148 1.00 92.50 426 TRP A C 1
ATOM 3288 O O . TRP A 1 426 ? 38.169 -23.712 5.480 1.00 92.50 426 TRP A O 1
ATOM 3298 N N . PHE A 1 427 ? 36.289 -24.892 5.784 1.00 92.69 427 PHE A N 1
ATOM 3299 C CA . PHE A 1 427 ? 36.450 -25.669 4.562 1.00 92.69 427 PHE A CA 1
ATOM 3300 C C . PHE A 1 427 ? 35.179 -25.708 3.725 1.00 92.69 427 PHE A C 1
ATOM 3302 O O . PHE A 1 427 ? 34.078 -25.620 4.255 1.00 92.69 427 PHE A O 1
ATOM 3309 N N . LEU A 1 428 ? 35.358 -25.894 2.419 1.00 90.94 428 LEU A N 1
ATOM 3310 C CA . LEU A 1 428 ? 34.310 -26.153 1.442 1.00 90.94 428 LEU A CA 1
ATOM 3311 C C . LEU A 1 428 ? 34.749 -27.329 0.563 1.00 90.94 428 LEU A C 1
ATOM 3313 O O . LEU A 1 428 ? 35.625 -27.190 -0.293 1.00 90.94 428 LEU A O 1
ATOM 3317 N N . ASP A 1 429 ? 34.150 -28.490 0.791 1.00 90.44 429 ASP A N 1
ATOM 3318 C CA . ASP A 1 429 ? 34.329 -29.696 -0.005 1.00 90.44 429 ASP A CA 1
ATOM 3319 C C . ASP A 1 429 ? 33.326 -29.694 -1.162 1.00 90.44 429 ASP A C 1
ATOM 3321 O O . ASP A 1 429 ? 32.122 -29.862 -0.974 1.00 90.44 429 ASP A O 1
ATOM 3325 N N . LEU A 1 430 ? 33.844 -29.496 -2.372 1.00 89.00 430 LEU A N 1
ATOM 3326 C CA . LEU A 1 430 ? 33.119 -29.644 -3.632 1.00 89.00 430 LEU A CA 1
ATOM 3327 C C . LEU A 1 430 ? 33.768 -30.728 -4.492 1.00 89.00 430 LEU A C 1
ATOM 3329 O O . LEU A 1 430 ? 33.873 -30.595 -5.712 1.00 89.00 430 LEU A O 1
ATOM 3333 N N . LYS A 1 431 ? 34.269 -31.781 -3.848 1.00 88.31 431 LYS A N 1
ATOM 3334 C CA . LYS A 1 431 ? 34.912 -32.929 -4.485 1.00 88.31 431 LYS A CA 1
ATOM 3335 C C . LYS A 1 431 ? 34.226 -34.243 -4.124 1.00 88.31 431 LYS A C 1
ATOM 3337 O O . LYS A 1 431 ? 34.214 -35.147 -4.953 1.00 88.31 431 LYS A O 1
ATOM 3342 N N . ASN A 1 432 ? 33.658 -34.346 -2.923 1.00 83.25 432 ASN A N 1
ATOM 3343 C CA . ASN A 1 432 ? 33.091 -35.587 -2.402 1.00 83.25 432 ASN A CA 1
ATOM 3344 C C . ASN A 1 432 ? 31.572 -35.494 -2.165 1.00 83.25 432 ASN A C 1
ATOM 3346 O O . ASN A 1 432 ? 31.051 -34.493 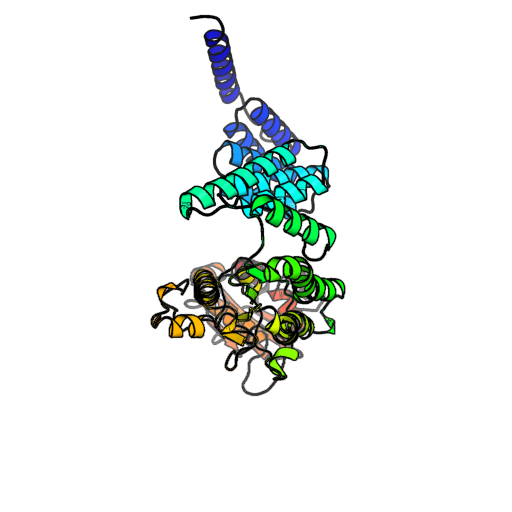-1.671 1.00 83.25 432 ASN A O 1
ATOM 3350 N N . GLY A 1 433 ? 30.853 -36.586 -2.448 1.00 84.25 433 GLY A N 1
ATOM 3351 C CA . GLY A 1 433 ? 29.431 -36.738 -2.118 1.00 84.25 433 GLY A CA 1
ATOM 3352 C C . GLY A 1 433 ? 28.534 -35.642 -2.710 1.00 84.25 433 GLY A C 1
ATOM 3353 O O . GLY A 1 433 ? 28.615 -35.334 -3.894 1.00 84.25 433 GLY A O 1
ATOM 3354 N N . LYS A 1 434 ? 27.658 -35.058 -1.880 1.00 81.06 434 LYS A N 1
ATOM 3355 C CA . LYS A 1 434 ? 26.819 -33.895 -2.244 1.00 81.06 434 LYS A CA 1
ATOM 3356 C C . LYS A 1 434 ? 27.490 -32.547 -1.931 1.00 81.06 434 LYS A C 1
ATOM 3358 O O . LYS A 1 434 ? 26.863 -31.505 -2.104 1.00 81.06 434 LYS A O 1
ATOM 3363 N N . GLY A 1 435 ? 28.753 -32.583 -1.506 1.00 85.88 435 GLY A N 1
ATOM 3364 C CA . GLY A 1 435 ? 29.497 -31.454 -0.974 1.00 85.88 435 GLY A CA 1
ATOM 3365 C C . GLY A 1 435 ? 29.274 -31.286 0.526 1.00 85.88 435 GLY A C 1
ATOM 3366 O O . GLY A 1 435 ? 28.264 -31.734 1.072 1.00 85.88 435 GLY A O 1
ATOM 3367 N N . ALA A 1 436 ? 30.232 -30.653 1.194 1.00 87.06 436 ALA A N 1
ATOM 3368 C CA . ALA A 1 436 ? 30.150 -30.340 2.615 1.00 87.06 436 ALA A CA 1
ATOM 3369 C C . ALA A 1 436 ? 30.890 -29.041 2.929 1.00 87.06 436 ALA A C 1
ATOM 3371 O O . ALA A 1 436 ? 31.808 -28.640 2.218 1.00 87.06 436 ALA A O 1
ATOM 3372 N N . THR A 1 437 ? 30.524 -28.391 4.023 1.00 89.38 437 THR A N 1
ATOM 3373 C CA . THR A 1 437 ? 31.243 -27.222 4.522 1.00 89.38 437 THR A CA 1
ATOM 3374 C C . THR A 1 437 ? 31.202 -27.192 6.041 1.00 89.38 437 THR A C 1
ATOM 3376 O O . THR A 1 437 ? 30.284 -27.740 6.649 1.00 89.38 437 THR A O 1
ATOM 3379 N N . GLY A 1 438 ? 32.183 -26.549 6.667 1.00 85.62 438 GLY A N 1
ATOM 3380 C CA . GLY A 1 438 ? 32.228 -26.461 8.122 1.00 85.62 438 GLY A CA 1
ATOM 3381 C C . GLY A 1 438 ? 33.405 -25.660 8.658 1.00 85.62 438 GLY A C 1
ATOM 3382 O O . GLY A 1 438 ? 34.298 -25.249 7.915 1.00 85.62 438 GLY A O 1
ATOM 3383 N N . LYS A 1 439 ? 33.379 -25.435 9.974 1.00 87.75 439 LYS A N 1
ATOM 3384 C CA . LYS A 1 439 ? 34.476 -24.834 10.738 1.00 87.75 439 LYS A CA 1
ATOM 3385 C C . LYS A 1 439 ? 35.504 -25.918 11.070 1.00 87.75 439 LYS A C 1
ATOM 3387 O O . LYS A 1 439 ? 35.132 -26.994 11.528 1.00 87.75 439 LYS A O 1
ATOM 3392 N N . GLY A 1 440 ? 36.780 -25.620 10.864 1.00 87.19 440 GLY A N 1
ATOM 3393 C CA . GLY A 1 440 ? 37.903 -26.540 11.034 1.00 87.19 440 GLY A CA 1
ATOM 3394 C C . GLY A 1 440 ? 38.590 -26.895 9.716 1.00 87.19 440 GLY A C 1
ATOM 3395 O O . GLY A 1 440 ? 38.300 -26.326 8.662 1.00 87.19 440 GLY A O 1
ATOM 3396 N N . GLU A 1 441 ? 39.537 -27.823 9.796 1.00 85.88 441 GLU A N 1
ATOM 3397 C CA . GLU A 1 441 ? 40.245 -28.347 8.629 1.00 85.88 441 GLU A CA 1
ATOM 3398 C C . GLU A 1 441 ? 39.366 -29.342 7.851 1.00 85.88 441 GLU A C 1
ATOM 3400 O O . GLU A 1 441 ? 38.550 -30.048 8.451 1.00 85.88 441 GLU A O 1
ATOM 3405 N N . PRO A 1 442 ? 39.505 -29.413 6.516 1.00 87.44 442 PRO A N 1
ATOM 3406 C CA . PRO A 1 442 ? 38.794 -30.407 5.726 1.00 87.44 442 PRO A CA 1
ATOM 3407 C C . PRO A 1 442 ? 39.226 -31.832 6.097 1.00 87.44 442 PRO A C 1
ATOM 3409 O O . PRO A 1 442 ? 40.377 -32.085 6.446 1.00 87.44 442 PRO A O 1
ATOM 3412 N N . SER A 1 443 ? 38.318 -32.798 5.936 1.00 79.00 443 SER A N 1
ATOM 3413 C CA . SER A 1 443 ? 38.589 -34.226 6.184 1.00 79.00 443 SER A CA 1
ATOM 3414 C C . SER A 1 443 ? 39.622 -34.846 5.230 1.00 79.00 443 SER A C 1
ATOM 3416 O O . SER A 1 443 ? 40.129 -35.937 5.487 1.00 79.00 443 SER A O 1
ATOM 3418 N N . GLN A 1 444 ? 39.942 -34.161 4.130 1.00 86.69 444 GLN A N 1
ATOM 3419 C CA . GLN A 1 444 ? 41.000 -34.503 3.181 1.00 86.69 444 GLN A CA 1
ATOM 3420 C C . GLN A 1 444 ? 41.833 -33.255 2.857 1.00 86.69 444 GLN A C 1
ATOM 3422 O O . GLN A 1 444 ? 41.306 -32.146 2.948 1.00 86.69 444 GLN A O 1
ATOM 3427 N N . PRO A 1 445 ? 43.098 -33.402 2.416 1.00 88.44 445 PRO A N 1
ATOM 3428 C CA . PRO A 1 445 ? 43.945 -32.264 2.073 1.00 88.44 445 PRO A CA 1
ATOM 3429 C C . PRO A 1 445 ? 43.270 -31.302 1.088 1.00 88.44 445 PRO A C 1
ATOM 3431 O O . PRO A 1 445 ? 42.781 -31.719 0.033 1.00 88.44 445 PRO A O 1
ATOM 3434 N N . ALA A 1 446 ? 43.268 -30.012 1.431 1.00 91.69 446 ALA A N 1
ATOM 3435 C CA . ALA A 1 446 ? 42.719 -28.974 0.572 1.00 91.69 446 ALA A CA 1
ATOM 3436 C C . ALA A 1 446 ? 43.501 -28.888 -0.747 1.00 91.69 446 ALA A C 1
ATOM 3438 O O . ALA A 1 446 ? 44.732 -28.871 -0.768 1.00 91.69 446 ALA A O 1
ATOM 3439 N N . ASP A 1 447 ? 42.778 -28.775 -1.858 1.00 92.62 447 ASP A N 1
ATOM 3440 C CA . ASP A 1 447 ? 43.365 -28.511 -3.167 1.00 92.62 447 ASP A CA 1
ATOM 3441 C C . ASP A 1 447 ? 43.877 -27.066 -3.274 1.00 92.62 447 ASP A C 1
ATOM 3443 O O . ASP A 1 447 ? 44.824 -26.802 -4.015 1.00 92.62 447 ASP A O 1
ATOM 3447 N N . ALA A 1 448 ? 43.245 -26.129 -2.562 1.00 92.50 448 ALA A N 1
ATOM 3448 C CA . ALA A 1 448 ? 43.685 -24.745 -2.446 1.00 92.50 448 ALA A CA 1
ATOM 3449 C C . ALA A 1 448 ? 43.308 -24.154 -1.081 1.00 92.50 448 ALA A C 1
ATOM 3451 O O . ALA A 1 448 ? 42.176 -24.309 -0.617 1.00 92.50 448 ALA A O 1
ATOM 3452 N N . THR A 1 449 ? 44.240 -23.413 -0.486 1.00 92.56 449 THR A N 1
ATOM 3453 C CA . THR A 1 449 ? 44.057 -22.714 0.786 1.00 92.56 449 THR A CA 1
ATOM 3454 C C . THR A 1 449 ? 44.124 -21.208 0.566 1.00 92.56 449 THR A C 1
ATOM 3456 O O . THR A 1 449 ? 45.099 -20.683 0.031 1.00 92.56 449 THR A O 1
ATOM 3459 N N . LEU A 1 450 ? 43.077 -20.501 0.983 1.00 92.69 450 LEU A N 1
ATOM 3460 C CA . LEU A 1 450 ? 42.891 -19.067 0.807 1.00 92.69 450 LEU A CA 1
ATOM 3461 C C . LEU A 1 450 ? 42.988 -18.375 2.168 1.00 92.69 450 LEU A C 1
ATOM 3463 O O . LEU A 1 450 ? 42.187 -18.630 3.059 1.00 92.69 450 LEU A O 1
ATOM 3467 N N . THR A 1 451 ? 43.964 -17.489 2.336 1.00 93.12 451 THR A N 1
ATOM 3468 C CA . THR A 1 451 ? 44.209 -16.765 3.589 1.00 93.12 451 THR A CA 1
ATOM 3469 C C . THR A 1 451 ? 43.923 -15.279 3.413 1.00 93.12 451 THR A C 1
ATOM 3471 O O . THR A 1 451 ? 44.553 -14.634 2.575 1.00 93.12 451 THR A O 1
ATOM 3474 N N . MET A 1 452 ? 43.004 -14.723 4.204 1.00 92.44 452 MET A N 1
ATOM 3475 C CA . MET A 1 452 ? 42.609 -13.308 4.133 1.00 92.44 452 MET A CA 1
ATOM 3476 C C . MET A 1 452 ? 41.959 -12.832 5.436 1.00 92.44 452 MET A C 1
ATOM 3478 O O . MET A 1 452 ? 41.576 -13.647 6.269 1.00 92.44 452 MET A O 1
ATOM 3482 N N . ASP A 1 453 ? 41.792 -11.523 5.608 1.00 90.31 453 ASP A N 1
ATOM 3483 C CA . ASP A 1 453 ? 40.982 -10.981 6.705 1.00 90.31 453 ASP A CA 1
ATOM 3484 C C . ASP A 1 453 ? 39.478 -11.156 6.451 1.00 90.31 453 ASP A C 1
ATOM 3486 O O . ASP A 1 453 ? 39.017 -11.137 5.308 1.00 90.31 453 ASP A O 1
ATOM 3490 N N . SER A 1 454 ? 38.705 -11.281 7.530 1.00 85.00 454 SER A N 1
ATOM 3491 C CA . SER A 1 454 ? 37.241 -11.453 7.527 1.00 85.00 454 SER A CA 1
ATOM 3492 C C . SER A 1 454 ? 36.513 -10.414 6.667 1.00 85.00 454 SER A C 1
ATOM 3494 O O . SER A 1 454 ? 35.640 -10.775 5.885 1.00 85.00 454 SER A O 1
ATOM 3496 N N . GLU A 1 455 ? 36.924 -9.145 6.699 1.00 84.94 455 GLU A N 1
ATOM 3497 C CA . GLU A 1 455 ? 36.340 -8.096 5.847 1.00 84.94 455 GLU A CA 1
ATOM 3498 C C . GLU A 1 455 ? 36.531 -8.376 4.346 1.00 84.94 455 GLU A C 1
ATOM 3500 O O . GLU A 1 455 ? 35.597 -8.228 3.553 1.00 84.94 455 GLU A O 1
ATOM 3505 N N . ASN A 1 456 ? 37.722 -8.839 3.950 1.00 86.06 456 ASN A N 1
ATOM 3506 C CA . ASN A 1 456 ? 38.014 -9.207 2.564 1.00 86.06 456 ASN A CA 1
ATOM 3507 C C . ASN A 1 456 ? 37.269 -10.484 2.162 1.00 86.06 456 ASN A C 1
ATOM 3509 O O . ASN A 1 456 ? 36.794 -10.569 1.031 1.00 86.06 456 ASN A O 1
ATOM 3513 N N . PHE A 1 457 ? 37.104 -11.432 3.089 1.00 86.56 457 PHE A N 1
ATOM 3514 C CA . PHE A 1 457 ? 36.305 -12.637 2.879 1.00 86.56 457 PHE A CA 1
ATOM 3515 C C . PHE A 1 457 ? 34.851 -12.284 2.545 1.00 86.56 457 PHE A C 1
ATOM 3517 O O . PHE A 1 457 ? 34.345 -12.680 1.495 1.00 86.56 457 PHE A O 1
ATOM 3524 N N . PHE A 1 458 ? 34.196 -11.448 3.356 1.00 83.88 458 PHE A N 1
ATOM 3525 C CA . PHE A 1 458 ? 32.822 -11.010 3.087 1.00 83.88 458 PHE A CA 1
ATOM 3526 C C . PHE A 1 458 ? 32.701 -10.178 1.809 1.00 83.88 458 PHE A C 1
ATOM 3528 O O . PHE A 1 458 ? 31.750 -10.339 1.036 1.00 83.88 458 PHE A O 1
ATOM 3535 N N . ALA A 1 459 ? 33.666 -9.296 1.538 1.00 81.00 459 ALA A N 1
ATOM 3536 C CA . ALA A 1 459 ? 33.695 -8.540 0.291 1.00 81.00 459 ALA A CA 1
ATOM 3537 C C . ALA A 1 459 ? 33.818 -9.471 -0.927 1.00 81.00 459 ALA A C 1
ATOM 3539 O O . ALA A 1 459 ? 33.183 -9.221 -1.954 1.00 81.00 459 ALA A O 1
ATOM 3540 N N . MET A 1 460 ? 34.576 -10.562 -0.803 1.00 81.56 460 MET A N 1
ATOM 3541 C CA . MET A 1 460 ? 34.724 -11.564 -1.852 1.00 81.56 460 MET A CA 1
ATOM 3542 C C . MET A 1 460 ? 33.419 -12.335 -2.070 1.00 81.56 460 MET A C 1
ATOM 3544 O O . MET A 1 460 ? 32.928 -12.387 -3.196 1.00 81.56 460 MET A O 1
ATOM 3548 N N . PHE A 1 461 ? 32.794 -12.842 -1.002 1.00 77.62 461 PHE A N 1
ATOM 3549 C CA . PHE A 1 461 ? 31.538 -13.610 -1.066 1.00 77.62 461 PHE A CA 1
ATOM 3550 C C . PHE A 1 461 ? 30.317 -12.788 -1.495 1.00 77.62 461 PHE A C 1
ATOM 3552 O O . PHE A 1 461 ? 29.458 -13.300 -2.204 1.00 77.62 461 PHE A O 1
ATOM 3559 N N . SER A 1 462 ? 30.275 -11.490 -1.190 1.00 71.94 462 SER A N 1
ATOM 3560 C CA . SER A 1 462 ? 29.247 -10.576 -1.722 1.00 71.94 462 SER A CA 1
ATOM 3561 C C . SER A 1 462 ? 29.506 -10.125 -3.175 1.00 71.94 462 SER A C 1
ATOM 3563 O O . SER A 1 462 ? 28.665 -9.468 -3.808 1.00 71.94 462 SER A O 1
ATOM 3565 N N . GLY A 1 463 ? 30.675 -10.463 -3.732 1.00 74.44 463 GLY A N 1
ATOM 3566 C CA . GLY A 1 463 ? 31.116 -10.059 -5.069 1.00 74.44 463 GLY A CA 1
ATOM 3567 C C . GLY A 1 463 ? 31.555 -8.594 -5.174 1.00 74.44 463 GLY A C 1
ATOM 3568 O O . GLY A 1 463 ? 31.693 -8.081 -6.283 1.00 74.44 463 GLY A O 1
ATOM 3569 N N . LYS A 1 464 ? 31.761 -7.907 -4.042 1.00 78.94 464 LYS A N 1
ATOM 3570 C CA . LYS A 1 464 ? 32.319 -6.544 -3.980 1.00 78.94 464 LYS A CA 1
ATOM 3571 C C . LYS A 1 464 ? 33.833 -6.525 -4.219 1.00 78.94 464 LYS A C 1
ATOM 3573 O O . LYS A 1 464 ? 34.368 -5.500 -4.631 1.00 78.94 464 LYS A O 1
ATOM 3578 N N . LEU A 1 465 ? 34.515 -7.646 -3.983 1.00 79.25 465 LEU A N 1
ATOM 3579 C CA . LEU A 1 465 ? 35.946 -7.827 -4.208 1.00 79.25 465 LEU A CA 1
ATOM 3580 C C . LEU A 1 465 ? 36.185 -9.073 -5.068 1.00 79.25 465 LEU A C 1
ATOM 3582 O O . LEU A 1 465 ? 35.805 -10.175 -4.695 1.00 79.25 465 LEU A O 1
ATOM 3586 N N . LYS A 1 466 ? 36.827 -8.917 -6.229 1.00 81.38 466 LYS A N 1
ATOM 3587 C CA . LYS A 1 466 ? 37.144 -10.064 -7.094 1.00 81.38 466 LYS A CA 1
ATOM 3588 C C . LYS A 1 466 ? 38.369 -10.827 -6.562 1.00 81.38 466 LYS A C 1
ATOM 3590 O O . LYS A 1 466 ? 39.362 -10.160 -6.254 1.00 81.38 466 LYS A O 1
ATOM 3595 N N . PRO A 1 467 ? 38.371 -12.175 -6.524 1.00 79.81 467 PRO A N 1
ATOM 3596 C CA . PRO A 1 467 ? 39.498 -12.976 -6.026 1.00 79.81 467 PRO A CA 1
ATOM 3597 C C . PRO A 1 467 ? 40.839 -12.650 -6.695 1.00 79.81 467 PRO A C 1
ATOM 3599 O O . PRO A 1 467 ? 41.838 -12.451 -6.005 1.00 79.81 467 PRO A O 1
ATOM 3602 N N . VAL A 1 468 ? 40.856 -12.485 -8.024 1.00 78.56 468 VAL A N 1
ATOM 3603 C CA . VAL A 1 468 ? 42.067 -12.097 -8.773 1.00 78.56 468 VAL A CA 1
ATOM 3604 C C . VAL A 1 468 ? 42.606 -10.745 -8.295 1.00 78.56 468 VAL A C 1
ATOM 3606 O O . VAL A 1 468 ? 43.800 -10.595 -8.054 1.00 78.56 468 VAL A O 1
ATOM 3609 N N . SER A 1 469 ? 41.726 -9.760 -8.096 1.00 79.50 469 SER A N 1
ATOM 3610 C CA . SER A 1 469 ? 42.118 -8.435 -7.604 1.00 79.50 469 SER A CA 1
ATOM 3611 C C . SER A 1 469 ? 42.605 -8.481 -6.156 1.00 79.50 469 SER A C 1
ATOM 3613 O O . SER A 1 469 ? 43.538 -7.760 -5.810 1.00 79.50 469 SER A O 1
ATOM 3615 N N . ALA A 1 470 ? 41.987 -9.302 -5.304 1.00 83.75 470 ALA A N 1
ATOM 3616 C CA . ALA A 1 470 ? 42.401 -9.465 -3.914 1.00 83.75 470 ALA A CA 1
ATOM 3617 C C . ALA A 1 470 ? 43.804 -10.079 -3.825 1.00 83.75 470 ALA A C 1
ATOM 3619 O O . ALA A 1 470 ? 44.625 -9.613 -3.039 1.00 83.75 470 ALA A O 1
ATOM 3620 N N . PHE A 1 471 ? 44.093 -11.068 -4.675 1.00 82.50 471 PHE A N 1
ATOM 3621 C CA . PHE A 1 471 ? 45.403 -11.708 -4.743 1.00 82.50 471 PHE A CA 1
ATOM 3622 C C . PHE A 1 471 ? 46.488 -10.735 -5.222 1.00 82.50 471 PHE A C 1
ATOM 3624 O O . PHE A 1 471 ? 47.490 -10.538 -4.541 1.00 82.50 471 PHE A O 1
ATOM 3631 N N . MET A 1 472 ? 46.243 -10.027 -6.330 1.00 77.44 472 MET A N 1
ATOM 3632 C CA . MET A 1 472 ? 47.198 -9.055 -6.888 1.00 77.44 472 MET A CA 1
ATOM 3633 C C . MET A 1 472 ? 47.495 -7.871 -5.955 1.00 77.44 472 MET A C 1
ATOM 3635 O O . MET A 1 472 ? 48.551 -7.257 -6.058 1.00 77.44 472 MET A O 1
ATOM 3639 N N . THR A 1 473 ? 46.569 -7.536 -5.051 1.00 81.69 473 THR A N 1
ATOM 3640 C CA . THR A 1 473 ? 46.718 -6.434 -4.080 1.00 81.69 473 THR A CA 1
ATOM 3641 C C . THR A 1 473 ? 47.209 -6.895 -2.704 1.0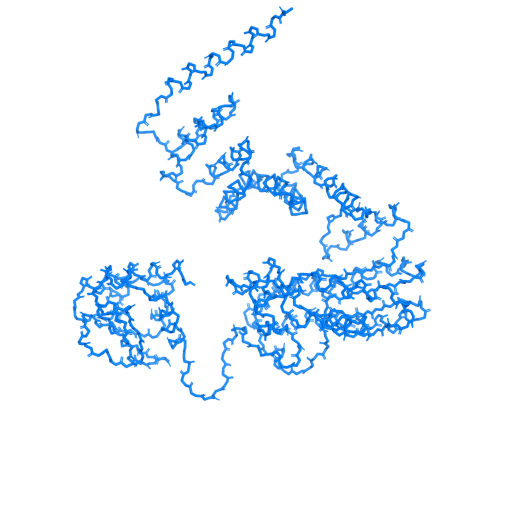0 81.69 473 THR A C 1
ATOM 3643 O O . THR A 1 473 ? 47.244 -6.090 -1.776 1.00 81.69 473 THR A O 1
ATOM 3646 N N . GLY A 1 474 ? 47.564 -8.177 -2.547 1.00 85.56 474 GLY A N 1
ATOM 3647 C CA . GLY A 1 474 ? 48.054 -8.752 -1.288 1.00 85.56 474 GLY A CA 1
ATOM 3648 C C . GLY A 1 474 ? 46.987 -8.931 -0.200 1.00 85.56 474 GLY A C 1
ATOM 3649 O O . GLY A 1 474 ? 47.310 -9.292 0.928 1.00 85.56 474 GLY A O 1
ATOM 3650 N N . LYS A 1 475 ? 45.709 -8.699 -0.523 1.00 85.81 475 LYS A N 1
ATOM 3651 C CA . LYS A 1 475 ? 44.561 -8.857 0.391 1.00 85.81 475 LYS A CA 1
ATOM 3652 C C . LYS A 1 475 ? 44.098 -10.309 0.535 1.00 85.81 475 LYS A C 1
ATOM 3654 O O . LYS A 1 475 ? 43.324 -10.624 1.436 1.00 85.81 475 LYS A O 1
ATOM 3659 N N . LEU A 1 476 ? 44.558 -11.173 -0.364 1.00 88.38 476 LEU A N 1
ATOM 3660 C CA . LEU A 1 476 ? 44.314 -12.606 -0.389 1.00 88.38 476 LEU A CA 1
ATOM 3661 C C . LEU A 1 476 ? 45.631 -13.316 -0.698 1.00 88.38 476 LEU A C 1
ATOM 3663 O O . LEU A 1 476 ? 46.240 -13.057 -1.728 1.00 88.38 476 LEU A O 1
ATOM 3667 N N . ASN A 1 477 ? 46.032 -14.254 0.150 1.00 90.94 477 ASN A N 1
ATOM 3668 C CA . ASN A 1 477 ? 47.134 -15.166 -0.132 1.00 90.94 477 ASN A CA 1
ATOM 3669 C C . ASN A 1 477 ? 46.577 -16.544 -0.481 1.00 90.94 477 ASN A C 1
ATOM 3671 O O . ASN A 1 477 ? 45.707 -17.052 0.224 1.00 90.94 477 ASN A O 1
ATOM 3675 N N . ILE A 1 478 ? 47.076 -17.152 -1.553 1.00 90.56 478 ILE A N 1
ATOM 3676 C CA . ILE A 1 478 ? 46.634 -18.471 -2.018 1.00 90.56 478 ILE A CA 1
ATOM 3677 C C . ILE A 1 478 ? 47.830 -19.420 -1.983 1.00 90.56 478 ILE A C 1
ATOM 3679 O O . ILE A 1 478 ? 48.879 -19.108 -2.544 1.00 90.56 478 ILE A O 1
ATOM 3683 N N . SER A 1 479 ? 47.657 -20.588 -1.371 1.00 90.19 479 SER A N 1
ATOM 3684 C CA . SER A 1 479 ? 48.572 -21.726 -1.482 1.00 90.19 479 SER A CA 1
ATOM 3685 C C . SER A 1 479 ? 47.840 -22.945 -2.058 1.00 90.19 479 SER A C 1
ATOM 3687 O O . SER A 1 479 ? 46.622 -23.062 -1.941 1.00 90.19 479 SER A O 1
ATOM 3689 N N . GLY A 1 480 ? 48.567 -23.841 -2.730 1.00 90.19 480 GLY A N 1
ATOM 3690 C CA . GLY A 1 480 ? 47.988 -24.994 -3.433 1.00 90.19 480 GLY A CA 1
ATOM 3691 C C . GLY A 1 480 ? 47.720 -24.738 -4.922 1.00 90.19 480 GLY A C 1
ATOM 3692 O O . GLY A 1 480 ? 48.406 -23.948 -5.573 1.00 90.19 480 GLY A O 1
ATOM 3693 N N . ASN A 1 481 ? 46.747 -25.445 -5.497 1.00 88.38 481 ASN A N 1
ATOM 3694 C CA . ASN A 1 481 ? 46.466 -25.431 -6.929 1.00 88.38 481 ASN A CA 1
ATOM 3695 C C . ASN A 1 481 ? 45.755 -24.134 -7.354 1.00 88.38 481 ASN A C 1
ATOM 3697 O O . ASN A 1 481 ? 44.547 -23.963 -7.171 1.00 88.38 481 ASN A O 1
ATOM 3701 N N . MET A 1 482 ? 46.507 -23.243 -8.001 1.00 81.50 482 MET A N 1
ATOM 3702 C CA . MET A 1 482 ? 46.019 -21.930 -8.428 1.00 81.50 482 MET A CA 1
ATOM 3703 C C . MET A 1 482 ? 44.860 -22.004 -9.435 1.00 81.50 482 MET A C 1
ATOM 3705 O O . MET A 1 482 ? 43.931 -21.203 -9.373 1.00 81.50 482 MET A O 1
ATOM 3709 N N . GLN A 1 483 ? 44.857 -22.988 -10.338 1.00 83.12 483 GLN A N 1
ATOM 3710 C CA . GLN A 1 483 ? 43.769 -23.152 -11.306 1.00 83.12 483 GLN A CA 1
ATOM 3711 C C . GLN A 1 483 ? 42.451 -23.505 -10.603 1.00 83.12 483 GLN A C 1
ATOM 3713 O O . GLN A 1 483 ? 41.396 -22.978 -10.961 1.00 83.12 483 GLN A O 1
ATOM 3718 N N . LYS A 1 484 ? 42.507 -24.359 -9.573 1.00 86.12 484 LYS A N 1
ATOM 3719 C CA . LYS A 1 484 ? 41.348 -24.677 -8.729 1.00 86.12 484 LYS A CA 1
ATOM 3720 C C . LYS A 1 484 ? 40.934 -23.483 -7.870 1.00 86.12 484 LYS A C 1
ATOM 3722 O O . LYS A 1 484 ? 39.739 -23.211 -7.786 1.00 86.12 484 LYS A O 1
ATOM 3727 N N . ALA A 1 485 ? 41.882 -22.726 -7.315 1.00 82.75 485 ALA A N 1
ATOM 3728 C CA . ALA A 1 485 ? 41.594 -21.501 -6.564 1.00 82.75 485 ALA A CA 1
ATOM 3729 C C . ALA A 1 485 ? 40.822 -20.469 -7.407 1.00 82.75 485 ALA A C 1
ATOM 3731 O O . ALA A 1 485 ? 39.845 -19.894 -6.940 1.00 82.75 485 ALA A O 1
ATOM 3732 N N . MET A 1 486 ? 41.185 -20.295 -8.681 1.00 80.75 486 MET A N 1
ATOM 3733 C CA . MET A 1 486 ? 40.518 -19.342 -9.580 1.00 80.75 486 MET A CA 1
ATOM 3734 C C . MET A 1 486 ? 39.139 -19.813 -10.070 1.00 80.75 486 MET A C 1
ATOM 3736 O O . MET A 1 486 ? 38.297 -18.988 -10.427 1.00 80.75 486 MET A O 1
ATOM 3740 N N . LYS A 1 487 ? 38.845 -21.123 -10.040 1.00 80.00 487 LYS A N 1
ATOM 3741 C CA . LYS A 1 487 ? 37.480 -21.632 -10.289 1.00 80.00 487 LYS A CA 1
ATOM 3742 C C . LYS A 1 487 ? 36.480 -21.184 -9.219 1.00 80.00 487 LYS A C 1
ATOM 3744 O O . LYS A 1 487 ? 35.289 -21.093 -9.523 1.00 80.00 487 LYS A O 1
ATOM 3749 N N . LEU A 1 488 ? 36.955 -20.855 -8.016 1.00 74.81 488 LEU A N 1
ATOM 3750 C CA . LEU A 1 488 ? 36.112 -20.388 -6.920 1.00 74.81 488 LEU A CA 1
ATOM 3751 C C . LEU A 1 488 ? 35.336 -19.114 -7.298 1.00 74.81 488 LEU A C 1
ATOM 3753 O O . LEU A 1 488 ? 34.174 -18.998 -6.941 1.00 74.81 488 LEU A O 1
ATOM 3757 N N . GLU A 1 489 ? 35.899 -18.201 -8.099 1.00 72.88 489 GLU A N 1
ATOM 3758 C CA . GLU A 1 489 ? 35.201 -16.973 -8.529 1.00 72.88 489 GLU A CA 1
ATOM 3759 C C . GLU A 1 489 ? 33.918 -17.271 -9.323 1.00 72.88 489 GLU A C 1
ATOM 3761 O O . GLU A 1 489 ? 32.862 -16.675 -9.085 1.00 72.88 489 GLU A O 1
ATOM 3766 N N . LYS A 1 490 ? 33.989 -18.234 -10.251 1.00 69.62 490 LYS A N 1
ATOM 3767 C CA . LYS A 1 490 ? 32.827 -18.667 -11.040 1.00 69.62 490 LYS A CA 1
ATOM 3768 C C . LYS A 1 490 ? 31.775 -19.326 -10.149 1.00 69.62 490 LYS A C 1
ATOM 3770 O O . LYS A 1 490 ? 30.587 -19.067 -10.327 1.00 69.62 490 LYS A O 1
ATOM 3775 N N . LEU A 1 491 ? 32.213 -20.123 -9.174 1.00 69.19 491 LEU A N 1
ATOM 3776 C CA . LEU A 1 491 ? 31.333 -20.744 -8.187 1.00 69.19 491 LEU A CA 1
ATOM 3777 C C . LEU A 1 491 ? 30.632 -19.691 -7.320 1.00 69.19 491 LEU A C 1
ATOM 3779 O O . LEU A 1 491 ? 29.415 -19.714 -7.208 1.00 69.19 491 LEU A O 1
ATOM 3783 N N . MET A 1 492 ? 31.375 -18.733 -6.766 1.00 71.06 492 MET A N 1
ATOM 3784 C CA . MET A 1 492 ? 30.829 -17.652 -5.939 1.00 71.06 492 MET A CA 1
ATOM 3785 C C . MET A 1 492 ? 29.816 -16.807 -6.719 1.00 71.06 492 MET A C 1
ATOM 3787 O O . MET A 1 492 ? 28.777 -16.432 -6.185 1.00 71.06 492 MET A O 1
ATOM 3791 N N . THR A 1 493 ? 30.068 -16.577 -8.010 1.00 66.81 493 THR A N 1
ATOM 3792 C CA . THR A 1 493 ? 29.112 -15.901 -8.900 1.00 66.81 493 THR A CA 1
ATOM 3793 C C . THR A 1 493 ? 27.840 -16.731 -9.120 1.00 66.81 493 THR A C 1
ATOM 3795 O O . THR A 1 493 ? 26.749 -16.172 -9.141 1.00 66.81 493 THR A O 1
ATOM 3798 N N . SER A 1 494 ? 27.959 -18.058 -9.250 1.00 65.44 494 SER A N 1
ATOM 3799 C CA . SER A 1 494 ? 26.813 -18.969 -9.389 1.00 65.44 494 SER A CA 1
ATOM 3800 C C . SER A 1 494 ? 26.038 -19.179 -8.086 1.00 65.44 494 SER A C 1
ATOM 3802 O O . SER A 1 494 ? 24.840 -19.445 -8.138 1.00 65.44 494 SER A O 1
ATOM 3804 N N . LEU A 1 495 ? 26.701 -19.102 -6.931 1.00 60.47 495 LEU A N 1
ATOM 3805 C CA . LEU A 1 495 ? 26.049 -19.148 -5.625 1.00 60.47 495 LEU A CA 1
ATOM 3806 C C . LEU A 1 495 ? 25.294 -17.840 -5.381 1.00 60.47 495 LEU A C 1
ATOM 3808 O O . LEU A 1 495 ? 24.149 -17.892 -4.975 1.00 60.47 495 LEU A O 1
ATOM 3812 N N . LYS A 1 496 ? 25.841 -16.684 -5.775 1.00 62.41 496 LYS A N 1
ATOM 3813 C CA . LYS A 1 496 ? 25.161 -15.378 -5.697 1.00 62.41 496 LYS A CA 1
ATOM 3814 C C . LYS A 1 496 ? 23.830 -15.285 -6.459 1.00 62.41 496 LYS A C 1
ATOM 3816 O O . LYS A 1 496 ? 23.031 -14.413 -6.164 1.00 62.41 496 LYS A O 1
ATOM 3821 N N . SER A 1 497 ? 23.575 -16.112 -7.474 1.00 52.72 497 SER A N 1
ATOM 3822 C CA . SER A 1 497 ? 22.248 -16.124 -8.118 1.00 52.72 497 SER A CA 1
ATOM 3823 C C . SER A 1 497 ? 21.219 -16.978 -7.367 1.00 52.72 497 SER A C 1
ATOM 3825 O O . SER A 1 497 ? 20.070 -17.037 -7.792 1.00 52.72 497 SER A O 1
ATOM 3827 N N . LYS A 1 498 ? 21.646 -17.684 -6.313 1.00 48.59 498 LYS A N 1
ATOM 3828 C CA . LYS A 1 498 ? 20.844 -18.571 -5.454 1.00 48.59 498 LYS A CA 1
ATOM 3829 C C . LYS A 1 498 ? 20.894 -18.170 -3.964 1.00 48.59 498 LYS A C 1
ATOM 3831 O O . LYS A 1 498 ? 20.214 -18.793 -3.158 1.00 48.59 498 LYS A O 1
ATOM 3836 N N . LEU A 1 499 ? 21.704 -17.161 -3.633 1.00 43.91 499 LEU A N 1
ATOM 3837 C CA . LEU A 1 499 ? 21.888 -16.504 -2.336 1.00 43.91 499 LEU A CA 1
ATOM 3838 C C . LEU A 1 499 ? 21.434 -15.055 -2.464 1.00 43.91 499 LEU A C 1
ATOM 3840 O O . LEU A 1 499 ? 20.834 -14.540 -1.501 1.00 43.91 499 LEU A O 1
#